Protein 3OYZ (pdb70)

Foldseek 3Di:
DDPDLAFLEEEEWEQAFPPDPPRRPRVLVLLPDDDLLHGLEYEHELPLQWQPVGNVVSLVSLLVNLQVRLPVRPHAYAYEFFDAQPDPVRLVRRLVSVLVSCQVVSRNNVSHQAYEYEHAFAVVSVQVNQVSVQVSCVVRVHPGLRHAYEYEPQAPRVLVNLVCVQVVCVDPVGVNVSYAEYEYAQLSNLLNVLHADQQLATDLPPVSLLSRQVSCVVRVYAYEYHDPFLQVLLVVLLVSCVSSVVSVRNYYYHHDSVSSSSSSCNVDDDPDYDDDDPDDVVLNVVLVPDGDRDDLVRLVVVLVVQVVCSVSTGSWDWDWDDPCHIGTGIDGPSSNSSSCSVLVVLLVCVVPCVVCVVVVCVVQNPVSVVVSNPDD

InterPro domains:
  IPR015813 Pyruvate/Phosphoenolpyruvate kinase-like domain superfamily [SSF51621] (27-268)
  IPR040442 Pyruvate kinase-like domain superfamily [G3DSA:3.20.20.60] (1-272)
  IPR053484 Malate Synthase [NF041315] (5-432)
  IPR059088 Malate synthase H, C-terminal domain [PF25918] (279-393)

CATH classification: 3.20.20.60 (+1 more: 1.20.58.1560)

Radius of gyration: 21.51 Å; Cα contacts (8 Å, |Δi|>4): 683; chains: 1; bounding box: 49×64×58 Å

Sequence (376 aa):
RHDREFVRTFFTSPTAVEGEDDSAKMLRRAAGLRGMQAPDVWVPDNEDATAPSMRDEGAENIVEVISEQGAEFPGEIHPRMVWHRDSPETRYQGFQHMLDITDPERGAVEHIHGFVIPEVGGIDDWKKADEFFTIVEHEHGLDEGSLAMSVIIESGEAELAMGDLRDEMGKPTNNLERLFLLVDGEVDYTKKDMRAMTPTGELPAWPELRHNTSRGASAAGCVAVDGPYDDIRDVEGYRERMTDNQAKKGMLGIWSLTPGQVVEANTSPLPPKTGSWLLDADELREELLGLTSYVPSMDDIVDSMEEFEAAKEAGRGAIAMTQSATIEKDRMWDEATYQAAMTPISLFQDVYENRPDQHEELEERYGAGVVERAMEVG

Nearest PDB structures (foldseek):
  3oyz-assembly1_A  TM=1.003E+00  e=5.366E-73  Haloferax volcanii DS2
  3oyx-assembly1_A  TM=9.919E-01  e=3.833E-60  Haloferax volcanii DS2
  5tao-assembly1_A  TM=9.669E-01  e=1.006E-60  Haloferax volcanii DS2
  3pug-assembly1_A  TM=9.864E-01  e=1.668E-57  Haloferax volcanii DS2
  5vxs-assembly2_D  TM=7.756E-01  e=2.217E-09  Homo sapiens

GO terms:
  GO:0004474 malate synthase activity (F, IDA)
  GO:0006097 glyoxylate cycle (P, IDA)
  GO:0046872 metal ion binding (F, IDA)

B-factor: mean 47.65, std 16.34, range [22.55, 108.66]

Solvent-accessible surface area: 18370 Å² total; per-residue (Å²): 138,58,126,83,135,110,1,54,0,0,9,11,4,22,0,1,28,85,72,115,98,54,11,1,116,78,1,70,173,4,1,38,17,109,61,99,96,7,2,9,0,1,0,0,2,1,12,18,11,2,1,72,87,21,46,91,64,0,5,112,9,0,5,70,1,2,40,118,52,6,66,125,14,78,22,16,4,0,0,14,0,10,8,46,31,110,28,82,131,40,31,124,62,2,24,67,12,4,52,78,0,0,38,56,167,111,24,0,13,104,50,12,80,0,0,0,3,0,10,0,1,24,31,91,11,0,52,95,1,4,86,47,0,18,62,0,0,115,117,40,71,39,117,102,31,60,4,5,0,0,0,0,0,4,0,19,98,0,30,148,13,9,68,79,2,156,79,19,12,55,90,130,126,13,37,0,80,4,0,4,0,0,0,0,5,1,8,8,4,8,48,56,86,192,20,111,42,106,37,39,55,38,30,54,38,60,112,1,5,96,24,0,10,134,4,4,98,66,8,43,14,28,6,0,1,2,17,40,7,39,23,129,52,59,96,11,2,107,112,42,4,85,64,1,48,94,57,43,1,69,2,4,10,0,33,30,56,46,8,0,55,40,1,1,71,36,41,78,117,115,210,121,62,96,253,148,169,130,91,196,192,136,140,98,134,68,37,61,139,54,80,102,95,29,55,21,51,40,28,4,75,32,4,79,93,1,66,64,16,51,135,73,1,116,8,30,12,48,14,57,77,86,62,179,39,100,52,27,28,20,19,15,45,6,2,20,58,13,26,32,22,41,1,54,92,12,34,82,38,32,130,95,106,94,98,55,57,120,113,23,56,132,177,65,32,60,55,40,0,92,80,0,48,140,28,100

Structure (mmCIF, N/CA/C/O backbone):
data_3OYZ
#
_entry.id   3OYZ
#
_cell.length_a   154.788
_cell.length_b   154.788
_cell.length_c   142.144
_cell.angle_alpha   90.00
_cell.angle_beta   90.00
_cell.angle_gamma   120.00
#
_symmetry.space_group_name_H-M   'H 3 2'
#
loop_
_entity.id
_entity.type
_entity.pdbx_description
1 polymer 'Malate Synthase'
2 non-polymer 'ACETYL COENZYME *A'
3 non-polymer 'PYRUVIC ACID'
4 non-polymer 'MAGNESIUM ION'
5 non-polymer 'POTASSIUM ION'
6 non-polymer 'CHLORIDE ION'
7 non-polymer 'PHOSPHATE ION'
8 water water
#
loop_
_atom_site.group_PDB
_atom_site.id
_atom_site.type_symbol
_atom_site.label_atom_id
_atom_site.label_alt_id
_atom_site.label_comp_id
_atom_site.label_asym_id
_atom_site.label_entity_id
_atom_site.label_seq_id
_atom_site.pdbx_PDB_ins_code
_atom_site.Cartn_x
_atom_site.Cartn_y
_atom_site.Cartn_z
_atom_site.occupancy
_atom_site.B_iso_or_equiv
_atom_site.auth_seq_id
_atom_site.auth_comp_id
_atom_site.auth_asym_id
_atom_site.auth_atom_id
_atom_site.pdbx_PDB_model_num
ATOM 1 N N . ARG A 1 5 ? -12.988 -18.970 58.872 1.00 62.84 5 ARG A N 1
ATOM 2 C CA . ARG A 1 5 ? -13.936 -19.272 60.009 1.00 63.32 5 ARG A CA 1
ATOM 3 C C . ARG A 1 5 ? -15.400 -19.568 59.654 1.00 63.73 5 ARG A C 1
ATOM 4 O O . ARG A 1 5 ? -16.212 -19.921 60.532 1.00 63.77 5 ARG A O 1
ATOM 12 N N . HIS A 1 6 ? -15.746 -19.339 58.389 1.00 63.69 6 HIS A N 1
ATOM 13 C CA . HIS A 1 6 ? -17.122 -19.462 57.932 1.00 63.63 6 HIS A CA 1
ATOM 14 C C . HIS A 1 6 ? -17.291 -20.627 56.917 1.00 65.38 6 HIS A C 1
ATOM 15 O O . HIS A 1 6 ? -16.297 -21.136 56.366 1.00 66.26 6 HIS A O 1
ATOM 22 N N . ASP A 1 7 ? -18.512 -21.125 56.716 1.00 64.60 7 ASP A N 1
ATOM 23 C CA . ASP A 1 7 ? -18.760 -22.191 55.723 1.00 64.57 7 ASP A CA 1
ATOM 24 C C . ASP A 1 7 ? -18.217 -21.895 54.317 1.00 61.64 7 ASP A C 1
ATOM 25 O O . ASP A 1 7 ? -17.789 -22.862 53.646 1.00 62.67 7 ASP A O 1
ATOM 30 N N . ARG A 1 8 ? -18.333 -20.648 53.827 1.00 56.21 8 ARG A N 1
ATOM 31 C CA . ARG A 1 8 ? -17.936 -20.456 52.420 1.00 49.18 8 ARG A CA 1
ATOM 32 C C . ARG A 1 8 ? -16.491 -20.014 52.473 1.00 47.82 8 ARG A C 1
ATOM 33 O O . ARG A 1 8 ? -16.183 -18.882 52.840 1.00 43.72 8 ARG A O 1
ATOM 41 N N . GLU A 1 9 ? -15.631 -20.908 52.022 1.00 44.78 9 GLU A N 1
ATOM 42 C CA . GLU A 1 9 ? -14.251 -20.575 51.827 1.00 45.68 9 GLU A CA 1
ATOM 43 C C . GLU A 1 9 ? -13.979 -19.595 50.678 1.00 42.83 9 GLU A C 1
ATOM 44 O O . GLU A 1 9 ? -13.058 -18.779 50.763 1.00 37.82 9 GLU A O 1
ATOM 50 N N . PHE A 1 10 ? -14.791 -19.648 49.624 1.00 39.96 10 PHE A N 1
ATOM 51 C CA . PHE A 1 10 ? -14.687 -18.758 48.455 1.00 39.18 10 PHE A CA 1
ATOM 52 C C . PHE A 1 10 ? -16.066 -18.199 48.164 1.00 37.42 10 PHE A C 1
ATOM 53 O O . PHE A 1 10 ? -17.051 -18.961 48.301 1.00 39.71 10 PHE A O 1
ATOM 61 N N . VAL A 1 11 ? -16.137 -16.947 47.706 1.00 36.14 11 VAL A N 1
ATOM 62 C CA . VAL A 1 11 ? -17.369 -16.242 47.358 1.00 35.47 11 VAL A CA 1
ATOM 63 C C . VAL A 1 11 ? -17.101 -15.602 46.003 1.00 37.56 11 VAL A C 1
ATOM 64 O O . VAL A 1 11 ? -16.220 -14.750 45.862 1.00 35.64 11 VAL A O 1
ATOM 68 N N . ARG A 1 12 ? -17.820 -16.042 44.947 1.00 36.21 12 ARG A N 1
ATOM 69 C CA . ARG A 1 12 ? -17.645 -15.487 43.610 1.00 30.71 12 ARG A CA 1
ATOM 70 C C . ARG A 1 12 ? -18.498 -14.273 43.402 1.00 32.31 12 ARG A C 1
ATOM 71 O O . ARG A 1 12 ? -18.086 -13.379 42.656 1.00 34.55 12 ARG A O 1
ATOM 79 N N . THR A 1 13 ? -19.700 -14.220 43.998 1.00 32.39 13 THR A N 1
ATOM 80 C CA . THR A 1 13 ? -20.682 -13.248 43.529 1.00 31.71 13 THR A CA 1
ATOM 81 C C . THR A 1 13 ? -21.348 -12.790 44.802 1.00 33.15 13 THR A C 1
ATOM 82 O O . THR A 1 13 ? -21.627 -13.628 45.650 1.00 33.45 13 THR A O 1
ATOM 86 N N . PHE A 1 14 ? -21.580 -11.489 44.902 1.00 34.20 14 PHE A N 1
ATOM 87 C CA . PHE A 1 14 ? -22.155 -10.795 46.041 1.00 34.35 14 PHE A CA 1
ATOM 88 C C . PHE A 1 14 ? -23.176 -9.954 45.329 1.00 34.69 14 PHE A C 1
ATOM 89 O O . PHE A 1 14 ? -22.836 -8.922 44.725 1.00 34.73 14 PHE A O 1
ATOM 97 N N . PHE A 1 15 ? -24.455 -10.344 45.380 1.00 35.93 15 PHE A N 1
ATOM 98 C CA . PHE A 1 15 ? -25.464 -9.638 44.541 1.00 34.41 15 PHE A CA 1
ATOM 99 C C . PHE A 1 15 ? -26.419 -8.789 45.337 1.00 32.60 15 PHE A C 1
ATOM 100 O O . PHE A 1 15 ? -27.065 -9.365 46.192 1.00 34.29 15 PHE A O 1
ATOM 108 N N . THR A 1 16 ? -26.532 -7.484 45.141 1.00 33.50 16 THR A N 1
ATOM 109 C CA . THR A 1 16 ? -27.489 -6.740 45.936 1.00 35.64 16 THR A CA 1
ATOM 110 C C . THR A 1 16 ? -28.843 -6.552 45.194 1.00 39.40 16 THR A C 1
ATOM 111 O O . THR A 1 16 ? -28.839 -6.270 43.990 1.00 40.59 16 THR A O 1
ATOM 115 N N . SER A 1 17 ? -29.944 -6.539 45.951 1.00 40.20 17 SER A N 1
ATOM 116 C CA . SER A 1 17 ? -31.292 -6.252 45.415 1.00 41.24 17 SER A CA 1
ATOM 117 C C . SER A 1 17 ? -32.011 -5.174 46.226 1.00 41.74 17 SER A C 1
ATOM 118 O O . SER A 1 17 ? -32.046 -5.217 47.445 1.00 42.03 17 SER A O 1
ATOM 121 N N . PRO A 1 18 ? -32.630 -4.184 45.577 1.00 43.06 18 PRO A N 1
ATOM 122 C CA . PRO A 1 18 ? -33.359 -3.193 46.385 1.00 43.47 18 PRO A CA 1
ATOM 123 C C . PRO A 1 18 ? -34.467 -3.868 47.205 1.00 44.77 18 PRO A C 1
ATOM 124 O O . PRO A 1 18 ? -35.054 -4.848 46.755 1.00 46.43 18 PRO A O 1
ATOM 128 N N . THR A 1 19 ? -34.732 -3.432 48.432 1.00 43.26 19 THR A N 1
ATOM 129 C CA . THR A 1 19 ? -35.647 -4.192 49.275 1.00 43.63 19 THR A CA 1
ATOM 130 C C . THR A 1 19 ? -37.093 -3.654 49.148 1.00 46.11 19 THR A C 1
ATOM 131 O O . THR A 1 19 ? -38.038 -4.335 49.542 1.00 46.59 19 THR A O 1
ATOM 135 N N . ALA A 1 20 ? -37.247 -2.450 48.622 1.00 47.03 20 ALA A N 1
ATOM 136 C CA . ALA A 1 20 ? -38.538 -1.773 48.525 1.00 51.50 20 ALA A CA 1
ATOM 137 C C . ALA A 1 20 ? -38.511 -0.682 47.454 1.00 54.64 20 ALA A C 1
ATOM 138 O O . ALA A 1 20 ? -37.872 0.353 47.636 1.00 54.38 20 ALA A O 1
ATOM 140 N N . VAL A 1 21 ? -39.212 -0.880 46.333 1.00 57.28 21 VAL A N 1
ATOM 141 C CA . VAL A 1 21 ? -39.201 0.107 45.249 1.00 59.86 21 VAL A CA 1
ATOM 142 C C . VAL A 1 21 ? -40.573 0.782 45.147 1.00 62.85 21 VAL A C 1
ATOM 143 O O . VAL A 1 21 ? -41.595 0.134 45.348 1.00 61.30 21 VAL A O 1
ATOM 147 N N . GLU A 1 22 ? -40.595 2.087 44.902 1.00 66.77 22 GLU A N 1
ATOM 148 C CA . GLU A 1 22 ? -41.862 2.817 44.877 1.00 72.41 22 GLU A CA 1
ATOM 149 C C . GLU A 1 22 ? -42.465 2.882 43.463 1.00 75.27 22 GLU A C 1
ATOM 150 O O . GLU A 1 22 ? -41.801 2.556 42.473 1.00 75.47 22 GLU A O 1
ATOM 156 N N . GLY A 1 23 ? -43.730 3.300 43.373 1.00 78.58 23 GLY A N 1
ATOM 157 C CA . GLY A 1 23 ? -44.451 3.327 42.102 1.00 81.47 23 GLY A CA 1
ATOM 158 C C . GLY A 1 23 ? -45.465 2.224 42.306 1.00 83.65 23 GLY A C 1
ATOM 159 O O . GLY A 1 23 ? -46.650 2.497 42.524 1.00 85.25 23 GLY A O 1
ATOM 160 N N . GLU A 1 24 ? -44.994 0.983 42.247 1.00 84.56 24 GLU A N 1
ATOM 161 C CA . GLU A 1 24 ? -45.591 -0.075 43.056 1.00 85.46 24 GLU A CA 1
ATOM 162 C C . GLU A 1 24 ? -46.843 -0.805 42.561 1.00 85.17 24 GLU A C 1
ATOM 163 O O . GLU A 1 24 ? -47.992 -0.393 42.768 1.00 85.95 24 GLU A O 1
ATOM 169 N N . ASP A 1 25 ? -46.591 -1.940 41.926 1.00 83.35 25 ASP A N 1
ATOM 170 C CA . ASP A 1 25 ? -47.358 -3.138 42.232 1.00 80.46 25 ASP A CA 1
ATOM 171 C C . ASP A 1 25 ? -46.906 -3.599 43.638 1.00 77.19 25 ASP A C 1
ATOM 172 O O . ASP A 1 25 ? -47.434 -3.141 44.657 1.00 77.21 25 ASP A O 1
ATOM 177 N N . ASP A 1 26 ? -45.913 -4.487 43.695 1.00 71.62 26 ASP A N 1
ATOM 178 C CA . ASP A 1 26 ? -45.439 -5.100 44.934 1.00 66.32 26 ASP A CA 1
ATOM 179 C C . ASP A 1 26 ? -44.038 -4.506 45.126 1.00 62.53 26 ASP A C 1
ATOM 180 O O . ASP A 1 26 ? -43.161 -4.716 44.299 1.00 61.67 26 ASP A O 1
ATOM 185 N N . SER A 1 27 ? -43.850 -3.686 46.154 1.00 59.35 27 SER A N 1
ATOM 186 C CA . SER A 1 27 ? -42.522 -3.114 46.458 1.00 55.27 27 SER A CA 1
ATOM 187 C C . SER A 1 27 ? -41.411 -4.164 46.667 1.00 53.32 27 SER A C 1
ATOM 188 O O . SER A 1 27 ? -40.268 -3.910 46.314 1.00 54.47 27 SER A O 1
ATOM 191 N N . ALA A 1 28 ? -41.740 -5.361 47.156 1.00 50.71 28 ALA A N 1
ATOM 192 C CA . ALA A 1 28 ? -40.819 -6.488 47.251 1.00 50.50 28 ALA A CA 1
ATOM 193 C C . ALA A 1 28 ? -40.474 -7.252 45.980 1.00 49.24 28 ALA A C 1
ATOM 194 O O . ALA A 1 28 ? -39.847 -8.311 46.044 1.00 50.63 28 ALA A O 1
ATOM 196 N N . LYS A 1 29 ? -40.879 -6.736 44.826 1.00 51.29 29 LYS A N 1
ATOM 197 C CA . LYS A 1 29 ? -40.854 -7.514 43.595 1.00 51.69 29 LYS A CA 1
ATOM 198 C C . LYS A 1 29 ? -39.406 -7.919 43.270 1.00 51.29 29 LYS A C 1
ATOM 199 O O . LYS A 1 29 ? -39.102 -9.090 43.063 1.00 49.72 29 LYS A O 1
ATOM 205 N N . MET A 1 30 ? -38.481 -6.963 43.315 1.00 50.45 30 MET A N 1
ATOM 206 C CA . MET A 1 30 ? -37.072 -7.356 43.124 1.00 49.11 30 MET A CA 1
ATOM 207 C C . MET A 1 30 ? -36.525 -8.401 44.082 1.00 45.45 30 MET A C 1
ATOM 208 O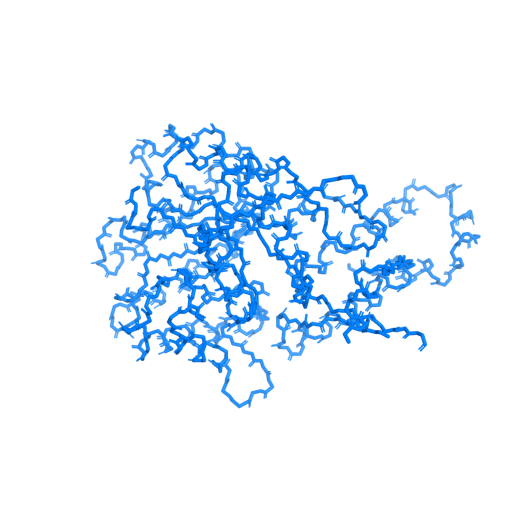 O . MET A 1 30 ? -35.792 -9.263 43.632 1.00 47.24 30 MET A O 1
ATOM 213 N N . LEU A 1 31 ? -36.903 -8.408 45.352 1.00 44.81 31 LEU A N 1
ATOM 214 C CA . LEU A 1 31 ? -36.477 -9.484 46.228 1.00 44.88 31 LEU A CA 1
ATOM 215 C C . LEU A 1 31 ? -37.086 -10.851 45.959 1.00 45.66 31 LEU A C 1
ATOM 216 O O . LEU A 1 31 ? -36.416 -11.907 46.114 1.00 47.05 31 LEU A O 1
ATOM 221 N N . ARG A 1 32 ? -38.388 -10.857 45.633 1.00 46.29 32 ARG A N 1
ATOM 222 C CA . ARG A 1 32 ? -39.096 -12.130 45.363 1.00 46.75 32 ARG A CA 1
ATOM 223 C C . ARG A 1 32 ? -38.472 -12.786 44.161 1.00 44.30 32 ARG A C 1
ATOM 224 O O . ARG A 1 32 ? -38.235 -13.967 44.158 1.00 44.37 32 ARG A O 1
ATOM 232 N N . ARG A 1 33 ? -38.138 -12.003 43.149 1.00 46.01 33 ARG A N 1
ATOM 233 C CA . ARG A 1 33 ? -37.512 -12.577 41.962 1.00 46.67 33 ARG A CA 1
ATOM 234 C C . ARG A 1 33 ? -36.092 -13.068 42.242 1.00 46.98 33 ARG A C 1
ATOM 235 O O . ARG A 1 33 ? -35.734 -14.196 41.884 1.00 48.83 33 ARG A O 1
ATOM 243 N N . ALA A 1 34 ? -35.271 -12.263 42.930 1.00 46.51 34 ALA A N 1
ATOM 244 C CA . ALA A 1 34 ? -33.868 -12.639 43.182 1.00 44.04 34 ALA A CA 1
ATOM 245 C C . ALA A 1 34 ? -33.868 -13.856 44.073 1.00 42.22 34 ALA A C 1
ATOM 246 O O . ALA A 1 34 ? -33.063 -14.766 43.907 1.00 40.69 34 ALA A O 1
ATOM 248 N N . ALA A 1 35 ? -34.856 -13.942 44.962 1.00 42.96 35 ALA A N 1
ATOM 249 C CA . ALA A 1 35 ? -34.955 -15.139 45.790 1.00 43.36 35 ALA A CA 1
ATOM 250 C C . ALA A 1 35 ? -35.272 -16.432 45.082 1.00 46.31 35 ALA A C 1
ATOM 251 O O . ALA A 1 35 ? -35.022 -17.480 45.681 1.00 45.60 35 ALA A O 1
ATOM 253 N N . GLY A 1 36 ? -35.799 -16.358 43.848 1.00 48.69 36 GLY A N 1
ATOM 254 C CA . GLY A 1 36 ? -36.094 -17.579 43.060 1.00 48.33 36 GLY A CA 1
ATOM 255 C C . GLY A 1 36 ? -34.992 -18.023 42.117 1.00 50.56 36 GLY A C 1
ATOM 256 O O . GLY A 1 36 ? -35.019 -19.141 41.575 1.00 49.70 36 GLY A O 1
ATOM 257 N N . LEU A 1 37 ? -33.928 -17.216 42.006 1.00 50.06 37 LEU A N 1
ATOM 258 C CA . LEU A 1 37 ? -32.799 -17.574 41.141 1.00 47.23 37 LEU A CA 1
ATOM 259 C C . LEU A 1 37 ? -32.126 -18.875 41.553 1.00 46.86 37 LEU A C 1
ATOM 260 O O . LEU A 1 37 ? -32.036 -19.129 42.750 1.00 46.35 37 LEU A O 1
ATOM 265 N N . ARG A 1 38 ? -31.567 -19.662 40.624 1.00 46.67 38 ARG A N 1
ATOM 266 C CA . ARG A 1 38 ? -30.984 -20.989 40.882 1.00 46.45 38 ARG A CA 1
ATOM 267 C C . ARG A 1 38 ? -29.839 -21.294 39.923 1.00 46.18 38 ARG A C 1
ATOM 268 O O . ARG A 1 38 ? -29.749 -20.703 38.862 1.00 47.54 38 ARG A O 1
ATOM 276 N N . GLY A 1 39 ? -29.021 -22.275 40.246 1.00 45.43 39 GLY A N 1
ATOM 277 C CA . GLY A 1 39 ? -27.858 -22.609 39.424 1.00 48.88 39 GLY A CA 1
ATOM 278 C C . GLY A 1 39 ? -26.909 -21.418 39.207 1.00 49.97 39 GLY A C 1
ATOM 279 O O . GLY A 1 39 ? -26.590 -20.657 40.124 1.00 47.55 39 GLY A O 1
ATOM 280 N N . MET A 1 40 ? -26.465 -21.245 37.970 1.00 48.37 40 MET A N 1
ATOM 281 C CA . MET A 1 40 ? -25.419 -20.307 37.657 1.00 49.18 40 MET A CA 1
ATOM 282 C C . MET A 1 40 ? -26.002 -18.926 37.737 1.00 47.69 40 MET A C 1
ATOM 283 O O . MET A 1 40 ? -25.254 -17.944 37.811 1.00 45.72 40 MET A O 1
ATOM 288 N N . GLN A 1 41 ? -27.329 -18.877 37.796 1.00 43.90 41 GLN A N 1
ATOM 289 C CA . GLN A 1 41 ? -28.009 -17.605 37.869 1.00 44.59 41 GLN A CA 1
ATOM 290 C C . GLN A 1 41 ? -28.053 -17.109 39.317 1.00 43.45 41 GLN A C 1
ATOM 291 O O . GLN A 1 41 ? -28.452 -15.970 39.534 1.00 44.15 41 GLN A O 1
ATOM 297 N N . ALA A 1 42 ? -27.773 -17.988 40.289 1.00 42.60 42 ALA A N 1
ATOM 298 C CA . ALA A 1 42 ? -27.961 -17.604 41.702 1.00 41.90 42 ALA A CA 1
ATOM 299 C C . ALA A 1 42 ? -26.600 -17.254 42.329 1.00 40.81 42 ALA A C 1
ATOM 300 O O . ALA A 1 42 ? -25.624 -17.934 42.067 1.00 39.49 42 ALA A O 1
ATOM 302 N N . PRO A 1 43 ? -26.566 -16.220 43.174 1.00 40.79 43 PRO A N 1
ATOM 303 C CA . PRO A 1 43 ? -25.243 -15.765 43.686 1.00 39.66 43 PRO A CA 1
ATOM 304 C C . PRO A 1 43 ? -24.749 -16.599 44.850 1.00 38.34 43 PRO A C 1
ATOM 305 O O . PRO A 1 43 ? -25.564 -17.141 45.593 1.00 38.75 43 PRO A O 1
ATOM 309 N N . ASP A 1 44 ? -23.432 -16.733 45.064 1.00 39.58 44 ASP A N 1
ATOM 310 C CA . ASP A 1 44 ? -22.955 -17.330 46.322 1.00 37.82 44 ASP A CA 1
ATOM 311 C C . ASP A 1 44 ? -23.463 -16.554 47.545 1.0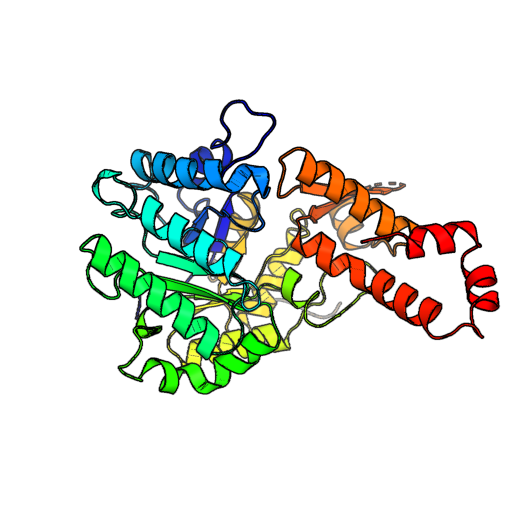0 35.60 44 ASP A C 1
ATOM 312 O O . ASP A 1 44 ? -23.777 -17.118 48.589 1.00 36.98 44 ASP A O 1
ATOM 317 N N . VAL A 1 45 ? -23.609 -15.248 47.432 1.00 36.26 45 VAL A N 1
ATOM 318 C CA . VAL A 1 45 ? -24.036 -14.423 48.572 1.00 34.49 45 VAL A CA 1
ATOM 319 C C . VAL A 1 45 ? -25.028 -13.466 48.011 1.00 33.72 45 VAL A C 1
ATOM 320 O O . VAL A 1 45 ? -24.758 -12.721 47.083 1.00 35.27 45 VAL A O 1
ATOM 324 N N . TRP A 1 46 ? -26.212 -13.461 48.614 1.00 34.58 46 TRP A N 1
ATOM 325 C CA . TRP A 1 46 ? -27.229 -12.582 48.132 1.00 34.50 46 TRP A CA 1
ATOM 326 C C . TRP A 1 46 ? -27.479 -11.525 49.191 1.00 29.92 46 TRP A C 1
ATOM 327 O O . TRP A 1 46 ? -27.632 -11.858 50.351 1.00 34.08 46 TRP A O 1
ATOM 338 N N . VAL A 1 47 ? -27.532 -10.269 48.798 1.00 33.62 47 VAL A N 1
ATOM 339 C CA . VAL A 1 47 ? -27.645 -9.159 49.742 1.00 35.08 47 VAL A CA 1
ATOM 340 C C . VAL A 1 47 ? -28.911 -8.333 49.533 1.00 35.51 47 VAL A C 1
ATOM 341 O O . VAL A 1 47 ? -28.931 -7.368 48.760 1.00 34.90 47 VAL A O 1
ATOM 345 N N . PRO A 1 48 ? -29.992 -8.668 50.259 1.00 35.51 48 PRO A N 1
ATOM 346 C CA . PRO A 1 48 ? -31.044 -7.670 50.177 1.00 36.37 48 PRO A CA 1
ATOM 347 C C . PRO A 1 48 ? -30.571 -6.347 50.760 1.00 37.80 48 PRO A C 1
ATOM 348 O O . PRO A 1 48 ? -30.242 -6.283 51.945 1.00 40.14 48 PRO A O 1
ATOM 352 N N . ASP A 1 49 ? -30.648 -5.291 49.989 1.00 37.26 49 ASP A N 1
ATOM 353 C CA . ASP A 1 49 ? -29.987 -4.057 50.315 1.00 36.99 49 ASP A CA 1
ATOM 354 C C . ASP A 1 49 ? -30.859 -2.953 50.784 1.00 36.46 49 ASP A C 1
ATOM 355 O O . ASP A 1 49 ? -31.257 -2.157 49.956 1.00 37.62 49 ASP A O 1
ATOM 360 N N . ASN A 1 50 ? -30.994 -2.811 52.105 1.00 35.04 50 ASN A N 1
ATOM 361 C CA . ASN A 1 50 ? -31.688 -1.697 52.696 1.00 36.23 50 ASN A CA 1
ATOM 362 C C . ASN A 1 50 ? -30.975 -0.363 52.725 1.00 38.33 50 ASN A C 1
ATOM 363 O O . ASN A 1 50 ? -31.530 0.608 53.251 1.00 37.87 50 ASN A O 1
ATOM 368 N N . GLU A 1 51 ? -29.753 -0.319 52.181 1.00 38.50 51 GLU A N 1
ATOM 369 C CA . GLU A 1 51 ? -28.982 0.923 52.202 1.00 40.09 51 GLU A CA 1
ATOM 370 C C . GLU A 1 51 ? -29.034 1.551 50.827 1.00 42.41 51 GLU A C 1
ATOM 371 O O . GLU A 1 51 ? -30.167 1.863 50.391 1.00 42.80 51 GLU A O 1
ATOM 377 N N . ASP A 1 52 ? -27.905 1.699 50.111 1.00 41.65 52 ASP A N 1
ATOM 378 C CA . ASP A 1 52 ? -27.929 2.540 48.898 1.00 42.89 52 ASP A CA 1
ATOM 379 C C . ASP A 1 52 ? -28.809 2.049 47.728 1.00 43.12 52 ASP A C 1
ATOM 380 O O . ASP A 1 52 ? -29.153 2.833 46.850 1.00 44.96 52 ASP A O 1
ATOM 385 N N . ALA A 1 53 ? -29.176 0.782 47.711 1.00 40.83 53 ALA A N 1
ATOM 386 C CA . ALA A 1 53 ? -30.106 0.303 46.674 1.00 43.15 53 ALA A CA 1
ATOM 387 C C . ALA A 1 53 ? -31.534 0.816 46.824 1.00 44.28 53 ALA A C 1
ATOM 388 O O . ALA A 1 53 ? -32.295 0.801 45.849 1.00 44.52 53 ALA A O 1
ATOM 390 N N . THR A 1 54 ? -31.853 1.320 48.017 1.00 44.94 54 THR A N 1
ATOM 391 C CA . THR A 1 54 ? -33.203 1.629 48.483 1.00 44.51 54 THR A CA 1
ATOM 392 C C . THR A 1 54 ? -33.304 3.105 48.845 1.00 47.00 54 THR A C 1
ATOM 393 O O . THR A 1 54 ? -32.474 3.669 49.574 1.00 45.84 54 THR A O 1
ATOM 397 N N . ALA A 1 55 ? -34.330 3.766 48.308 1.00 44.96 55 ALA A N 1
ATOM 398 C CA . ALA A 1 55 ? -34.572 5.159 48.657 1.00 46.19 55 ALA A CA 1
ATOM 399 C C . ALA A 1 55 ? -34.781 5.263 50.157 1.00 44.95 55 ALA A C 1
ATOM 400 O O . ALA A 1 55 ? -35.370 4.366 50.754 1.00 46.01 55 ALA A O 1
ATOM 402 N N . PRO A 1 56 ? -34.296 6.339 50.784 1.00 46.74 56 PRO A N 1
ATOM 403 C CA . PRO A 1 56 ? -34.471 6.501 52.248 1.00 47.29 56 PRO A CA 1
ATOM 404 C C . PRO A 1 56 ? -35.920 6.393 52.813 1.00 48.21 56 PRO A C 1
ATOM 405 O O . PRO A 1 56 ? -36.174 5.652 53.776 1.00 45.40 56 PRO A O 1
ATOM 409 N N . SER A 1 57 ? -36.873 7.070 52.163 1.00 50.62 57 SER A N 1
ATOM 410 C CA . SER A 1 57 ? -38.310 7.103 52.555 1.00 51.52 57 SER A CA 1
ATOM 411 C C . SER A 1 57 ? -38.907 5.707 52.453 1.00 51.35 57 SER A C 1
ATOM 412 O O . SER A 1 57 ? -39.937 5.387 53.067 1.00 53.23 57 SER A O 1
ATOM 415 N N . MET A 1 58 ? -38.170 4.827 51.768 1.00 49.52 58 MET A N 1
ATOM 416 C CA . MET A 1 58 ? -38.591 3.451 51.557 1.00 47.12 58 MET A CA 1
ATOM 417 C C . MET A 1 58 ? -37.984 2.364 52.439 1.00 45.61 58 MET A C 1
ATOM 418 O O . MET A 1 58 ? -38.310 1.182 52.270 1.00 44.00 58 MET A O 1
ATOM 423 N N . ARG A 1 59 ? -37.130 2.737 53.395 1.00 44.76 59 ARG A N 1
ATOM 424 C CA . ARG A 1 59 ? -36.280 1.749 54.071 1.00 43.33 59 ARG A CA 1
ATOM 425 C C . ARG A 1 59 ? -36.987 1.075 55.216 1.00 42.97 59 ARG A C 1
ATOM 426 O O . ARG A 1 59 ? -36.701 -0.072 55.548 1.00 41.11 59 ARG A O 1
ATOM 434 N N . ASP A 1 60 ? -37.931 1.779 55.835 1.00 44.60 60 ASP A N 1
ATOM 435 C CA . ASP A 1 60 ? -38.759 1.072 56.804 1.00 46.83 60 ASP A CA 1
ATOM 436 C C . ASP A 1 60 ? -39.622 -0.027 56.195 1.00 45.68 60 ASP A C 1
ATOM 437 O O . ASP A 1 60 ? -39.711 -1.135 56.730 1.00 44.99 60 ASP A O 1
ATOM 442 N N . GLU A 1 61 ? -40.157 0.248 55.015 1.00 47.40 61 GLU A N 1
ATOM 443 C CA . GLU A 1 61 ? -40.942 -0.769 54.298 1.00 47.17 61 GLU A CA 1
ATOM 444 C C . GLU A 1 61 ? -40.007 -1.848 53.759 1.00 45.76 61 GLU A C 1
ATOM 445 O O . GLU A 1 61 ? -40.269 -3.054 53.893 1.00 45.13 61 GLU A O 1
ATOM 451 N N . GLY A 1 62 ? -38.825 -1.408 53.304 1.00 46.63 62 GLY A N 1
ATOM 452 C CA . GLY A 1 62 ? -37.771 -2.368 52.939 1.00 41.42 62 GLY A CA 1
ATOM 453 C C . GLY A 1 62 ? -37.429 -3.355 54.024 1.00 38.65 62 GLY A C 1
ATOM 454 O O . GLY A 1 62 ? -37.247 -4.510 53.770 1.00 40.60 62 GLY A O 1
ATOM 455 N N . ALA A 1 63 ? -37.356 -2.978 55.295 1.00 41.60 63 ALA A N 1
ATOM 456 C CA . ALA A 1 63 ? -36.967 -3.989 56.267 1.00 39.75 63 ALA A CA 1
ATOM 457 C C . ALA A 1 63 ? -38.078 -4.992 56.571 1.00 41.19 63 ALA A C 1
ATOM 458 O O . ALA A 1 63 ? -37.817 -6.146 56.955 1.00 37.34 63 ALA A O 1
ATOM 460 N N . GLU A 1 64 ? -39.323 -4.505 56.499 1.00 43.73 64 GLU A N 1
ATOM 461 C CA . GLU A 1 64 ? -40.489 -5.450 56.505 1.00 46.45 64 GLU A CA 1
ATOM 462 C C . GLU A 1 64 ? -40.459 -6.399 55.320 1.00 43.03 64 GLU A C 1
ATOM 463 O O . GLU A 1 64 ? -40.553 -7.617 55.515 1.00 44.73 64 GLU A O 1
ATOM 469 N N . ASN A 1 65 ? -40.143 -5.854 54.145 1.00 43.13 65 ASN A N 1
ATOM 470 C CA . ASN A 1 65 ? -40.070 -6.696 52.947 1.00 42.14 65 ASN A CA 1
ATOM 471 C C . ASN A 1 65 ? -39.034 -7.762 53.116 1.00 42.81 65 ASN A C 1
ATOM 472 O O . ASN A 1 65 ? -39.262 -8.924 52.736 1.00 42.08 65 ASN A O 1
ATOM 477 N N . ILE A 1 66 ? -37.884 -7.370 53.695 1.00 40.45 66 ILE A N 1
ATOM 478 C CA . ILE A 1 66 ? -36.869 -8.367 53.996 1.00 38.64 66 ILE A CA 1
ATOM 479 C C . ILE A 1 66 ? -37.379 -9.482 54.868 1.00 38.44 66 ILE A C 1
ATOM 480 O O . ILE A 1 66 ? -37.120 -10.665 54.638 1.00 40.53 66 ILE A O 1
ATOM 485 N N . VAL A 1 67 ? -38.040 -9.142 55.958 1.00 40.74 67 VAL A N 1
ATOM 486 C CA . VAL A 1 67 ? -38.577 -10.215 56.809 1.00 43.35 67 VAL A CA 1
ATOM 487 C C . VAL A 1 67 ? -39.584 -11.120 56.052 1.00 43.45 67 VAL A C 1
ATOM 488 O O . VAL A 1 67 ? -39.516 -12.354 56.099 1.00 43.10 67 VAL A O 1
ATOM 492 N N . GLU A 1 68 ? -40.478 -10.481 55.317 1.00 46.56 68 GLU A N 1
ATOM 493 C CA . GLU A 1 68 ? -41.543 -11.202 54.563 1.00 47.97 68 GLU A CA 1
ATOM 494 C C . GLU A 1 68 ? -41.003 -12.141 53.485 1.00 47.69 68 GLU A C 1
ATOM 495 O O . GLU A 1 68 ? -41.326 -13.345 53.505 1.00 49.27 68 GLU A O 1
ATOM 501 N N . VAL A 1 69 ? -40.154 -11.629 52.581 1.00 44.54 69 VAL A N 1
ATOM 502 C CA . VAL A 1 69 ? -39.570 -12.495 51.560 1.00 44.00 69 VAL A CA 1
ATOM 503 C C . VAL A 1 69 ? -38.696 -13.619 52.071 1.00 43.73 69 VAL A C 1
ATOM 504 O O . VAL A 1 69 ? -38.805 -14.774 51.611 1.00 42.56 69 VAL A O 1
ATOM 508 N N . ILE A 1 70 ? -37.812 -13.336 53.036 1.00 40.14 70 ILE A N 1
ATOM 509 C CA . ILE A 1 70 ? -36.915 -14.402 53.470 1.00 39.41 70 ILE A CA 1
ATOM 510 C C . ILE A 1 70 ? -37.689 -15.450 54.282 1.00 40.65 70 ILE A C 1
ATOM 511 O O . ILE A 1 70 ? -37.350 -16.649 54.316 1.00 42.49 70 ILE A O 1
ATOM 516 N N . SER A 1 71 ? -38.647 -14.944 55.035 1.00 40.88 71 SER A N 1
ATOM 517 C CA . SER A 1 71 ? -39.650 -15.812 55.684 1.00 47.98 71 SER A CA 1
ATOM 518 C C . SER A 1 71 ? -40.213 -16.906 54.727 1.00 47.04 71 SER A C 1
ATOM 519 O O . SER A 1 71 ? -40.053 -18.127 54.919 1.00 48.16 71 SER A O 1
ATOM 522 N N . GLU A 1 72 ? -40.758 -16.423 53.628 1.00 49.73 72 GLU A N 1
ATOM 523 C CA . GLU A 1 72 ? -41.491 -17.261 52.640 1.00 51.54 72 GLU A CA 1
ATOM 524 C C . GLU A 1 72 ? -40.603 -18.063 51.698 1.00 53.30 72 GLU A C 1
ATOM 525 O O . GLU A 1 72 ? -40.926 -19.222 51.371 1.00 53.35 72 GLU A O 1
ATOM 531 N N . GLN A 1 73 ? -39.442 -17.500 51.340 1.00 50.61 73 GLN A N 1
ATOM 532 C CA . GLN A 1 73 ? -38.561 -18.103 50.328 1.00 48.70 73 GLN A CA 1
ATOM 533 C C . GLN A 1 73 ? -37.141 -18.470 50.695 1.00 50.60 73 GLN A C 1
ATOM 534 O O . GLN A 1 73 ? -36.435 -19.109 49.904 1.00 50.32 73 GLN A O 1
ATOM 540 N N . GLY A 1 74 ? -36.690 -18.036 51.869 1.00 50.56 74 GLY A N 1
ATOM 541 C CA . GLY A 1 74 ? -35.277 -18.163 52.148 1.00 50.23 74 GLY A CA 1
ATOM 542 C C . GLY A 1 74 ? -34.915 -19.604 52.355 1.00 49.58 74 GLY A C 1
ATOM 543 O O . GLY A 1 74 ? -33.777 -19.980 52.107 1.00 47.22 74 GLY A O 1
ATOM 544 N N . ALA A 1 75 ? -35.868 -20.444 52.754 1.00 51.49 75 ALA A N 1
ATOM 545 C CA . ALA A 1 75 ? -35.528 -21.845 52.999 1.00 50.08 75 ALA A CA 1
ATOM 546 C C . ALA A 1 75 ? -34.822 -22.576 51.869 1.00 50.40 75 ALA A C 1
ATOM 547 O O . ALA A 1 75 ? -33.934 -23.399 52.143 1.00 49.46 75 ALA A O 1
ATOM 549 N N . GLU A 1 76 ? -35.175 -22.300 50.616 1.00 50.86 76 GLU A N 1
ATOM 550 C CA . GLU A 1 76 ? -34.491 -23.052 49.532 1.00 51.69 76 GLU A CA 1
ATOM 551 C C . GLU A 1 76 ? -33.630 -22.119 48.690 1.00 51.33 76 GLU A C 1
ATOM 552 O O . GLU A 1 76 ? -33.303 -22.509 47.572 1.00 49.55 76 GLU A O 1
ATOM 558 N N . PHE A 1 77 ? -33.350 -20.892 49.150 1.00 49.08 77 PHE A N 1
ATOM 559 C CA . PHE A 1 77 ? -32.419 -20.067 48.366 1.00 47.17 77 PHE A CA 1
ATOM 560 C C . PHE A 1 77 ? -31.097 -20.822 48.372 1.00 44.96 77 PHE A C 1
ATOM 561 O O . PHE A 1 77 ? -30.679 -21.280 49.442 1.00 45.47 77 PHE A O 1
ATOM 569 N N . PRO A 1 78 ? -30.447 -21.052 47.214 1.00 42.31 78 PRO A N 1
ATOM 570 C CA . PRO A 1 78 ? -29.318 -21.954 47.444 1.00 42.40 78 PRO A CA 1
ATOM 571 C C . PRO A 1 78 ? -27.985 -21.291 47.911 1.00 41.81 78 PRO A C 1
ATOM 572 O O . PRO A 1 78 ? -27.096 -22.054 48.257 1.00 42.42 78 PRO A O 1
ATOM 576 N N . GLY A 1 79 ? -27.800 -19.987 47.719 1.00 40.36 79 GLY A N 1
ATOM 577 C CA . GLY A 1 79 ? -26.610 -19.275 48.241 1.00 41.65 79 GLY A CA 1
ATOM 578 C C . GLY A 1 79 ? -26.771 -18.825 49.688 1.00 42.22 79 GLY A C 1
ATOM 579 O O . GLY A 1 79 ? -27.602 -19.378 50.403 1.00 41.45 79 GLY A O 1
ATOM 580 N N . GLU A 1 80 ? -26.007 -17.841 50.181 1.00 40.06 80 GLU A N 1
ATOM 581 C CA . GLU A 1 80 ? -26.175 -17.444 51.603 1.00 37.93 80 GLU A CA 1
ATOM 582 C C . GLU A 1 80 ? -26.829 -16.120 51.572 1.00 34.97 80 GLU A C 1
ATOM 583 O O . GLU A 1 80 ? -26.493 -15.320 50.705 1.00 35.56 80 GLU A O 1
ATOM 589 N N . ILE A 1 81 ? -27.667 -15.808 52.561 1.00 33.70 81 ILE A N 1
ATOM 590 C CA . ILE A 1 81 ? -28.338 -14.539 52.616 1.00 34.15 81 ILE A CA 1
ATOM 591 C C . ILE A 1 81 ? -27.753 -13.617 53.757 1.00 33.72 81 ILE A C 1
ATOM 592 O O . ILE A 1 81 ? -27.729 -13.954 54.937 1.00 33.60 81 ILE A O 1
ATOM 597 N N . HIS A 1 82 ? -27.348 -12.424 53.375 1.00 34.76 82 HIS A N 1
ATOM 598 C CA . HIS A 1 82 ? -26.700 -11.470 54.314 1.00 33.59 82 HIS A CA 1
ATOM 599 C C . HIS A 1 82 ? -27.238 -10.124 53.931 1.00 31.97 82 HIS A C 1
ATOM 600 O O . HIS A 1 82 ? -26.631 -9.457 53.105 1.00 33.46 82 HIS A O 1
ATOM 607 N N . PRO A 1 83 ? -28.344 -9.615 54.528 1.00 32.45 83 PRO A N 1
ATOM 608 C CA . PRO A 1 83 ? -28.846 -8.319 54.125 1.00 32.14 83 PRO A CA 1
ATOM 609 C C . PRO A 1 83 ? -27.973 -7.099 54.531 1.00 34.07 83 PRO A C 1
ATOM 610 O O . PRO A 1 83 ? -27.306 -7.163 55.585 1.00 35.56 83 PRO A O 1
ATOM 614 N N . ARG A 1 84 ? -27.954 -6.036 53.747 1.00 31.96 84 ARG A N 1
ATOM 615 C CA . ARG A 1 84 ? -27.185 -4.833 54.104 1.00 35.31 84 ARG A CA 1
ATOM 616 C C . ARG A 1 84 ? -28.095 -3.877 54.872 1.00 37.87 84 ARG A C 1
ATOM 617 O O . ARG A 1 84 ? -29.129 -3.446 54.335 1.00 37.21 84 ARG A O 1
ATOM 625 N N . MET A 1 85 ? -27.659 -3.488 56.079 1.00 36.57 85 MET A N 1
ATOM 626 C CA . MET A 1 85 ? -28.328 -2.524 56.931 1.00 36.65 85 MET A CA 1
ATOM 627 C C . MET A 1 85 ? -27.716 -1.132 56.727 1.00 37.60 85 MET A C 1
ATOM 628 O O . MET A 1 85 ? -26.577 -0.974 56.230 1.00 34.63 85 MET A O 1
ATOM 633 N N . VAL A 1 86 ? -28.383 -0.110 57.245 1.00 34.73 86 VAL A N 1
ATOM 634 C CA . VAL A 1 86 ? -27.720 1.200 57.168 1.00 33.97 86 VAL A CA 1
ATOM 635 C C . VAL A 1 86 ? -26.675 1.327 58.296 1.00 31.12 86 VAL A C 1
ATOM 636 O O . VAL A 1 86 ? -26.797 0.620 59.294 1.00 32.65 86 VAL A O 1
ATOM 640 N N . TRP A 1 87 ? -25.645 2.127 58.073 1.00 31.88 87 TRP A N 1
ATOM 641 C CA . TRP A 1 87 ? -24.612 2.404 59.107 1.00 31.25 87 TRP A CA 1
ATOM 642 C C . TRP A 1 87 ? -23.799 3.603 58.671 1.00 30.27 87 TRP A C 1
ATOM 643 O O . TRP A 1 87 ? -23.651 3.925 57.487 1.00 29.89 87 TRP A O 1
ATOM 654 N N . HIS A 1 88 ? -23.233 4.342 59.620 1.00 29.47 88 HIS A N 1
ATOM 655 C CA . HIS A 1 88 ? -22.207 5.241 59.129 1.00 29.83 88 HIS A CA 1
ATOM 656 C C . HIS A 1 88 ? -21.338 5.582 60.348 1.00 30.31 88 HIS A C 1
ATOM 657 O O . HIS A 1 88 ? -21.830 5.929 61.420 1.00 31.36 88 HIS A O 1
ATOM 664 N N . ARG A 1 89 ? -20.034 5.548 60.130 1.00 32.65 89 ARG A N 1
ATOM 665 C CA . ARG A 1 89 ? -19.044 5.909 61.146 1.00 30.38 89 ARG A CA 1
ATOM 666 C C . ARG A 1 89 ? -19.250 7.312 61.763 1.00 32.11 89 ARG A C 1
ATOM 667 O O . ARG A 1 89 ? -18.816 7.511 62.916 1.00 33.29 89 ARG A O 1
ATOM 675 N N . ASP A 1 90 ? -19.782 8.278 61.007 1.00 30.70 90 ASP A N 1
ATOM 676 C CA . ASP A 1 90 ? -19.956 9.632 61.498 1.00 34.54 90 ASP A CA 1
ATOM 677 C C . ASP A 1 90 ? -21.424 9.966 61.864 1.00 35.13 90 ASP A C 1
ATOM 678 O O . ASP A 1 90 ? -21.693 11.099 62.237 1.00 35.11 90 ASP A O 1
ATOM 683 N N . SER A 1 91 ? -22.336 9.002 61.857 1.00 34.23 91 SER A N 1
ATOM 684 C CA . SER A 1 91 ? -23.743 9.288 62.227 1.00 33.93 91 SER A CA 1
ATOM 685 C C . SER A 1 91 ? -24.310 8.332 63.255 1.00 32.08 91 SER A C 1
ATOM 686 O O . SER A 1 91 ? -24.729 7.193 62.967 1.00 34.11 91 SER A O 1
ATOM 689 N N . PRO A 1 92 ? -24.382 8.768 64.505 1.00 30.93 92 PRO A N 1
ATOM 690 C CA . PRO A 1 92 ? -24.960 7.882 65.521 1.00 31.72 92 PRO A CA 1
ATOM 691 C C . PRO A 1 92 ? -26.423 7.471 65.243 1.00 32.90 92 PRO A C 1
ATOM 692 O O . PRO A 1 92 ? -26.799 6.337 65.602 1.00 31.27 92 PRO A O 1
ATOM 696 N N . GLU A 1 93 ? -27.168 8.345 64.556 1.00 34.89 93 GLU A N 1
ATOM 697 C CA . GLU A 1 93 ? -28.626 8.101 64.247 1.00 37.00 93 GLU A CA 1
ATOM 698 C C . GLU A 1 93 ? -28.693 6.976 63.249 1.00 35.64 93 GLU A C 1
ATOM 699 O O . GLU A 1 93 ? -29.506 6.059 63.414 1.00 38.78 93 GLU A O 1
ATOM 705 N N . THR A 1 94 ? -27.799 7.003 62.261 1.00 35.16 94 THR A N 1
ATOM 706 C CA . THR A 1 94 ? -27.741 5.923 61.276 1.00 35.13 94 THR A CA 1
ATOM 707 C C . THR A 1 94 ? -27.310 4.604 61.872 1.00 35.72 94 THR A C 1
ATOM 708 O O . THR A 1 94 ? -27.911 3.567 61.545 1.00 34.72 94 THR A O 1
ATOM 712 N N . ARG A 1 95 ? -26.329 4.598 62.789 1.00 30.36 95 ARG A N 1
ATOM 713 C CA . ARG A 1 95 ? -25.943 3.342 63.442 1.00 31.11 95 ARG A CA 1
ATOM 714 C C . ARG A 1 95 ? -27.154 2.775 64.169 1.00 31.42 95 ARG A C 1
ATOM 715 O O . ARG A 1 95 ? -27.382 1.572 64.233 1.00 34.14 95 ARG A O 1
ATOM 723 N N . TYR A 1 96 ? -27.834 3.641 64.910 1.00 32.87 96 TYR A N 1
ATOM 724 C CA . TYR A 1 96 ? -28.962 3.170 65.735 1.00 34.59 96 TYR A CA 1
ATOM 725 C C . TYR A 1 96 ? -30.072 2.595 64.837 1.00 31.79 96 TYR A C 1
ATOM 726 O O . TYR A 1 96 ? -30.599 1.549 65.118 1.00 34.45 96 TYR A O 1
ATOM 735 N N . GLN A 1 97 ? -30.358 3.259 63.734 1.00 35.70 97 GLN A N 1
ATOM 736 C CA . GLN A 1 97 ? -31.353 2.782 62.764 1.00 38.62 97 GLN A CA 1
ATOM 737 C C . GLN A 1 97 ? -30.977 1.397 62.233 1.00 38.11 97 GLN A C 1
ATOM 738 O O . GLN A 1 97 ? -31.825 0.486 62.214 1.00 38.21 97 GLN A O 1
ATOM 744 N N . GLY A 1 98 ? -29.686 1.139 61.963 1.00 35.42 98 GLY A N 1
ATOM 745 C CA . GLY A 1 98 ? -29.312 -0.149 61.375 1.00 32.95 98 GLY A CA 1
ATOM 746 C C . GLY A 1 98 ? -29.395 -1.191 62.443 1.00 34.22 98 GLY A C 1
ATOM 747 O O . GLY A 1 98 ? -29.879 -2.286 62.203 1.00 36.51 98 GLY A O 1
ATOM 748 N N . PHE A 1 99 ? -29.021 -0.833 63.668 1.00 33.77 99 PHE A N 1
ATOM 749 C CA . PHE A 1 99 ? -29.248 -1.790 64.709 1.00 35.23 99 PHE A CA 1
ATOM 750 C C . PHE A 1 99 ? -30.773 -2.080 64.912 1.00 35.52 99 PHE A C 1
ATOM 751 O O . PHE A 1 99 ? -31.123 -3.223 65.136 1.00 34.76 99 PHE A O 1
ATOM 759 N N . GLN A 1 100 ? -31.633 -1.069 64.995 1.00 35.03 100 GLN A N 1
ATOM 760 C CA . GLN A 1 100 ? -33.063 -1.412 65.210 1.00 40.53 100 GLN A CA 1
ATOM 761 C C . GLN A 1 100 ? -33.642 -2.310 64.119 1.00 37.85 100 GLN A C 1
ATOM 762 O O . GLN A 1 100 ? -34.334 -3.277 64.417 1.00 41.04 100 GLN A O 1
ATOM 768 N N . HIS A 1 101 ? -33.278 -2.030 62.871 1.00 38.02 101 HIS A N 1
ATOM 769 C CA . HIS A 1 101 ? -33.663 -2.917 61.757 1.00 38.36 101 HIS A CA 1
ATOM 770 C C . HIS A 1 101 ? -33.120 -4.307 61.938 1.00 39.45 101 HIS A C 1
ATOM 771 O O . HIS A 1 101 ? -33.896 -5.228 61.662 1.00 37.73 101 HIS A O 1
ATOM 778 N N . MET A 1 102 ? -31.885 -4.537 62.437 1.00 35.60 102 MET A N 1
ATOM 779 C CA . MET A 1 102 ? -31.400 -5.901 62.511 1.00 36.38 102 MET A CA 1
ATOM 780 C C . MET A 1 102 ? -32.137 -6.611 63.600 1.00 36.83 102 MET A C 1
ATOM 781 O O . MET A 1 102 ? -32.320 -7.855 63.573 1.00 37.94 102 MET A O 1
ATOM 786 N N . LEU A 1 103 ? -32.437 -5.832 64.637 1.00 36.33 103 LEU A N 1
ATOM 787 C CA . LEU A 1 103 ? -33.138 -6.430 65.755 1.00 40.33 103 LEU A CA 1
ATOM 788 C C . LEU A 1 103 ? -34.552 -6.952 65.269 1.00 41.13 103 LEU A C 1
ATOM 789 O O . LEU A 1 103 ? -34.945 -8.074 65.605 1.00 43.94 103 LEU A O 1
ATOM 794 N N . ASP A 1 104 ? -35.298 -6.150 64.517 1.00 43.17 104 ASP A N 1
ATOM 795 C CA . ASP A 1 104 ? -36.610 -6.543 63.916 1.00 43.59 104 ASP A CA 1
ATOM 796 C C . ASP A 1 104 ? -36.483 -7.761 63.015 1.00 45.29 104 ASP A C 1
ATOM 797 O O . ASP A 1 104 ? -37.185 -8.778 63.198 1.00 46.00 104 ASP A O 1
ATOM 802 N N . ILE A 1 105 ? -35.535 -7.693 62.075 1.00 44.10 105 ILE A N 1
ATOM 803 C CA . ILE A 1 105 ? -35.317 -8.772 61.122 1.00 41.79 105 ILE A CA 1
ATOM 804 C C . ILE A 1 105 ? -35.024 -10.100 61.799 1.00 43.90 105 ILE A C 1
ATOM 805 O O . ILE A 1 105 ? -35.482 -11.134 61.282 1.00 41.29 105 ILE A O 1
ATOM 810 N N . THR A 1 106 ? -34.330 -10.128 62.944 1.00 39.82 106 THR A N 1
ATOM 811 C CA . THR A 1 106 ? -33.956 -11.444 63.482 1.00 40.90 106 THR A CA 1
ATOM 812 C C . THR A 1 106 ? -34.931 -11.955 64.536 1.00 40.05 106 THR A C 1
ATOM 813 O O . THR A 1 106 ? -34.680 -12.959 65.193 1.00 40.60 106 THR A O 1
ATOM 817 N N . ASP A 1 107 ? -36.016 -11.249 64.784 1.00 44.22 107 ASP A N 1
ATOM 818 C CA . ASP A 1 107 ? -37.017 -11.779 65.737 1.00 47.73 107 ASP A CA 1
ATOM 819 C C . ASP A 1 107 ? -37.395 -13.189 65.256 1.00 48.50 107 ASP A C 1
ATOM 820 O O . ASP A 1 107 ? -37.884 -13.302 64.148 1.00 50.21 107 ASP A O 1
ATOM 825 N N . PRO A 1 108 ? -37.140 -14.256 66.026 1.00 48.72 108 PRO A N 1
ATOM 826 C CA . PRO A 1 108 ? -37.276 -15.646 65.602 1.00 50.88 108 PRO A CA 1
ATOM 827 C C . PRO A 1 108 ? -38.768 -16.053 65.384 1.00 53.75 108 PRO A C 1
ATOM 828 O O . PRO A 1 108 ? -39.059 -16.946 64.592 1.00 51.70 108 PRO A O 1
ATOM 832 N N . GLU A 1 109 ? -39.672 -15.338 66.049 1.00 55.22 109 GLU A N 1
ATOM 833 C CA . GLU A 1 109 ? -41.107 -15.465 65.818 1.00 59.00 109 GLU A CA 1
ATOM 834 C C . GLU A 1 109 ? -41.460 -15.134 64.369 1.00 58.27 109 GLU A C 1
ATOM 835 O O . GLU A 1 109 ? -42.472 -15.628 63.870 1.00 57.03 109 GLU A O 1
ATOM 841 N N . ARG A 1 110 ? -40.647 -14.339 63.670 1.00 55.63 110 ARG A N 1
ATOM 842 C CA . ARG A 1 110 ? -41.031 -13.947 62.302 1.00 53.54 110 ARG A CA 1
ATOM 843 C C . ARG A 1 110 ? -40.574 -14.854 61.173 1.00 51.03 110 ARG A C 1
ATOM 844 O O . ARG A 1 110 ? -40.944 -14.640 60.022 1.00 51.25 110 ARG A O 1
ATOM 852 N N . GLY A 1 111 ? -39.793 -15.871 61.511 1.00 49.40 111 GLY A N 1
ATOM 853 C CA . GLY A 1 111 ? -39.340 -16.863 60.568 1.00 47.93 111 GLY A CA 1
ATOM 854 C C . GLY A 1 111 ? -38.305 -16.474 59.522 1.00 48.69 111 GLY A C 1
ATOM 855 O O . GLY A 1 111 ? -37.993 -17.290 58.647 1.00 48.02 111 GLY A O 1
ATOM 856 N N . ALA A 1 112 ? -37.778 -15.250 59.569 1.00 46.95 112 ALA A N 1
ATOM 857 C CA . ALA A 1 112 ? -36.645 -14.928 58.697 1.00 46.70 112 ALA A CA 1
ATOM 858 C C . ALA A 1 112 ? -35.235 -15.367 59.170 1.00 45.10 112 ALA A C 1
ATOM 859 O O . ALA A 1 112 ? -34.434 -15.814 58.333 1.00 44.40 112 ALA A O 1
ATOM 861 N N . VAL A 1 113 ? -34.951 -15.364 60.480 1.00 43.56 113 VAL A N 1
ATOM 862 C CA . VAL A 1 113 ? -33.570 -15.441 60.999 1.00 43.57 113 VAL A CA 1
ATOM 863 C C . VAL A 1 113 ? -32.913 -16.787 60.796 1.00 44.83 113 VAL A C 1
ATOM 864 O O . VAL A 1 113 ? -31.684 -16.899 60.547 1.00 40.63 113 VAL A O 1
ATOM 868 N N . GLU A 1 114 ? -33.755 -17.837 60.824 1.00 43.02 114 GLU A N 1
ATOM 869 C CA . GLU A 1 114 ? -33.275 -19.155 60.495 1.00 42.53 114 GLU A CA 1
ATOM 870 C C . GLU A 1 114 ? -32.671 -19.262 59.096 1.00 41.13 114 GLU A C 1
ATOM 871 O O . GLU A 1 114 ? -31.901 -20.191 58.880 1.00 40.96 114 GLU A O 1
ATOM 877 N N . HIS A 1 115 ? -32.980 -18.356 58.165 1.00 40.79 115 HIS A N 1
ATOM 878 C CA . HIS A 1 115 ? -32.388 -18.418 56.824 1.00 41.16 115 HIS A CA 1
ATOM 879 C C . HIS A 1 115 ? -31.366 -17.277 56.517 1.00 42.63 115 HIS A C 1
ATOM 880 O O . HIS A 1 115 ? -30.992 -17.052 55.352 1.00 41.32 115 HIS A O 1
ATOM 887 N N . ILE A 1 116 ? -30.969 -16.539 57.552 1.00 39.82 116 ILE A N 1
ATOM 888 C CA . ILE A 1 116 ? -30.016 -15.398 57.432 1.00 40.53 116 ILE A CA 1
ATOM 889 C C . ILE A 1 116 ? -28.655 -15.824 57.994 1.00 37.01 116 ILE A C 1
ATOM 890 O O . ILE A 1 116 ? -28.563 -16.312 59.092 1.00 35.25 116 ILE A O 1
ATOM 895 N N . HIS A 1 117 ? -27.598 -15.720 57.210 1.00 36.31 117 HIS A N 1
ATOM 896 C CA . HIS A 1 117 ? -26.315 -16.116 57.740 1.00 36.95 117 HIS A CA 1
ATOM 897 C C . HIS A 1 117 ? -25.575 -14.919 58.398 1.0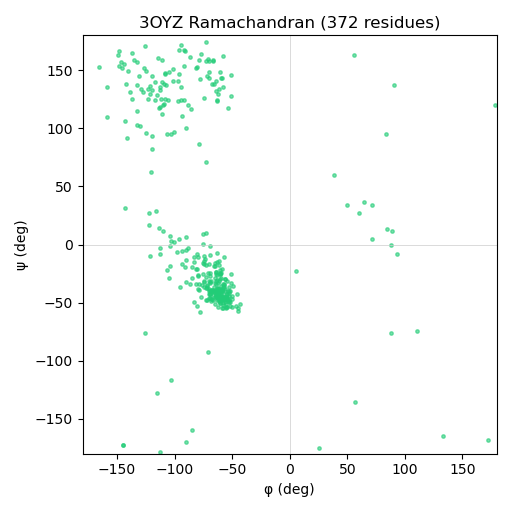0 36.32 117 HIS A C 1
ATOM 898 O O . HIS A 1 117 ? -24.570 -15.179 59.069 1.00 36.95 117 HIS A O 1
ATOM 905 N N . GLY A 1 118 ? -25.951 -13.681 58.084 1.00 36.65 118 GLY A N 1
ATOM 906 C CA . GLY A 1 118 ? -25.283 -12.506 58.714 1.00 33.13 118 GLY A CA 1
ATOM 907 C C . GLY A 1 118 ? -25.738 -11.230 58.057 1.00 35.83 118 GLY A C 1
ATOM 908 O O . GLY A 1 118 ? -26.791 -11.191 57.371 1.00 33.36 118 GLY A O 1
ATOM 909 N N . PHE A 1 119 ? -25.056 -10.113 58.343 1.00 30.29 119 PHE A N 1
ATOM 910 C CA . PHE A 1 119 ? -25.498 -8.832 57.839 1.00 32.29 119 PHE A CA 1
ATOM 911 C C . PHE A 1 119 ? -24.238 -8.120 57.312 1.00 33.52 119 PHE A C 1
ATOM 912 O O . PHE A 1 119 ? -23.109 -8.449 57.731 1.00 33.05 119 PHE A O 1
ATOM 920 N N . VAL A 1 120 ? -24.455 -7.157 56.429 1.00 32.90 120 VAL A N 1
ATOM 921 C CA . VAL A 1 120 ? -23.408 -6.430 55.756 1.00 32.77 120 VAL A CA 1
ATOM 922 C C . VAL A 1 120 ? -23.581 -4.995 56.268 1.00 35.25 120 VAL A C 1
ATOM 923 O O . VAL A 1 120 ? -24.708 -4.451 56.308 1.00 33.05 120 VAL A O 1
ATOM 927 N N . ILE A 1 121 ? -22.459 -4.430 56.752 1.00 32.40 121 ILE A N 1
ATOM 928 C CA . ILE A 1 121 ? -22.358 -3.092 57.322 1.00 32.66 121 ILE A CA 1
ATOM 929 C C . ILE A 1 121 ? -21.511 -2.168 56.456 1.00 30.26 121 ILE A C 1
ATOM 930 O O . ILE A 1 121 ? -20.276 -2.342 56.253 1.00 29.62 121 ILE A O 1
ATOM 935 N N . PRO A 1 122 ? -22.182 -1.109 55.994 1.00 30.46 122 PRO A N 1
ATOM 936 C CA . PRO A 1 122 ? -21.535 -0.188 55.124 1.00 29.60 122 PRO A CA 1
ATOM 937 C C . PRO A 1 122 ? -20.878 0.938 55.948 1.00 29.62 122 PRO A C 1
ATOM 938 O O . PRO A 1 122 ? -21.155 1.135 57.110 1.00 31.49 122 PRO A O 1
ATOM 942 N N . GLU A 1 123 ? -20.026 1.697 55.302 1.00 29.99 123 GLU A N 1
ATOM 943 C CA . GLU A 1 123 ? -19.476 2.970 55.774 1.00 29.82 123 GLU A CA 1
ATOM 944 C C . GLU A 1 123 ? -18.678 2.877 57.116 1.00 29.00 123 GLU A C 1
ATOM 945 O O . GLU A 1 123 ? -18.709 3.855 57.864 1.00 30.62 123 GLU A O 1
ATOM 951 N N . VAL A 1 124 ? -18.079 1.732 57.438 1.00 28.58 124 VAL A N 1
ATOM 952 C CA . VAL A 1 124 ? -17.363 1.560 58.702 1.00 30.77 124 VAL A CA 1
ATOM 953 C C . VAL A 1 124 ? -16.121 2.520 58.636 1.00 28.03 124 VAL A C 1
ATOM 954 O O . VAL A 1 124 ? -15.728 2.979 57.548 1.00 28.39 124 VAL A O 1
ATOM 958 N N . GLY A 1 125 ? -15.567 2.871 59.785 1.00 30.34 125 GLY A N 1
ATOM 959 C CA . GLY A 1 125 ? -14.405 3.773 59.861 1.00 31.45 125 GLY A CA 1
ATOM 960 C C . GLY A 1 125 ? -13.232 2.985 60.418 1.00 31.11 125 GLY A C 1
ATOM 961 O O . GLY A 1 125 ? -12.967 1.890 59.903 1.00 28.49 125 GLY A O 1
ATOM 962 N N . GLY A 1 126 ? -12.577 3.502 61.472 1.00 30.58 126 GLY A N 1
ATOM 963 C CA . GLY A 1 126 ? -11.462 2.772 62.126 1.00 29.26 126 GLY A CA 1
ATOM 964 C C . GLY A 1 126 ? -11.947 1.594 62.936 1.00 31.14 126 GLY A C 1
ATOM 965 O O . GLY A 1 126 ? -13.179 1.384 63.094 1.00 29.16 126 GLY A O 1
ATOM 966 N N . ILE A 1 127 ? -11.007 0.814 63.470 1.00 29.17 127 ILE A N 1
ATOM 967 C CA . ILE A 1 127 ? -11.415 -0.426 64.122 1.00 27.47 127 ILE A CA 1
ATOM 968 C C . ILE A 1 127 ? -12.355 -0.190 65.314 1.00 29.15 127 ILE A C 1
ATOM 969 O O . ILE A 1 127 ? -13.220 -1.027 65.607 1.00 28.66 127 ILE A O 1
ATOM 974 N N . ASP A 1 128 ? -12.313 0.980 65.966 1.00 27.29 128 ASP A N 1
ATOM 975 C CA . ASP A 1 128 ? -13.212 1.145 67.104 1.00 29.60 128 ASP A CA 1
ATOM 976 C C . ASP A 1 128 ? -14.681 1.313 66.608 1.00 27.31 128 ASP A C 1
ATOM 977 O O . ASP A 1 128 ? -15.577 0.866 67.311 1.00 31.58 128 ASP A O 1
ATOM 982 N N . ASP A 1 129 ? -14.883 1.838 65.408 1.00 29.27 129 ASP A N 1
ATOM 983 C CA . ASP A 1 129 ? -16.259 1.866 64.797 1.00 27.20 129 ASP A CA 1
ATOM 984 C C . ASP A 1 129 ? -16.685 0.429 64.424 1.00 29.74 129 ASP A C 1
ATOM 985 O O . ASP A 1 129 ? -17.867 0.056 64.572 1.00 28.39 129 ASP A O 1
ATOM 990 N N . TRP A 1 130 ? -15.774 -0.413 63.930 1.00 27.04 130 TRP A N 1
ATOM 991 C CA . TRP A 1 130 ? -16.154 -1.829 63.717 1.00 28.51 130 TRP A CA 1
ATOM 992 C C . TRP A 1 130 ? -16.539 -2.531 65.002 1.00 27.04 130 TRP A C 1
ATOM 993 O O . TRP A 1 130 ? -17.438 -3.392 65.009 1.00 26.73 130 TRP A O 1
ATOM 1004 N N . LYS A 1 131 ? -15.921 -2.186 66.129 1.00 24.39 131 LYS A N 1
ATOM 1005 C CA . LYS A 1 131 ? -16.266 -2.842 67.388 1.00 23.56 131 LYS A CA 1
ATOM 1006 C C . LYS A 1 131 ? -17.696 -2.340 67.715 1.00 25.82 131 LYS A C 1
ATOM 1007 O O . LYS A 1 131 ? -18.416 -3.019 68.428 1.00 26.29 131 LYS A O 1
ATOM 1013 N N . LYS A 1 132 ? -18.065 -1.119 67.366 1.00 24.47 132 LYS A N 1
ATOM 1014 C CA . LYS A 1 132 ? -19.483 -0.679 67.734 1.00 28.37 132 LYS A CA 1
ATOM 1015 C C . LYS A 1 132 ? -20.510 -1.559 66.972 1.00 27.83 132 LYS A C 1
ATOM 1016 O O . LYS A 1 132 ? -21.514 -1.940 67.546 1.00 29.09 132 LYS A O 1
ATOM 1022 N N . ALA A 1 133 ? -20.261 -1.892 65.707 1.00 26.49 133 ALA A N 1
ATOM 1023 C CA . ALA A 1 133 ? -21.231 -2.712 64.980 1.00 28.12 133 ALA A CA 1
ATOM 1024 C C . ALA A 1 133 ? -21.191 -4.100 65.643 1.00 32.07 133 ALA A C 1
ATOM 1025 O O . ALA A 1 133 ? -22.255 -4.693 65.958 1.00 31.37 133 ALA A O 1
ATOM 1027 N N . ASP A 1 134 ? -19.996 -4.669 65.848 1.00 29.32 134 ASP A N 1
ATOM 1028 C CA . ASP A 1 134 ? -19.884 -5.921 66.563 1.00 29.41 134 ASP A CA 1
ATOM 1029 C C . ASP A 1 134 ? -20.691 -6.021 67.850 1.00 31.75 134 ASP A C 1
ATOM 1030 O O . ASP A 1 134 ? -21.336 -7.067 68.158 1.00 33.05 134 ASP A O 1
ATOM 1035 N N . GLU A 1 135 ? -20.659 -4.951 68.623 1.00 30.60 135 GLU A N 1
ATOM 1036 C CA . GLU A 1 135 ? -21.427 -4.977 69.863 1.00 32.49 135 GLU A CA 1
ATOM 1037 C C . GLU A 1 135 ? -22.963 -5.068 69.564 1.00 31.27 135 GLU A C 1
ATOM 1038 O O . GLU A 1 135 ? -23.627 -5.785 70.268 1.00 30.18 135 GLU A O 1
ATOM 1044 N N . PHE A 1 136 ? -23.465 -4.347 68.585 1.00 29.89 136 PHE A N 1
ATOM 1045 C CA . PHE A 1 136 ? -24.867 -4.524 68.161 1.00 33.48 136 PHE A CA 1
ATOM 1046 C C . PHE A 1 136 ? -25.202 -5.930 67.698 1.00 33.84 136 PHE A C 1
ATOM 1047 O O . PHE A 1 136 ? -26.266 -6.450 68.043 1.00 34.96 136 PHE A O 1
ATOM 1055 N N . PHE A 1 137 ? -24.308 -6.599 66.972 1.00 29.20 137 PHE A N 1
ATOM 1056 C CA . PHE A 1 137 ? -24.547 -7.980 66.587 1.00 32.20 137 PHE A CA 1
ATOM 1057 C C . PHE A 1 137 ? -24.685 -8.828 67.851 1.00 33.37 137 PHE A C 1
ATOM 1058 O O . PHE A 1 137 ? -25.589 -9.715 67.951 1.00 32.12 137 PHE A O 1
ATOM 1066 N N . THR A 1 138 ? -23.761 -8.651 68.805 1.00 29.43 138 THR A N 1
ATOM 1067 C CA . THR A 1 138 ? -23.811 -9.416 70.041 1.00 29.74 138 THR A CA 1
ATOM 1068 C C . THR A 1 138 ? -25.153 -9.158 70.792 1.00 31.56 138 THR A C 1
ATOM 1069 O O . THR A 1 138 ? -25.767 -10.089 71.333 1.00 33.66 138 THR A O 1
ATOM 1073 N N . ILE A 1 139 ? -25.515 -7.902 70.924 1.00 29.92 139 ILE A N 1
ATOM 1074 C CA . ILE A 1 139 ? -26.814 -7.600 71.592 1.00 34.41 139 ILE A CA 1
ATOM 1075 C C . ILE A 1 139 ? -28.013 -8.271 70.878 1.00 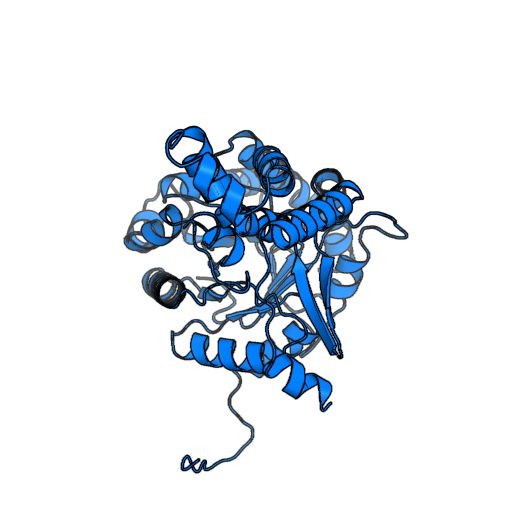35.28 139 ILE A C 1
ATOM 1076 O O . ILE A 1 139 ? -28.806 -8.913 71.565 1.00 36.20 139 ILE A O 1
ATOM 1081 N N . VAL A 1 140 ? -28.141 -8.124 69.564 1.00 34.51 140 VAL A N 1
ATOM 1082 C CA . VAL A 1 140 ? -29.165 -8.821 68.762 1.00 35.95 140 VAL A CA 1
ATOM 1083 C C . VAL A 1 140 ? -29.222 -10.301 69.017 1.00 37.30 140 VAL A C 1
ATOM 1084 O O . VAL A 1 140 ? -30.328 -10.817 69.312 1.00 38.70 140 VAL A O 1
ATOM 1088 N N . GLU A 1 141 ? -28.095 -11.011 68.895 1.00 35.32 141 GLU A N 1
ATOM 1089 C CA . GLU A 1 141 ? -27.970 -12.409 69.286 1.00 35.97 141 GLU A CA 1
ATOM 1090 C C . GLU A 1 141 ? -28.532 -12.766 70.654 1.00 38.41 141 GLU A C 1
ATOM 1091 O O . GLU A 1 141 ? -29.322 -13.724 70.823 1.00 37.64 141 GLU A O 1
ATOM 1097 N N . HIS A 1 142 ? -28.085 -12.016 71.650 1.00 35.91 142 HIS A N 1
ATOM 1098 C CA . HIS A 1 142 ? -28.532 -12.299 73.008 1.00 39.60 142 HIS A CA 1
ATOM 1099 C C . HIS A 1 142 ? -30.031 -11.964 73.173 1.00 39.39 142 HIS A C 1
ATOM 1100 O O . HIS A 1 142 ? -30.740 -12.703 73.837 1.00 40.92 142 HIS A O 1
ATOM 1107 N N . GLU A 1 143 ? -30.510 -10.886 72.591 1.00 38.59 143 GLU A N 1
ATOM 1108 C CA . GLU A 1 143 ? -31.894 -10.460 72.747 1.00 41.68 143 GLU A CA 1
ATOM 1109 C C . GLU A 1 143 ? -32.813 -11.543 72.126 1.00 44.10 143 GLU A C 1
ATOM 1110 O O . GLU A 1 143 ? -33.940 -11.700 72.582 1.00 44.24 143 GLU A O 1
ATOM 1116 N N . HIS A 1 144 ? -32.340 -12.360 71.190 1.00 43.08 144 HIS A N 1
ATOM 1117 C CA . HIS A 1 144 ? -33.267 -13.175 70.397 1.00 44.71 144 HIS A CA 1
ATOM 1118 C C . HIS A 1 144 ? -32.897 -14.633 70.576 1.00 45.82 144 HIS A C 1
ATOM 1119 O O . HIS A 1 144 ? -33.321 -15.459 69.780 1.00 46.81 144 HIS A O 1
ATOM 1126 N N . GLY A 1 145 ? -32.112 -14.921 71.606 1.00 43.13 145 GLY A N 1
ATOM 1127 C CA . GLY A 1 145 ? -31.556 -16.234 71.875 1.00 45.69 145 GLY A CA 1
ATOM 1128 C C . GLY A 1 145 ? -30.859 -16.964 70.746 1.00 45.77 145 GLY A C 1
ATOM 1129 O O . GLY A 1 145 ? -30.900 -18.199 70.682 1.00 44.66 145 GLY A O 1
ATOM 1130 N N . LEU A 1 146 ? -30.192 -16.233 69.857 1.00 43.81 146 LEU A N 1
ATOM 1131 C CA . LEU A 1 146 ? -29.319 -16.893 68.886 1.00 41.71 146 LEU A CA 1
ATOM 1132 C C . LEU A 1 146 ? -27.988 -17.276 69.499 1.00 42.60 146 LEU A C 1
ATOM 1133 O O . LEU A 1 146 ? -27.581 -16.683 70.505 1.00 43.44 146 LEU A O 1
ATOM 1138 N N . ASP A 1 147 ? -27.269 -18.232 68.917 1.00 40.43 147 ASP A N 1
ATOM 1139 C CA . ASP A 1 147 ? -25.977 -18.548 69.513 1.00 44.35 147 ASP A CA 1
ATOM 1140 C C . ASP A 1 147 ? -25.029 -17.335 69.328 1.00 42.60 147 ASP A C 1
ATOM 1141 O O . ASP A 1 147 ? -25.062 -16.647 68.298 1.00 38.10 147 ASP A O 1
ATOM 1146 N N . GLU A 1 148 ? -24.267 -17.018 70.371 1.00 43.38 148 GLU A N 1
ATOM 1147 C CA . GLU A 1 148 ? -23.254 -15.971 70.241 1.00 45.29 148 GLU A CA 1
ATOM 1148 C C . GLU A 1 148 ? -22.336 -16.188 69.031 1.00 44.29 148 GLU A C 1
ATOM 1149 O O . GLU A 1 148 ? -21.848 -17.304 68.806 1.00 46.17 148 GLU A O 1
ATOM 1155 N N . GLY A 1 149 ? -22.179 -15.182 68.172 1.00 42.30 149 GLY A N 1
ATOM 1156 C CA . GLY A 1 149 ? -21.227 -15.306 67.042 1.00 40.84 149 GLY A CA 1
ATOM 1157 C C . GLY A 1 149 ? -21.856 -15.933 65.803 1.00 41.43 149 GLY A C 1
ATOM 1158 O O . GLY A 1 149 ? -21.227 -16.094 64.766 1.00 39.11 149 GLY A O 1
ATOM 1159 N N . SER A 1 150 ? -23.139 -16.285 65.874 1.00 40.39 150 SER A N 1
ATOM 1160 C CA . SER A 1 150 ? -23.738 -17.020 64.756 1.00 39.37 150 SER A CA 1
ATOM 1161 C C . SER A 1 150 ? -24.113 -16.112 63.582 1.00 38.31 150 SER A C 1
ATOM 1162 O O . SER A 1 150 ? -24.167 -16.565 62.419 1.00 38.29 150 SER A O 1
ATOM 1165 N N . LEU A 1 151 ? -24.382 -14.832 63.822 1.00 34.63 151 LEU A N 1
ATOM 1166 C CA . LEU A 1 151 ? -24.536 -13.942 62.671 1.00 32.82 151 LEU A CA 1
ATOM 1167 C C . LEU A 1 151 ? -23.162 -13.391 62.191 1.00 36.33 151 LEU A C 1
ATOM 1168 O O . LEU A 1 151 ? -22.489 -12.677 62.969 1.00 30.94 151 LEU A O 1
ATOM 1173 N N . ALA A 1 152 ? -22.783 -13.738 60.961 1.00 34.25 152 ALA A N 1
ATOM 1174 C CA . ALA A 1 152 ? -21.559 -13.266 60.303 1.00 31.95 152 ALA A CA 1
ATOM 1175 C C . ALA A 1 152 ? -21.667 -11.757 60.123 1.00 31.25 152 ALA A C 1
ATOM 1176 O O . ALA A 1 152 ? -22.755 -11.231 59.913 1.00 31.63 152 ALA A O 1
ATOM 1178 N N . MET A 1 153 ? -20.576 -11.010 60.312 1.00 31.23 153 MET A N 1
ATOM 1179 C CA . MET A 1 153 ? -20.573 -9.605 59.919 1.00 29.73 153 MET A CA 1
ATOM 1180 C C . MET A 1 153 ? -19.669 -9.439 58.705 1.00 29.74 153 MET A C 1
ATOM 1181 O O . MET A 1 153 ? -18.522 -9.895 58.713 1.00 31.20 153 MET A O 1
ATOM 1186 N N . SER A 1 154 ? -20.092 -8.651 57.731 1.00 27.91 154 SER A N 1
ATOM 1187 C CA . SER A 1 154 ? -19.260 -8.380 56.574 1.00 29.13 154 SER A CA 1
ATOM 1188 C C . SER A 1 154 ? -19.205 -6.873 56.562 1.00 31.30 154 SER A C 1
ATOM 1189 O O . SER A 1 154 ? -20.210 -6.231 56.950 1.00 31.14 154 SER A O 1
ATOM 1192 N N . VAL A 1 155 ? -18.106 -6.276 56.085 1.00 29.74 155 VAL A N 1
ATOM 1193 C CA . VAL A 1 155 ? -18.112 -4.826 56.103 1.00 28.24 155 VAL A CA 1
ATOM 1194 C C . VAL A 1 155 ? -17.804 -4.348 54.711 1.00 28.50 155 VAL A C 1
ATOM 1195 O O . VAL A 1 155 ? -17.046 -4.963 53.960 1.00 31.11 155 VAL A O 1
ATOM 1199 N N . ILE A 1 156 ? -18.303 -3.166 54.362 1.00 29.24 156 ILE A N 1
ATOM 1200 C CA . ILE A 1 156 ? -17.905 -2.538 53.129 1.00 28.51 156 ILE A CA 1
ATOM 1201 C C . ILE A 1 156 ? -16.733 -1.545 53.416 1.00 29.91 156 ILE A C 1
ATOM 1202 O O . ILE A 1 156 ? -16.881 -0.714 54.302 1.00 29.04 156 ILE A O 1
ATOM 1207 N N . ILE A 1 157 ? -15.588 -1.672 52.741 1.00 29.69 157 ILE A N 1
ATOM 1208 C CA . ILE A 1 157 ? -14.373 -0.824 52.917 1.00 27.85 157 ILE A CA 1
ATOM 1209 C C . ILE A 1 157 ? -14.590 0.292 51.937 1.00 28.19 157 ILE A C 1
ATOM 1210 O O . ILE A 1 157 ? -14.426 0.102 50.719 1.00 31.02 157 ILE A O 1
ATOM 1215 N N . GLU A 1 158 ? -15.038 1.445 52.430 1.00 28.54 158 GLU A N 1
ATOM 1216 C CA . GLU A 1 158 ? -15.328 2.516 51.494 1.00 30.13 158 GLU A CA 1
ATOM 1217 C C . GLU A 1 158 ? -14.947 3.844 52.092 1.00 31.26 158 GLU A C 1
ATOM 1218 O O . GLU A 1 158 ? -15.549 4.890 51.782 1.00 30.94 158 GLU A O 1
ATOM 1224 N N . SER A 1 159 ? -13.906 3.793 52.940 1.00 30.07 159 SER A N 1
ATOM 1225 C CA . SER A 1 159 ? -13.235 5.002 53.393 1.00 29.96 159 SER A CA 1
ATOM 1226 C C . SER A 1 159 ? -11.734 4.705 53.603 1.00 28.63 159 SER A C 1
ATOM 1227 O O . SER A 1 159 ? -11.352 3.546 53.858 1.00 28.45 159 SER A O 1
ATOM 1230 N N . GLY A 1 160 ? -10.950 5.771 53.553 1.00 28.21 160 GLY A N 1
ATOM 1231 C CA . GLY A 1 160 ? -9.548 5.742 53.922 1.00 30.83 160 GLY A CA 1
ATOM 1232 C C . GLY A 1 160 ? -9.352 5.146 55.313 1.00 29.02 160 GLY A C 1
ATOM 1233 O O . GLY A 1 160 ? -8.460 4.311 55.500 1.00 28.70 160 GLY A O 1
ATOM 1234 N N . GLU A 1 161 ? -10.189 5.484 56.292 1.00 28.42 161 GLU A N 1
ATOM 1235 C CA . GLU A 1 161 ? -10.002 5.019 57.671 1.00 30.33 161 GLU A CA 1
ATOM 1236 C C . GLU A 1 161 ? -10.226 3.500 57.682 1.00 29.04 161 GLU A C 1
ATOM 1237 O O . GLU A 1 161 ? -9.574 2.816 58.468 1.00 26.97 161 GLU A O 1
ATOM 1243 N N . ALA A 1 162 ? -11.205 2.954 56.924 1.00 27.22 162 ALA A N 1
ATOM 1244 C CA . ALA A 1 162 ? -11.502 1.553 57.094 1.00 26.08 162 ALA A CA 1
ATOM 1245 C C . ALA A 1 162 ? -10.373 0.814 56.389 1.00 24.15 162 ALA A C 1
ATOM 1246 O O . ALA A 1 162 ? -10.129 -0.338 56.737 1.00 28.52 162 ALA A O 1
ATOM 1248 N N . GLU A 1 163 ? -9.868 1.359 55.292 1.00 25.44 163 GLU A N 1
ATOM 1249 C CA . GLU A 1 163 ? -8.750 0.703 54.587 1.00 28.91 163 GLU A CA 1
ATOM 1250 C C . GLU A 1 163 ? -7.564 0.524 55.517 1.00 28.29 163 GLU A C 1
ATOM 1251 O O . GLU A 1 163 ? -6.962 -0.564 55.590 1.00 29.41 163 GLU A O 1
ATOM 1257 N N . LEU A 1 164 ? -7.215 1.589 56.235 1.00 28.14 164 LEU A N 1
ATOM 1258 C CA . LEU A 1 164 ? -6.139 1.465 57.270 1.00 27.33 164 LEU A CA 1
ATOM 1259 C C . LEU A 1 164 ? -6.503 0.510 58.417 1.00 30.11 164 LEU A C 1
ATOM 1260 O O . LEU A 1 164 ? -5.619 -0.226 58.920 1.00 28.89 164 LEU A O 1
ATOM 1265 N N . ALA A 1 165 ? -7.801 0.466 58.777 1.00 26.95 165 ALA A N 1
ATOM 1266 C CA . ALA A 1 165 ? -8.192 -0.398 59.908 1.00 27.75 165 ALA A CA 1
ATOM 1267 C C . ALA A 1 165 ? -7.950 -1.873 59.577 1.00 29.49 165 ALA A C 1
ATOM 1268 O O . ALA A 1 165 ? -7.811 -2.713 60.478 1.00 31.25 165 ALA A O 1
ATOM 1270 N N . MET A 1 166 ? -7.765 -2.237 58.318 1.00 30.15 166 MET A N 1
ATOM 1271 C CA . MET A 1 166 ? -7.580 -3.689 58.023 1.00 33.10 166 MET A CA 1
ATOM 1272 C C . MET A 1 166 ? -6.166 -4.117 58.447 1.00 36.01 166 MET A C 1
ATOM 1273 O O . MET A 1 166 ? -5.946 -5.319 58.672 1.00 37.24 166 MET A O 1
ATOM 1278 N N . GLY A 1 167 ? -5.254 -3.160 58.668 1.00 37.54 167 GLY A N 1
ATOM 1279 C CA . GLY A 1 167 ? -3.838 -3.454 59.012 1.00 36.38 167 GLY A CA 1
ATOM 1280 C C . GLY A 1 167 ? -3.644 -4.226 60.323 1.00 40.65 167 GLY A C 1
ATOM 1281 O O . GLY A 1 167 ? -2.679 -4.999 60.463 1.00 40.99 167 GLY A O 1
ATOM 1282 N N . ASP A 1 168 ? -4.507 -4.050 61.329 1.00 35.05 168 ASP A N 1
ATOM 1283 C CA . ASP A 1 168 ? -4.230 -4.685 62.604 1.00 38.25 168 ASP A CA 1
ATOM 1284 C C . ASP A 1 168 ? -5.389 -5.626 63.056 1.00 35.45 168 ASP A C 1
ATOM 1285 O O . ASP A 1 168 ? -5.596 -5.868 64.257 1.00 35.78 168 ASP A O 1
ATOM 1290 N N . LEU A 1 169 ? -6.140 -6.154 62.091 1.00 33.18 169 LEU A N 1
ATOM 1291 C CA . LEU A 1 169 ? -7.386 -6.802 62.379 1.00 32.20 169 LEU A CA 1
ATOM 1292 C C . LEU A 1 169 ? -7.112 -8.068 63.125 1.00 32.80 169 LEU A C 1
ATOM 1293 O O . LEU A 1 169 ? -7.844 -8.396 64.060 1.00 29.79 169 LEU A O 1
ATOM 1298 N N . ARG A 1 170 ? -6.076 -8.813 62.723 1.00 31.13 170 ARG A N 1
ATOM 1299 C CA . ARG A 1 170 ? -5.801 -10.072 63.426 1.00 32.49 170 ARG A CA 1
ATOM 1300 C C . ARG A 1 170 ? -5.694 -9.934 64.942 1.00 32.34 170 ARG A C 1
ATOM 1301 O O . ARG A 1 170 ? -6.283 -10.705 65.706 1.00 35.24 170 ARG A O 1
ATOM 1309 N N . ASP A 1 171 ? -4.864 -9.043 65.457 1.00 30.68 171 ASP A N 1
ATOM 1310 C CA . ASP A 1 171 ? -4.823 -8.923 66.885 1.00 31.31 171 ASP A CA 1
ATOM 1311 C C . ASP A 1 171 ? -6.045 -8.198 67.529 1.00 32.16 171 ASP A C 1
ATOM 1312 O O . ASP A 1 171 ? -6.335 -8.455 68.666 1.00 34.47 171 ASP A O 1
ATOM 1317 N N . GLU A 1 172 ? -6.683 -7.240 66.859 1.00 31.37 172 GLU A N 1
ATOM 1318 C CA . GLU A 1 172 ? -7.915 -6.649 67.411 1.00 31.36 172 GLU A CA 1
ATOM 1319 C C . GLU A 1 172 ? -9.005 -7.722 67.514 1.00 29.50 172 GLU A C 1
ATOM 1320 O O . GLU A 1 172 ? -9.628 -7.806 68.590 1.00 31.50 172 GLU A O 1
ATOM 1326 N N . MET A 1 173 ? -9.149 -8.611 66.524 1.00 29.53 173 MET A N 1
ATOM 1327 C CA . MET A 1 173 ? -10.135 -9.683 66.615 1.00 32.01 173 MET A CA 1
ATOM 1328 C C . MET A 1 173 ? -9.856 -10.636 67.747 1.00 33.74 173 MET A C 1
ATOM 1329 O O . MET A 1 173 ? -10.767 -11.346 68.172 1.00 34.12 173 MET A O 1
ATOM 1334 N N . GLY A 1 174 ? -8.590 -10.768 68.155 1.00 33.94 174 GLY A N 1
ATOM 1335 C CA . GLY A 1 174 ? -8.316 -11.646 69.288 1.00 33.82 174 GLY A CA 1
ATOM 1336 C C . GLY A 1 174 ? -8.692 -11.143 70.670 1.00 34.95 174 GLY A C 1
ATOM 1337 O O . GLY A 1 174 ? -8.779 -11.930 71.627 1.00 35.72 174 GLY A O 1
ATOM 1338 N N . LYS A 1 175 ? -8.965 -9.848 70.801 1.00 34.73 175 LYS A N 1
ATOM 1339 C CA . LYS A 1 175 ? -9.283 -9.258 72.133 1.00 33.21 175 LYS A CA 1
ATOM 1340 C C . LYS A 1 175 ? -10.600 -9.826 72.652 1.00 34.84 175 LYS A C 1
ATOM 1341 O O . LYS A 1 175 ? -11.554 -10.037 71.899 1.00 32.83 175 LYS A O 1
ATOM 1347 N N . PRO A 1 176 ? -10.646 -10.141 73.948 1.00 35.34 176 PRO A N 1
ATOM 1348 C CA . PRO A 1 176 ? -11.861 -10.897 74.236 1.00 33.86 176 PRO A CA 1
ATOM 1349 C C . PRO A 1 176 ? -13.013 -9.960 74.628 1.00 34.70 176 PRO A C 1
ATOM 1350 O O . PRO A 1 176 ? -14.110 -10.454 74.847 1.00 30.63 176 PRO A O 1
ATOM 1354 N N . THR A 1 177 ? -12.815 -8.642 74.527 1.00 31.59 177 THR A N 1
ATOM 1355 C CA . THR A 1 177 ? -13.846 -7.661 74.780 1.00 32.81 177 THR A CA 1
ATOM 1356 C C . THR A 1 177 ? -14.734 -7.543 73.527 1.00 31.71 177 THR A C 1
ATOM 1357 O O . THR A 1 177 ? -15.758 -6.911 73.598 1.00 35.28 177 THR A O 1
ATOM 1361 N N . ASN A 1 178 ? -14.391 -8.163 72.388 1.00 29.93 178 ASN A N 1
ATOM 1362 C CA . ASN A 1 178 ? -15.236 -8.146 71.208 1.00 29.06 178 ASN A CA 1
ATOM 1363 C C . ASN A 1 178 ? -15.542 -9.556 70.689 1.00 29.78 178 ASN A C 1
ATOM 1364 O O . ASN A 1 178 ? -14.901 -10.515 71.125 1.00 29.38 178 ASN A O 1
ATOM 1369 N N . ASN A 1 179 ? -16.454 -9.660 69.727 1.00 28.91 179 ASN A N 1
ATOM 1370 C CA . ASN A 1 179 ? -16.821 -10.906 69.040 1.00 30.77 179 ASN A CA 1
ATOM 1371 C C . ASN A 1 179 ? -16.465 -10.816 67.531 1.00 31.94 179 ASN A C 1
ATOM 1372 O O . ASN A 1 179 ? -17.141 -11.404 66.672 1.00 31.66 179 ASN A O 1
ATOM 1377 N N . LEU A 1 180 ? -15.435 -10.027 67.162 1.00 27.80 180 LEU A N 1
ATOM 1378 C CA . LEU A 1 180 ? -15.108 -9.745 65.764 1.00 28.12 180 LEU A CA 1
ATOM 1379 C C . LEU A 1 180 ? -14.583 -10.966 65.071 1.00 27.35 180 LEU A C 1
ATOM 1380 O O . LEU A 1 180 ? -14.400 -10.895 63.883 1.00 28.82 180 LEU A O 1
ATOM 1385 N N . GLU A 1 181 ? -14.436 -12.120 65.724 1.00 27.10 181 GLU A N 1
ATOM 1386 C CA . GLU A 1 181 ? -14.242 -13.365 64.960 1.00 30.26 181 GLU A CA 1
ATOM 1387 C C . GLU A 1 181 ? -15.448 -13.650 64.057 1.00 31.65 181 GLU A C 1
ATOM 1388 O O . GLU A 1 181 ? -15.303 -14.404 63.109 1.00 30.64 181 GLU A O 1
ATOM 1394 N N . ARG A 1 182 ? -16.589 -12.993 64.247 1.00 30.13 182 ARG A N 1
ATOM 1395 C CA . ARG A 1 182 ? -17.744 -13.136 63.290 1.00 30.04 182 ARG A CA 1
ATOM 1396 C C . ARG A 1 182 ? -17.535 -12.522 61.892 1.00 31.58 182 ARG A C 1
ATOM 1397 O O . ARG A 1 182 ? -18.346 -12.726 60.960 1.00 29.27 182 ARG A O 1
ATOM 1405 N N . LEU A 1 183 ? -16.442 -11.757 61.718 1.00 29.90 183 LEU A N 1
ATOM 1406 C CA . LEU A 1 183 ? -16.142 -11.163 60.439 1.00 28.09 183 LEU A CA 1
ATOM 1407 C C . LEU A 1 183 ? -16.009 -12.205 59.331 1.00 30.04 183 LEU A C 1
ATOM 1408 O O . LEU A 1 183 ? -15.344 -13.220 59.522 1.00 28.24 183 LEU A O 1
ATOM 1413 N N . PHE A 1 184 ? -16.626 -11.873 58.196 1.00 28.28 184 PHE A N 1
ATOM 1414 C CA . PHE A 1 184 ? -16.744 -12.807 57.056 1.00 32.27 184 PHE A CA 1
ATOM 1415 C C . PHE A 1 184 ? -16.176 -12.115 55.823 1.00 28.48 184 PHE A C 1
ATOM 1416 O O . PHE A 1 184 ? -15.065 -12.437 55.437 1.00 32.84 184 PHE A O 1
ATOM 1424 N N . LEU A 1 185 ? -16.882 -11.184 55.203 1.00 28.36 185 LEU A N 1
ATOM 1425 C CA . LEU A 1 185 ? -16.333 -10.647 53.963 1.00 28.71 185 LEU A CA 1
ATOM 1426 C C . LEU A 1 185 ? -15.838 -9.205 54.225 1.00 27.93 185 LEU A C 1
ATOM 1427 O O . LEU A 1 185 ? -16.449 -8.413 55.001 1.00 30.48 185 LEU A O 1
ATOM 1432 N N . LEU A 1 186 ? -14.769 -8.889 53.503 1.00 26.59 186 LEU A N 1
ATOM 1433 C CA . LEU A 1 186 ? -14.296 -7.507 53.450 1.00 28.98 186 LEU A CA 1
ATOM 1434 C C . LEU A 1 186 ? -14.543 -7.120 52.016 1.00 28.47 186 LEU A C 1
ATOM 1435 O O . LEU A 1 186 ? -13.924 -7.685 51.090 1.00 29.31 186 LEU A O 1
ATOM 1440 N N . VAL A 1 187 ? -15.407 -6.125 51.824 1.00 28.48 187 VAL A N 1
ATOM 1441 C CA . VAL A 1 187 ? -15.883 -5.905 50.457 1.00 28.62 187 VAL A CA 1
ATOM 1442 C C . VAL A 1 187 ? -15.567 -4.495 50.055 1.00 29.50 187 VAL A C 1
ATOM 1443 O O . VAL A 1 187 ? -15.959 -3.611 50.759 1.00 30.09 187 VAL A O 1
ATOM 1447 N N . ASP A 1 188 ? -14.867 -4.232 48.951 1.00 29.78 188 ASP A N 1
ATOM 1448 C CA . ASP A 1 188 ? -14.628 -2.847 48.569 1.00 30.66 188 ASP A CA 1
ATOM 1449 C C . ASP A 1 188 ? -15.889 -2.136 48.086 1.00 34.34 188 ASP A C 1
ATOM 1450 O O . ASP A 1 188 ? -16.689 -2.748 47.363 1.00 33.52 188 ASP A O 1
ATOM 1455 N N . GLY A 1 189 ? -15.999 -0.857 48.438 1.00 32.62 189 GLY A N 1
ATOM 1456 C CA . GLY A 1 189 ? -17.063 -0.029 47.929 1.00 33.62 189 GLY A CA 1
ATOM 1457 C C . GLY A 1 189 ? -16.470 1.124 47.160 1.00 31.59 189 GLY A C 1
ATOM 1458 O O . GLY A 1 189 ? -16.400 2.214 47.675 1.00 33.78 189 GLY A O 1
ATOM 1459 N N . GLU A 1 190 ? -16.119 0.902 45.904 1.00 31.97 190 GLU A N 1
ATOM 1460 C CA . GLU A 1 190 ? -15.369 1.898 45.142 1.00 33.50 190 GLU A CA 1
ATOM 1461 C C . GLU A 1 190 ? -16.081 3.233 44.980 1.00 32.80 190 GLU A C 1
ATOM 1462 O O . GLU A 1 190 ? -15.402 4.252 44.832 1.00 32.13 190 GLU A O 1
ATOM 1468 N N . VAL A 1 191 ? -17.408 3.241 45.065 1.00 33.73 191 VAL A N 1
ATOM 1469 C CA . VAL A 1 191 ? -18.148 4.461 44.731 1.00 34.25 191 VAL A CA 1
ATOM 1470 C C . VAL A 1 191 ? -18.051 5.435 45.912 1.00 34.43 191 VAL A C 1
ATOM 1471 O O . VAL A 1 191 ? -17.573 6.556 45.749 1.00 33.35 191 VAL A O 1
ATOM 1475 N N . ASP A 1 192 ? -18.503 5.018 47.085 1.00 32.11 192 ASP A N 1
ATOM 1476 C CA . ASP A 1 192 ? -18.328 5.872 48.254 1.00 31.27 192 ASP A CA 1
ATOM 1477 C C . ASP A 1 192 ? -16.838 6.076 48.602 1.00 30.66 192 ASP A C 1
ATOM 1478 O O . ASP A 1 192 ? -16.459 7.139 49.116 1.00 30.89 192 ASP A O 1
ATOM 1483 N N . TYR A 1 193 ? -15.981 5.137 48.211 1.00 30.07 193 TYR A N 1
ATOM 1484 C CA . TYR A 1 193 ? -14.561 5.329 48.485 1.00 29.38 193 TYR A CA 1
ATOM 1485 C C . TYR A 1 193 ? -14.010 6.448 47.634 1.00 30.57 193 TYR A C 1
ATOM 1486 O O . TYR A 1 193 ? -13.273 7.305 48.114 1.00 30.24 193 TYR A O 1
ATOM 1495 N N . THR A 1 194 ? -14.394 6.495 46.358 1.00 29.41 194 THR A N 1
ATOM 1496 C CA . THR A 1 194 ? -14.035 7.611 45.461 1.00 30.53 194 THR A CA 1
ATOM 1497 C C . THR A 1 194 ? -14.386 8.947 46.029 1.00 29.29 194 THR A C 1
ATOM 1498 O O . THR A 1 194 ? -13.566 9.884 45.963 1.00 29.78 194 THR A O 1
ATOM 1502 N N . LYS A 1 195 ? -15.595 9.008 46.597 1.00 32.11 195 LYS A N 1
ATOM 1503 C CA A LYS A 1 195 ? -16.112 10.161 47.328 0.50 32.24 195 LYS A CA 1
ATOM 1504 C CA B LYS A 1 195 ? -16.001 10.253 47.235 0.50 31.85 195 LYS A CA 1
ATOM 1505 C C . LYS A 1 195 ? -15.194 10.552 48.500 1.00 31.21 195 LYS A C 1
ATOM 1506 O O . LYS A 1 195 ? -14.728 11.674 48.668 1.00 31.13 195 LYS A O 1
ATOM 1517 N N . ASP A 1 196 ? -14.947 9.562 49.352 1.00 32.03 196 ASP A N 1
ATOM 1518 C CA . ASP A 1 196 ? -14.170 9.797 50.574 1.00 29.69 196 ASP A CA 1
ATOM 1519 C C . ASP A 1 196 ? -12.757 10.221 50.234 1.00 29.56 196 ASP A C 1
ATOM 1520 O O . ASP A 1 196 ? -12.191 11.058 50.919 1.00 31.65 196 ASP A O 1
ATOM 1525 N N . MET A 1 197 ? -12.164 9.658 49.176 1.00 30.58 197 MET A N 1
ATOM 1526 C CA . MET A 1 197 ? -10.821 9.978 48.734 1.00 30.02 197 MET A CA 1
ATOM 1527 C C . MET A 1 197 ? -10.809 11.291 47.922 1.00 33.32 197 MET A C 1
ATOM 1528 O O . MET A 1 197 ? -9.690 11.829 47.684 1.00 31.33 197 MET A O 1
ATOM 1533 N N . ARG A 1 198 ? -11.990 11.815 47.543 1.00 32.81 198 ARG A N 1
ATOM 1534 C CA . ARG A 1 198 ? -12.063 13.056 46.720 1.00 35.56 198 ARG A CA 1
ATOM 1535 C C . ARG A 1 198 ? -11.459 12.864 45.322 1.00 36.49 198 ARG A C 1
ATOM 1536 O O . ARG A 1 198 ? -10.879 13.776 44.755 1.00 37.78 198 ARG A O 1
ATOM 1544 N N . ALA A 1 199 ? -11.644 11.692 44.724 1.00 33.55 199 ALA A N 1
ATOM 1545 C CA . ALA A 1 199 ? -10.990 11.473 43.481 1.00 33.76 199 ALA A CA 1
ATOM 1546 C C . ALA A 1 199 ? -11.906 12.025 42.371 1.00 34.54 199 ALA A C 1
ATOM 1547 O O . ALA A 1 199 ? -13.114 12.127 42.536 1.00 35.11 199 ALA A O 1
ATOM 1549 N N . MET A 1 200 ? -11.317 12.252 41.209 1.00 37.13 200 MET A N 1
ATOM 1550 C CA . MET A 1 200 ? -12.127 12.613 40.050 1.00 39.83 200 MET A CA 1
ATOM 1551 C C . MET A 1 200 ? -11.494 12.102 38.782 1.00 38.86 200 MET A C 1
ATOM 1552 O O . MET A 1 200 ? -10.292 11.808 38.693 1.00 37.11 200 MET A O 1
ATOM 1557 N N . THR A 1 201 ? -12.341 11.869 37.788 1.00 41.11 201 THR A N 1
ATOM 1558 C CA . THR A 1 201 ? -11.777 11.465 36.488 1.00 41.11 201 THR A CA 1
ATOM 1559 C C . THR A 1 201 ? -12.415 12.296 35.363 1.00 43.08 201 THR A C 1
ATOM 1560 O O . THR A 1 201 ? -13.557 12.709 35.547 1.00 42.51 201 THR A O 1
ATOM 1564 N N . PRO A 1 202 ? -11.759 12.452 34.197 1.00 43.99 202 PRO A N 1
ATOM 1565 C CA . PRO A 1 202 ? -12.356 13.255 33.092 1.00 45.53 202 PRO A CA 1
ATOM 1566 C C . PRO A 1 202 ? -13.760 12.760 32.649 1.00 45.66 202 PRO A C 1
ATOM 1567 O O . PRO A 1 202 ? -14.657 13.581 32.434 1.00 48.80 202 PRO A O 1
ATOM 1571 N N . THR A 1 203 ? -13.997 11.456 32.573 1.00 44.55 203 THR A N 1
ATOM 1572 C CA . THR A 1 203 ? -15.331 10.919 32.270 1.00 45.21 203 THR A CA 1
ATOM 1573 C C . THR A 1 203 ? -16.333 10.828 33.449 1.00 46.10 203 THR A C 1
ATOM 1574 O O . THR A 1 203 ? -17.537 10.720 33.231 1.00 45.37 203 THR A O 1
ATOM 1578 N N . GLY A 1 204 ? -15.885 10.807 34.710 1.00 43.39 204 GLY A N 1
ATOM 1579 C CA . GLY A 1 204 ? -16.842 10.617 35.792 1.00 41.96 204 GLY A CA 1
ATOM 1580 C C . GLY A 1 204 ? -16.918 9.151 36.106 1.00 41.21 204 GLY A C 1
ATOM 1581 O O . GLY A 1 204 ? -17.480 8.809 37.118 1.00 43.27 204 GLY A O 1
ATOM 1582 N N . GLU A 1 205 ? -16.299 8.274 35.327 1.00 42.10 205 GLU A N 1
ATOM 1583 C CA . GLU A 1 205 ? -16.282 6.844 35.662 1.00 43.75 205 GLU A CA 1
ATOM 1584 C C . GLU A 1 205 ? -15.366 6.625 36.913 1.00 42.54 205 GLU A C 1
ATOM 1585 O O . GLU A 1 205 ? -14.479 7.461 37.197 1.00 39.72 205 GLU A O 1
ATOM 1591 N N . LEU A 1 206 ? -15.582 5.514 37.611 1.00 40.08 206 LEU A N 1
ATOM 1592 C CA . LEU A 1 206 ? -14.783 5.171 38.790 1.00 39.63 206 LEU A CA 1
ATOM 1593 C C . LEU A 1 206 ? -13.313 4.993 38.450 1.00 37.68 206 LEU A C 1
ATOM 1594 O O . LEU A 1 206 ? -12.968 4.324 37.468 1.00 36.95 206 LEU A O 1
ATOM 1599 N N . PRO A 1 207 ? -12.397 5.589 39.249 1.00 36.28 207 PRO A N 1
ATOM 1600 C CA . PRO A 1 207 ? -11.021 5.126 39.136 1.00 35.45 207 PRO A CA 1
ATOM 1601 C C . PRO A 1 207 ? -10.931 3.594 39.418 1.00 32.81 207 PRO A C 1
ATOM 1602 O O . PRO A 1 207 ? -11.761 2.984 40.077 1.00 34.16 207 PRO A O 1
ATOM 1606 N N . ALA A 1 208 ? -9.847 2.966 39.009 1.00 33.79 208 ALA A N 1
ATOM 1607 C CA . ALA A 1 208 ? -9.644 1.534 39.193 1.00 32.91 208 ALA A CA 1
ATOM 1608 C C . ALA A 1 208 ? -9.156 1.097 40.597 1.00 32.32 208 ALA A C 1
ATOM 1609 O O . ALA A 1 208 ? -9.342 -0.077 40.985 1.00 32.04 208 ALA A O 1
ATOM 1611 N N . TRP A 1 209 ? -8.566 2.031 41.352 1.00 31.86 209 TRP A N 1
ATOM 1612 C CA . TRP A 1 209 ? -8.032 1.797 42.741 1.00 30.85 209 TRP A CA 1
ATOM 1613 C C . TRP A 1 209 ? -7.360 0.440 42.931 1.00 32.57 209 TR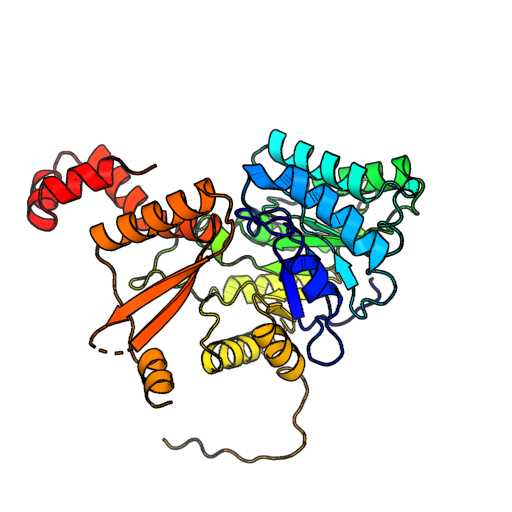P A C 1
ATOM 1614 O O . TRP A 1 209 ? -7.732 -0.341 43.818 1.00 32.26 209 TRP A O 1
ATOM 1625 N N . PRO A 1 210 ? -6.300 0.173 42.157 1.00 31.65 210 PRO A N 1
ATOM 1626 C CA . PRO A 1 210 ? -5.637 -1.132 42.341 1.00 32.17 210 PRO A CA 1
ATOM 1627 C C . PRO A 1 210 ? -5.124 -1.351 43.741 1.00 30.19 210 PRO A C 1
ATOM 1628 O O . PRO A 1 210 ? -5.187 -2.465 44.251 1.00 31.40 210 PRO A O 1
ATOM 1632 N N . GLU A 1 211 ? -4.584 -0.307 44.373 1.00 31.79 211 GLU A N 1
ATOM 1633 C CA . GLU A 1 211 ? -4.048 -0.466 45.744 1.00 32.04 211 GLU A CA 1
ATOM 1634 C C . GLU A 1 211 ? -5.097 -0.780 46.781 1.00 29.26 211 GLU A C 1
ATOM 1635 O O . GLU A 1 211 ? -4.836 -1.589 47.687 1.00 29.41 211 GLU A O 1
ATOM 1641 N N . LEU A 1 212 ? -6.285 -0.194 46.633 1.00 30.29 212 LEU A N 1
ATOM 1642 C CA . LEU A 1 212 ? -7.359 -0.559 47.547 1.00 29.36 212 LEU A CA 1
ATOM 1643 C C . LEU A 1 212 ? -7.644 -2.056 47.487 1.00 28.52 212 LEU A C 1
ATOM 1644 O O . LEU A 1 212 ? -7.811 -2.680 48.513 1.00 28.69 212 LEU A O 1
ATOM 1649 N N . ARG A 1 213 ? -7.712 -2.600 46.277 1.00 29.71 213 ARG A N 1
ATOM 1650 C CA . ARG A 1 213 ? -8.048 -3.993 46.067 1.00 28.48 213 ARG A CA 1
ATOM 1651 C C . ARG A 1 213 ? -6.914 -4.883 46.543 1.00 27.23 213 ARG A C 1
ATOM 1652 O O . ARG A 1 213 ? -7.190 -5.848 47.254 1.00 29.09 213 ARG A O 1
ATOM 1660 N N . HIS A 1 214 ? -5.669 -4.467 46.284 1.00 28.53 214 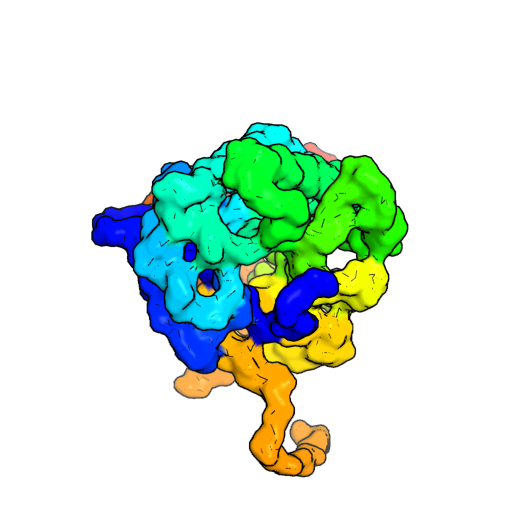HIS A N 1
ATOM 1661 C CA . HIS A 1 214 ? -4.524 -5.122 46.882 1.00 29.11 214 HIS A CA 1
ATOM 1662 C C . HIS A 1 214 ? -4.614 -5.198 48.415 1.00 28.13 214 HIS A C 1
ATOM 1663 O O . HIS A 1 214 ? -4.476 -6.281 49.008 1.00 26.37 214 HIS A O 1
ATOM 1670 N N . ASN A 1 215 ? -4.825 -4.057 49.043 1.00 27.99 215 ASN A N 1
ATOM 1671 C CA . ASN A 1 215 ? -4.947 -4.002 50.520 1.00 28.28 215 ASN A CA 1
ATOM 1672 C C . ASN A 1 215 ? -6.121 -4.751 51.136 1.00 24.45 215 ASN A C 1
ATOM 1673 O O . ASN A 1 215 ? -5.955 -5.302 52.226 1.00 27.79 215 ASN A O 1
ATOM 1678 N N . THR A 1 216 ? -7.244 -4.852 50.400 1.00 25.58 216 THR A N 1
ATOM 1679 C CA . THR A 1 216 ? -8.430 -5.558 50.918 1.00 27.54 216 THR A CA 1
ATOM 1680 C C . THR A 1 216 ? -8.170 -7.062 50.752 1.00 27.11 216 THR A C 1
ATOM 1681 O O . THR A 1 216 ? -8.364 -7.835 51.655 1.00 28.43 216 THR A O 1
ATOM 1685 N N . SER A 1 217 ? -7.552 -7.434 49.639 1.00 27.98 217 SER A N 1
ATOM 1686 C CA . SER A 1 217 ? -7.101 -8.828 49.508 1.00 29.69 217 SER A CA 1
ATOM 1687 C C . SER A 1 217 ? -6.080 -9.294 50.545 1.00 29.18 217 SER A C 1
ATOM 1688 O O . SER A 1 217 ? -6.241 -10.361 51.161 1.00 28.63 217 SER A O 1
ATOM 1691 N N . ARG A 1 218 ? -5.042 -8.476 50.827 1.00 26.80 218 ARG A N 1
ATOM 1692 C CA . ARG A 1 218 ? -4.083 -8.687 51.899 1.00 26.14 218 ARG A CA 1
ATOM 1693 C C . ARG A 1 218 ? -4.732 -8.742 53.250 1.00 25.67 218 ARG A C 1
ATOM 1694 O O . ARG A 1 218 ? -4.477 -9.663 54.046 1.00 27.09 218 ARG A O 1
ATOM 1702 N N . GLY A 1 219 ? -5.650 -7.815 53.486 1.00 25.39 219 GLY A N 1
ATOM 1703 C CA . GLY A 1 219 ? -6.260 -7.759 54.805 1.00 26.62 219 GLY A CA 1
ATOM 1704 C C . GLY A 1 219 ? -7.051 -9.059 55.057 1.00 29.53 219 GLY A C 1
ATOM 1705 O O . GLY A 1 219 ? -7.053 -9.591 56.180 1.00 25.69 219 GLY A O 1
ATOM 1706 N N . ALA A 1 220 ? -7.769 -9.515 54.028 1.00 27.95 220 ALA A N 1
ATOM 1707 C CA . ALA A 1 220 ? -8.531 -10.745 54.215 1.00 27.28 220 ALA A CA 1
ATOM 1708 C C . ALA A 1 220 ? -7.659 -11.947 54.409 1.00 28.40 220 ALA A C 1
ATOM 1709 O O . ALA A 1 220 ? -7.915 -12.786 55.289 1.00 29.00 220 ALA A O 1
ATOM 1711 N N . SER A 1 221 ? -6.601 -12.048 53.605 1.00 30.86 221 SER A N 1
ATOM 1712 C CA . SER A 1 221 ? -5.671 -13.159 53.841 1.00 31.83 221 SER A CA 1
ATOM 1713 C C . SER A 1 221 ? -5.053 -13.130 55.237 1.00 32.99 221 SER A C 1
ATOM 1714 O O . SER A 1 221 ? -4.878 -14.163 55.911 1.00 30.11 221 SER A O 1
ATOM 1717 N N . ALA A 1 222 ? -4.649 -11.953 55.705 1.00 30.39 222 ALA A N 1
ATOM 1718 C CA . ALA A 1 222 ? -4.011 -11.919 57.042 1.00 32.05 222 ALA A CA 1
ATOM 1719 C C . ALA A 1 222 ? -4.977 -12.241 58.189 1.00 33.98 222 ALA A C 1
ATOM 1720 O O . ALA A 1 222 ? -4.583 -12.728 59.265 1.00 34.56 222 ALA A O 1
ATOM 1722 N N . ALA A 1 223 ? -6.254 -11.886 58.024 1.00 32.21 223 ALA A N 1
ATOM 1723 C CA . ALA A 1 223 ? -7.196 -12.003 59.147 1.00 32.63 223 ALA A CA 1
ATOM 1724 C C . ALA A 1 223 ? -8.145 -13.227 59.042 1.00 34.44 223 ALA A C 1
ATOM 1725 O O . ALA A 1 223 ? -9.075 -13.356 59.864 1.00 34.81 223 ALA A O 1
ATOM 1727 N N . GLY A 1 224 ? -7.992 -14.066 58.012 1.00 32.60 224 GLY A N 1
ATOM 1728 C CA . GLY A 1 224 ? -8.990 -15.138 57.794 1.00 34.12 224 GLY A CA 1
ATOM 1729 C C . GLY A 1 224 ? -10.374 -14.714 57.280 1.00 34.10 224 GLY A C 1
ATOM 1730 O O . GLY A 1 224 ? -11.364 -15.361 57.613 1.00 35.34 224 GLY A O 1
ATOM 1731 N N . CYS A 1 225 ? -10.478 -13.685 56.442 1.00 30.78 225 CYS A N 1
ATOM 1732 C CA . CYS A 1 225 ? -11.748 -13.160 55.893 1.00 32.48 225 CYS A CA 1
ATOM 1733 C C . CYS A 1 225 ? -11.707 -13.460 54.396 1.00 30.46 225 CYS A C 1
ATOM 1734 O O . CYS A 1 225 ? -10.715 -14.041 53.939 1.00 31.34 225 CYS A O 1
ATOM 1737 N N . VAL A 1 226 ? -12.719 -13.071 53.636 1.00 29.70 226 VAL A N 1
ATOM 1738 C CA . VAL A 1 226 ? -12.704 -13.288 52.185 1.00 29.16 226 VAL A CA 1
ATOM 1739 C C . VAL A 1 226 ? -12.877 -11.935 51.527 1.00 29.46 226 VAL A C 1
ATOM 1740 O O . VAL A 1 226 ? -13.822 -11.250 51.934 1.00 30.91 226 VAL A O 1
ATOM 1744 N N . ALA A 1 227 ? -12.071 -11.609 50.507 1.00 27.86 227 ALA A N 1
ATOM 1745 C CA . ALA A 1 227 ? -12.040 -10.283 49.878 1.00 27.46 227 ALA A CA 1
ATOM 1746 C C . ALA A 1 227 ? -12.967 -10.332 48.658 1.00 30.53 227 ALA A C 1
ATOM 1747 O O . ALA A 1 227 ? -12.895 -11.314 47.923 1.00 32.60 227 ALA A O 1
ATOM 1749 N N . VAL A 1 228 ? -13.807 -9.318 48.441 1.00 29.92 228 VAL A N 1
ATOM 1750 C CA . VAL A 1 228 ? -14.746 -9.180 47.319 1.00 30.54 228 VAL A CA 1
ATOM 1751 C C . VAL A 1 228 ? -14.570 -7.763 46.791 1.00 28.64 228 VAL A C 1
ATOM 1752 O O . VAL A 1 228 ? -14.544 -6.797 47.533 1.00 29.24 228 VAL A O 1
ATOM 1756 N N . ASP A 1 229 ? -14.532 -7.584 45.478 1.00 27.69 229 ASP A N 1
ATOM 1757 C CA . ASP A 1 229 ? -14.552 -6.285 44.833 1.00 27.99 229 ASP A CA 1
ATOM 1758 C C . ASP A 1 229 ? -15.939 -5.623 44.798 1.00 31.51 229 ASP A C 1
ATOM 1759 O O . ASP A 1 229 ? -16.993 -6.306 44.928 1.00 33.95 229 ASP A O 1
ATOM 1764 N N . GLY A 1 230 ? -15.914 -4.313 44.528 1.00 31.01 230 GLY A N 1
ATOM 1765 C CA . GLY A 1 230 ? -17.079 -3.464 44.626 1.00 33.76 230 GLY A CA 1
ATOM 1766 C C . GLY A 1 230 ? -17.769 -3.462 43.271 1.00 36.61 230 GLY A C 1
ATOM 1767 O O . GLY A 1 230 ? -17.388 -4.223 42.381 1.00 36.01 230 GLY A O 1
ATOM 1768 N N . PRO A 1 231 ? -18.749 -2.563 43.115 1.00 38.20 231 PRO A N 1
ATOM 1769 C CA . PRO A 1 231 ? -19.637 -2.687 41.952 1.00 40.94 231 PRO A CA 1
ATOM 1770 C C . PRO A 1 231 ? -19.021 -2.189 40.645 1.00 40.79 231 PRO A C 1
ATOM 1771 O O . PRO A 1 231 ? -18.201 -1.262 40.599 1.00 41.03 231 PRO A O 1
ATOM 1775 N N . TYR A 1 232 ? -19.338 -2.906 39.577 1.00 40.14 232 TYR A N 1
ATOM 1776 C CA . TYR A 1 232 ? -18.860 -2.513 38.261 1.00 41.00 232 TYR A CA 1
ATOM 1777 C C . TYR A 1 232 ? -20.086 -1.873 37.589 1.00 41.30 232 TYR A C 1
ATOM 1778 O O . TYR A 1 232 ? -20.993 -2.604 37.128 1.00 40.08 232 TYR A O 1
ATOM 1787 N N . ASP A 1 233 ? -20.186 -0.552 37.677 1.00 40.86 233 ASP A N 1
ATOM 1788 C CA . ASP A 1 233 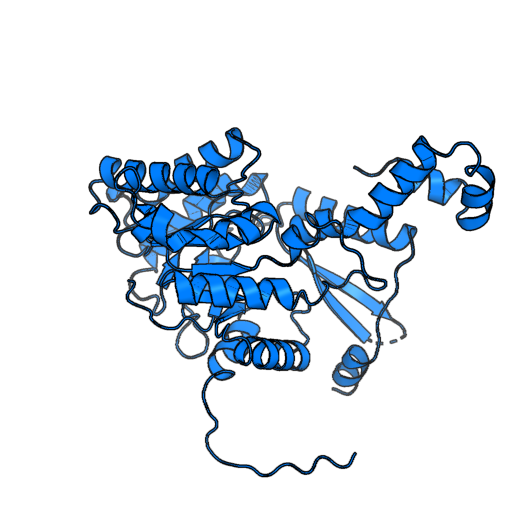? -21.501 0.082 37.458 1.00 44.42 233 ASP A CA 1
ATOM 1789 C C . ASP A 1 233 ? -21.830 0.306 35.974 1.00 44.19 233 ASP A C 1
ATOM 1790 O O . ASP A 1 233 ? -22.956 0.667 35.674 1.00 46.87 233 ASP A O 1
ATOM 1795 N N . ASP A 1 234 ? -20.887 0.138 35.047 1.00 45.13 234 ASP A N 1
ATOM 1796 C CA . ASP A 1 234 ? -21.245 0.018 33.612 1.00 46.98 234 ASP A CA 1
ATOM 1797 C C . ASP A 1 234 ? -21.884 -1.330 33.316 1.00 44.65 234 ASP A C 1
ATOM 1798 O O . ASP A 1 234 ? -21.215 -2.207 32.751 1.00 42.79 234 ASP A O 1
ATOM 1803 N N . ILE A 1 235 ? -23.116 -1.525 33.795 1.00 45.03 235 ILE A N 1
ATOM 1804 C CA . ILE A 1 235 ? -23.734 -2.848 33.914 1.00 45.37 235 ILE A CA 1
ATOM 1805 C C . ILE A 1 235 ? -23.872 -3.575 32.575 1.00 47.25 235 ILE A C 1
ATOM 1806 O O . ILE A 1 235 ? -23.959 -4.804 32.543 1.00 48.67 235 ILE A O 1
ATOM 1811 N N . ARG A 1 236 ? -23.868 -2.857 31.457 1.00 47.71 236 ARG A N 1
ATOM 1812 C CA . ARG A 1 236 ? -24.025 -3.557 30.156 1.00 50.15 236 ARG A CA 1
ATOM 1813 C C . ARG A 1 236 ? -22.698 -3.998 29.532 1.00 51.97 236 ARG A C 1
ATOM 1814 O O . ARG A 1 236 ? -22.719 -4.768 28.571 1.00 50.09 236 ARG A O 1
ATOM 1822 N N . ASP A 1 237 ? -21.578 -3.484 30.058 1.00 50.70 237 ASP A N 1
ATOM 1823 C CA . ASP A 1 237 ? -20.240 -3.743 29.515 1.00 50.72 237 ASP A CA 1
ATOM 1824 C C . ASP A 1 237 ? -19.795 -5.130 29.977 1.00 50.57 237 ASP A C 1
ATOM 1825 O O . ASP A 1 237 ? -19.101 -5.305 30.997 1.00 47.20 237 ASP A O 1
ATOM 1830 N N . VAL A 1 238 ? -20.190 -6.144 29.209 1.00 48.12 238 VAL A N 1
ATOM 1831 C CA . VAL A 1 238 ? -19.798 -7.509 29.534 1.00 48.63 238 VAL A CA 1
ATOM 1832 C C . VAL A 1 238 ? -18.282 -7.712 29.498 1.00 48.83 238 VAL A C 1
ATOM 1833 O O . VAL A 1 238 ? -17.700 -8.406 30.345 1.00 48.15 238 VAL A O 1
ATOM 1837 N N . GLU A 1 239 ? -17.635 -7.141 28.491 1.00 47.21 239 GLU A N 1
ATOM 1838 C CA . GLU A 1 239 ? -16.218 -7.389 28.316 1.00 49.31 239 GLU A CA 1
ATOM 1839 C C . GLU A 1 239 ? -15.385 -6.699 29.429 1.00 46.56 239 GLU A C 1
ATOM 1840 O O . GLU A 1 239 ? -14.451 -7.309 29.942 1.00 46.20 239 GLU A O 1
ATOM 1846 N N . GLY A 1 240 ? -15.728 -5.458 29.768 1.00 43.22 240 GLY A N 1
ATOM 1847 C CA . GLY A 1 240 ? -15.138 -4.707 30.894 1.00 42.93 240 GLY A CA 1
ATOM 1848 C C . GLY A 1 240 ? -15.250 -5.452 32.218 1.00 41.35 240 GLY A C 1
ATOM 1849 O O . GLY A 1 240 ? -14.288 -5.543 32.940 1.00 41.59 240 GLY A O 1
ATOM 1850 N N . TYR A 1 241 ? -16.412 -6.017 32.531 1.00 40.70 241 TYR A N 1
ATOM 1851 C CA . TYR A 1 241 ? -16.631 -6.759 33.760 1.00 41.02 241 TYR A CA 1
ATOM 1852 C C . TYR A 1 241 ? -15.701 -7.955 33.752 1.00 42.11 241 TYR A C 1
ATOM 1853 O O . TYR A 1 241 ? -15.029 -8.211 34.770 1.00 40.40 241 TYR A O 1
ATOM 1862 N N . ARG A 1 242 ? -15.562 -8.622 32.605 1.00 39.06 242 ARG A N 1
ATOM 1863 C CA . ARG A 1 242 ? -14.659 -9.767 32.575 1.00 39.75 242 ARG A CA 1
ATOM 1864 C C . ARG A 1 242 ? -13.207 -9.393 32.808 1.00 38.58 242 ARG A C 1
ATOM 1865 O O . ARG A 1 242 ? -12.512 -10.103 33.531 1.00 37.16 242 ARG A O 1
ATOM 1873 N N . GLU A 1 243 ? -12.737 -8.343 32.151 1.00 39.32 243 GLU A N 1
ATOM 1874 C CA . GLU A 1 243 ? -11.348 -7.884 32.316 1.00 40.92 243 GLU A CA 1
ATOM 1875 C C . GLU A 1 243 ? -11.068 -7.434 33.787 1.00 39.90 243 GLU A C 1
ATOM 1876 O O . GLU A 1 243 ? -9.964 -7.661 34.304 1.00 40.29 243 GLU A O 1
ATOM 1882 N N . ARG A 1 244 ? -12.045 -6.774 34.419 1.00 36.20 244 ARG A N 1
ATOM 1883 C CA . ARG A 1 244 ? -11.904 -6.358 35.831 1.00 36.13 244 ARG A CA 1
ATOM 1884 C C . ARG A 1 244 ? -11.794 -7.604 36.716 1.00 34.88 244 ARG A C 1
ATOM 1885 O O . ARG A 1 244 ? -10.938 -7.692 37.610 1.00 35.14 244 ARG A O 1
ATOM 1893 N N . MET A 1 245 ? -12.631 -8.608 36.479 1.00 32.60 245 MET A N 1
ATOM 1894 C CA . MET A 1 245 ? -12.559 -9.834 37.302 1.00 32.35 245 MET A CA 1
ATOM 1895 C C . MET A 1 245 ? -11.230 -10.536 37.169 1.00 35.01 245 MET A C 1
ATOM 1896 O O . MET A 1 245 ? -10.671 -10.991 38.164 1.00 35.00 245 MET A O 1
ATOM 1901 N N . THR A 1 246 ? -10.704 -10.598 35.945 1.00 35.52 246 THR A N 1
ATOM 1902 C CA . THR A 1 246 ? -9.388 -11.176 35.725 1.00 36.64 246 THR A CA 1
ATOM 1903 C C . THR A 1 246 ? -8.321 -10.364 36.444 1.00 37.50 246 THR A C 1
ATOM 1904 O O . THR A 1 246 ? -7.457 -10.974 37.057 1.00 38.66 246 THR A O 1
ATOM 1908 N N . ASP A 1 247 ? -8.367 -9.038 36.336 1.00 37.53 247 ASP A N 1
ATOM 1909 C CA . ASP A 1 247 ? -7.434 -8.192 37.096 1.00 39.58 247 ASP A CA 1
ATOM 1910 C C . ASP A 1 247 ? -7.535 -8.417 38.629 1.00 36.71 247 ASP A C 1
ATOM 1911 O O . ASP A 1 247 ? -6.520 -8.616 39.278 1.00 37.03 247 ASP A O 1
ATOM 1916 N N . ASN A 1 248 ? -8.745 -8.480 39.187 1.00 35.60 248 ASN A N 1
ATOM 1917 C CA . ASN A 1 248 ? -8.989 -8.855 40.587 1.00 33.93 248 ASN A CA 1
ATOM 1918 C C . ASN A 1 248 ? -8.414 -10.183 41.002 1.00 33.03 248 ASN A C 1
ATOM 1919 O O . ASN A 1 248 ? -7.727 -10.234 42.016 1.00 32.30 248 ASN A O 1
ATOM 1924 N N . GLN A 1 249 ? -8.608 -11.225 40.199 1.00 31.18 249 GLN A N 1
ATOM 1925 C CA . GLN A 1 249 ? -8.199 -12.585 40.529 1.00 32.34 249 GLN A CA 1
ATOM 1926 C C . GLN A 1 249 ? -6.666 -12.578 40.620 1.00 31.66 249 GLN A C 1
ATOM 1927 O O . GLN A 1 249 ? -6.083 -13.361 41.383 1.00 34.45 249 GLN A O 1
ATOM 1933 N N . ALA A 1 250 ? -6.002 -11.739 39.852 1.00 31.87 250 ALA A N 1
ATOM 1934 C CA . ALA A 1 250 ? -4.522 -11.721 39.949 1.00 34.45 250 ALA A CA 1
ATOM 1935 C C . ALA A 1 250 ? -4.012 -11.023 41.223 1.00 35.06 250 ALA A C 1
ATOM 1936 O O . ALA A 1 250 ? -2.820 -11.128 41.528 1.00 35.20 250 ALA A O 1
ATOM 1938 N N . LYS A 1 251 ? -4.916 -10.360 41.952 1.00 33.98 251 LYS A N 1
ATOM 1939 C CA A LYS A 1 251 ? -4.631 -9.741 43.260 0.50 34.42 251 LYS A CA 1
ATOM 1940 C CA B LYS A 1 251 ? -4.591 -9.772 43.262 0.50 34.66 251 LYS A CA 1
ATOM 1941 C C . LYS A 1 251 ? -5.115 -10.665 44.376 1.00 34.18 251 LYS A C 1
ATOM 1942 O O . LYS A 1 251 ? -4.941 -10.366 45.547 1.00 35.13 251 LYS A O 1
ATOM 1953 N N . GLY A 1 252 ? -5.749 -11.790 44.036 1.00 33.28 252 GLY A N 1
ATOM 1954 C CA . GLY A 1 252 ? -6.284 -12.685 45.068 1.00 33.03 252 GLY A CA 1
ATOM 1955 C C . GLY A 1 252 ? -7.671 -12.255 45.550 1.00 31.31 252 GLY A C 1
ATOM 1956 O O . GLY A 1 252 ? -8.166 -12.686 46.591 1.00 31.95 252 GLY A O 1
ATOM 1957 N N . MET A 1 253 ? -8.307 -11.354 44.823 1.00 32.02 253 MET A N 1
ATOM 1958 C CA . MET A 1 253 ? -9.674 -10.951 45.151 1.00 32.99 253 MET A CA 1
ATOM 1959 C C . MET A 1 253 ? -10.632 -11.702 44.211 1.00 32.06 253 MET A C 1
ATOM 1960 O O . MET A 1 253 ? -10.805 -11.343 43.053 1.00 34.49 253 MET A O 1
ATOM 1965 N N . LEU A 1 254 ? -11.181 -12.812 44.678 1.00 33.82 254 LEU A N 1
ATOM 1966 C CA . LEU A 1 254 ? -11.779 -13.774 43.722 1.00 34.81 254 LEU A CA 1
ATOM 1967 C C . LEU A 1 254 ? -13.274 -13.571 43.634 1.00 36.27 254 LEU A C 1
ATOM 1968 O O . LEU A 1 254 ? -13.938 -14.261 42.856 1.00 41.21 254 LEU A O 1
ATOM 1973 N N . GLY A 1 255 ? -13.850 -12.704 44.461 1.00 36.00 255 GLY A N 1
ATOM 1974 C CA . GLY A 1 255 ? -15.277 -12.414 44.397 1.00 36.25 255 GLY A CA 1
ATOM 1975 C C . GLY A 1 255 ? -15.551 -11.018 43.899 1.00 35.43 255 GLY A C 1
ATOM 1976 O O . GLY A 1 255 ? -14.675 -10.143 44.010 1.00 35.29 255 GLY A O 1
ATOM 1977 N N . ILE A 1 256 ? -16.752 -10.761 43.390 1.00 33.35 256 ILE A N 1
ATOM 1978 C CA . ILE A 1 256 ? -17.036 -9.426 42.885 1.00 32.00 256 ILE A CA 1
ATOM 1979 C C . ILE A 1 256 ? -18.480 -9.101 43.153 1.00 32.11 256 ILE A C 1
ATOM 1980 O O . ILE A 1 256 ? -19.280 -10.008 43.237 1.00 34.09 256 ILE A O 1
ATOM 1985 N N . TRP A 1 257 ? -18.813 -7.824 43.307 1.00 33.01 257 TRP A N 1
ATOM 1986 C CA . TRP A 1 257 ? -20.202 -7.418 43.501 1.00 34.62 257 TRP A CA 1
ATOM 1987 C C . TRP A 1 257 ? -20.918 -7.615 42.127 1.00 36.09 257 TRP A C 1
ATOM 1988 O O . TRP A 1 257 ? -20.297 -7.431 41.084 1.00 36.10 257 TRP A O 1
ATOM 1999 N N . SER A 1 258 ? -22.185 -8.018 42.164 1.00 36.95 258 SER A N 1
ATOM 2000 C CA . SER A 1 258 ? -23.028 -8.145 40.959 1.00 37.93 258 SER A CA 1
ATOM 2001 C C . SER A 1 258 ? -24.223 -7.241 41.082 1.00 36.95 258 SER A C 1
ATOM 2002 O O . SER A 1 258 ? -24.788 -7.169 42.164 1.00 36.22 258 SER A O 1
ATOM 2005 N N . LEU A 1 259 ? -24.566 -6.467 40.050 1.00 37.92 259 LEU A N 1
ATOM 2006 C CA . LEU A 1 259 ? -25.656 -5.492 40.211 1.00 37.94 259 LEU A CA 1
ATOM 2007 C C . LEU A 1 259 ? -26.921 -6.036 39.505 1.00 39.38 259 LEU A C 1
ATOM 2008 O O . LEU A 1 259 ? -28.033 -5.528 39.690 1.00 40.20 259 LEU A O 1
ATOM 2013 N N . THR A 1 260 ? -26.718 -7.000 38.613 1.00 41.56 260 THR A N 1
ATOM 2014 C CA . THR A 1 260 ? -27.840 -7.489 37.790 1.00 40.65 260 THR A CA 1
ATOM 2015 C C . THR A 1 260 ? -27.816 -9.002 37.686 1.00 40.59 260 THR A C 1
ATOM 2016 O O . THR A 1 260 ? -26.766 -9.641 37.848 1.00 40.64 260 THR A O 1
ATOM 2020 N N . PRO A 1 261 ? -28.953 -9.609 37.242 1.00 42.19 261 PRO A N 1
ATOM 2021 C CA . PRO A 1 261 ? -28.853 -11.073 37.152 1.00 42.24 261 PRO A CA 1
ATOM 2022 C C . PRO A 1 261 ? -27.831 -11.497 36.102 1.00 41.36 261 PRO A C 1
ATOM 2023 O O . PRO A 1 261 ? -27.188 -12.540 36.224 1.00 42.17 261 PRO A O 1
ATOM 2027 N N . GLY A 1 262 ? -27.645 -10.676 35.077 1.00 41.58 262 GLY A N 1
ATOM 2028 C CA . GLY A 1 262 ? -26.628 -10.986 34.046 1.00 41.63 262 GLY A CA 1
ATOM 2029 C C . GLY A 1 262 ? -25.189 -10.928 34.595 1.00 39.89 262 GLY A C 1
ATOM 2030 O O . GLY A 1 262 ? -24.357 -11.829 34.317 1.00 41.20 262 GLY A O 1
ATOM 2031 N N . GLN A 1 263 ? -24.923 -9.946 35.464 1.00 39.23 263 GLN A N 1
ATOM 2032 C CA . GLN A 1 263 ? -23.605 -9.943 36.152 1.00 39.26 263 GLN A CA 1
ATOM 2033 C C . GLN A 1 263 ? -23.397 -11.171 37.037 1.00 38.77 263 GLN A C 1
ATOM 2034 O O . GLN A 1 263 ? -22.320 -11.788 37.025 1.00 40.51 263 GLN A O 1
ATOM 2040 N N . VAL A 1 264 ? -24.453 -11.627 37.700 1.00 37.50 264 VAL A N 1
ATOM 2041 C CA . VAL A 1 264 ? -24.337 -12.842 38.487 1.00 39.65 264 VAL A CA 1
ATOM 2042 C C . VAL A 1 264 ? -23.783 -14.023 37.672 1.00 40.65 264 VAL A C 1
ATOM 2043 O O . VAL A 1 264 ? -22.831 -14.753 38.043 1.00 40.36 264 VAL A O 1
ATOM 2047 N N . VAL A 1 265 ? -24.386 -14.214 36.493 1.00 42.66 265 VAL A N 1
ATOM 2048 C CA . VAL A 1 265 ? -23.986 -15.364 35.680 1.00 41.32 265 VAL A CA 1
ATOM 2049 C C . VAL A 1 265 ? -22.542 -15.168 35.271 1.00 39.46 265 VAL A C 1
ATOM 2050 O O . VAL A 1 265 ? -21.754 -16.086 35.371 1.00 41.85 265 VAL A O 1
ATOM 2054 N N . GLU A 1 266 ? -22.184 -14.018 34.713 1.00 40.42 266 GLU A N 1
ATOM 2055 C CA . GLU A 1 266 ? -20.778 -13.807 34.298 1.00 40.99 266 GLU A CA 1
ATOM 2056 C C . GLU A 1 266 ? -19.765 -14.014 35.444 1.00 39.83 266 GLU A C 1
ATOM 2057 O O . GLU A 1 266 ? -18.763 -14.730 35.341 1.00 39.03 266 GLU A O 1
ATOM 2063 N N . ALA A 1 267 ? -20.096 -13.454 36.604 1.00 37.94 267 ALA A N 1
ATOM 2064 C CA . ALA A 1 267 ? -19.147 -13.489 37.710 1.00 38.72 267 ALA A CA 1
ATOM 2065 C C . ALA A 1 267 ? -19.114 -14.887 38.308 1.00 37.50 267 ALA A C 1
ATOM 2066 O O . ALA A 1 267 ? -18.107 -15.280 38.876 1.00 40.16 267 ALA A O 1
ATOM 2068 N N . ASN A 1 268 ? -20.166 -15.688 38.183 1.00 39.30 268 ASN A N 1
ATOM 2069 C CA . ASN A 1 268 ? -20.108 -17.108 38.629 1.00 38.07 268 ASN A CA 1
ATOM 2070 C C . ASN A 1 268 ? -19.215 -18.003 37.786 1.00 38.43 268 ASN A C 1
ATOM 2071 O O . ASN A 1 268 ? -18.625 -18.993 38.268 1.00 39.23 268 ASN A O 1
ATOM 2076 N N . THR A 1 269 ? -19.059 -17.627 36.529 1.00 39.11 269 THR A N 1
ATOM 2077 C CA . THR A 1 269 ? -18.299 -18.443 35.575 1.00 43.35 269 THR A CA 1
ATOM 2078 C C . THR A 1 269 ? -16.859 -18.005 35.451 1.00 42.34 269 THR A C 1
ATOM 2079 O O . THR A 1 269 ? -15.956 -18.817 35.269 1.00 44.56 269 THR A O 1
ATOM 2083 N N . SER A 1 270 ? -16.636 -16.702 35.526 1.00 44.03 270 SER A N 1
ATOM 2084 C CA . SER A 1 270 ? -15.299 -16.174 35.309 1.00 45.21 270 SER A CA 1
ATOM 2085 C C . SER A 1 270 ? -14.151 -16.830 36.089 1.00 44.05 270 SER A C 1
ATOM 2086 O O . SER A 1 270 ? -13.134 -17.082 35.464 1.00 44.36 270 SER A O 1
ATOM 2089 N N . PRO A 1 271 ? -14.272 -17.118 37.403 1.00 43.70 271 PRO A N 1
ATOM 2090 C CA . PRO A 1 271 ? -13.042 -17.647 37.995 1.00 44.25 271 PRO A CA 1
ATOM 2091 C C . PRO A 1 271 ? -12.873 -19.164 37.919 1.00 46.01 271 PRO A C 1
ATOM 2092 O O . PRO A 1 271 ? -11.860 -19.687 38.382 1.00 45.41 271 PRO A O 1
ATOM 2096 N N . LEU A 1 272 ? -13.878 -19.851 37.379 1.00 46.77 272 LEU A N 1
ATOM 2097 C CA . LEU A 1 272 ? -13.826 -21.269 37.049 1.00 48.55 272 LEU A CA 1
ATOM 2098 C C . LEU A 1 272 ? -12.784 -21.522 35.961 1.00 48.11 272 LEU A C 1
ATOM 2099 O O . LEU A 1 272 ? -12.698 -20.808 34.971 1.00 48.47 272 LEU A O 1
ATOM 2104 N N . PRO A 1 273 ? -11.917 -22.515 36.155 1.00 50.13 273 PRO A N 1
ATOM 2105 C CA . PRO A 1 273 ? -10.951 -22.725 35.081 1.00 51.25 273 PRO A CA 1
ATOM 2106 C C . PRO A 1 273 ? -11.595 -23.210 33.760 1.00 53.40 273 PRO A C 1
ATOM 2107 O O . PRO A 1 273 ? -12.718 -23.699 33.760 1.00 51.80 273 PRO A O 1
ATOM 2111 N N . PRO A 1 274 ? -10.938 -23.027 32.609 1.00 55.64 274 PRO A N 1
ATOM 2112 C CA . PRO A 1 274 ? -11.617 -23.410 31.373 1.00 57.66 274 PRO A CA 1
ATOM 2113 C C . PRO A 1 274 ? -11.795 -24.932 31.112 1.00 59.57 274 PRO A C 1
ATOM 2114 O O . PRO A 1 274 ? -11.118 -25.793 31.711 1.00 57.34 274 PRO A O 1
ATOM 2118 N N . LYS A 1 275 ? -12.762 -25.213 30.231 1.00 62.27 275 LYS A N 1
ATOM 2119 C CA . LYS A 1 275 ? -13.037 -26.570 29.717 1.00 65.14 275 LYS A CA 1
ATOM 2120 C C . LYS A 1 275 ? -11.790 -27.146 29.044 1.00 65.41 275 LYS A C 1
ATOM 2121 O O . LYS A 1 275 ? -11.281 -28.201 29.436 1.00 66.48 275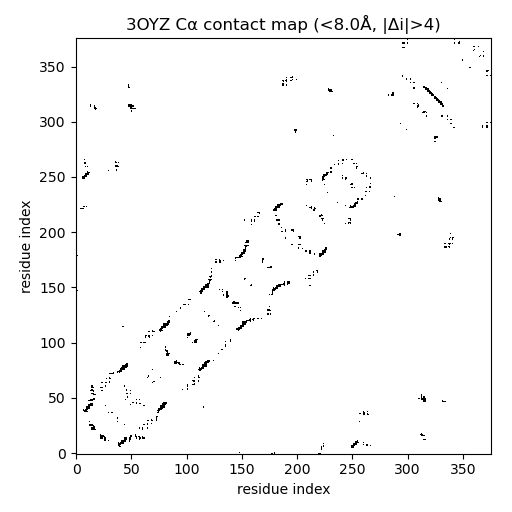 LYS A O 1
ATOM 2127 N N . THR A 1 276 ? -11.247 -26.417 28.073 1.00 66.12 276 THR A N 1
ATOM 2128 C CA . THR A 1 276 ? -9.989 -26.827 27.456 1.00 66.86 276 THR A CA 1
ATOM 2129 C C . THR A 1 276 ? -9.185 -25.576 27.108 1.00 66.54 276 THR A C 1
ATOM 2130 O O . THR A 1 276 ? -9.529 -24.444 27.467 1.00 66.96 276 THR A O 1
ATOM 2134 N N . GLY A 1 277 ? -8.087 -25.804 26.409 1.00 66.66 277 GLY A N 1
ATOM 2135 C CA . GLY A 1 277 ? -7.614 -24.867 25.383 1.00 66.33 277 GLY A CA 1
ATOM 2136 C C . GLY A 1 277 ? -6.199 -24.875 25.874 1.00 66.55 277 GLY A C 1
ATOM 2137 O O . GLY A 1 277 ? -5.880 -25.754 26.690 1.00 67.46 277 GLY A O 1
ATOM 2138 N N . SER A 1 278 ? -5.369 -23.924 25.452 1.00 65.64 278 SER A N 1
ATOM 2139 C CA . SER A 1 278 ? -5.698 -22.869 24.513 1.00 64.82 278 SER A CA 1
ATOM 2140 C C . SER A 1 278 ? -4.403 -22.052 24.425 1.00 64.50 278 SER A C 1
ATOM 2141 O O . SER A 1 278 ? -3.866 -21.639 25.458 1.00 63.27 278 SER A O 1
ATOM 2144 N N . TRP A 1 279 ? -3.823 -21.939 23.230 1.00 62.67 279 TRP A N 1
ATOM 2145 C CA . TRP A 1 279 ? -2.590 -21.184 23.012 1.00 63.13 279 TRP A CA 1
ATOM 2146 C C . TRP A 1 279 ? -2.916 -19.782 22.511 1.00 64.81 279 TRP A C 1
ATOM 2147 O O . TRP A 1 279 ? -3.844 -19.623 21.733 1.00 65.57 279 TRP A O 1
ATOM 2158 N N . LEU A 1 280 ? -2.211 -18.748 22.957 1.00 67.61 280 LEU A N 1
ATOM 2159 C CA . LEU A 1 280 ? -2.488 -17.397 22.476 1.00 70.69 280 LEU A CA 1
ATOM 2160 C C . LEU A 1 280 ? -1.241 -16.857 21.801 1.00 72.49 280 LEU A C 1
ATOM 2161 O O . LEU A 1 280 ? -0.122 -17.174 22.220 1.00 71.65 280 LEU A O 1
ATOM 2166 N N . LEU A 1 281 ? -1.451 -16.061 20.753 1.00 75.74 281 LEU A N 1
ATOM 2167 C CA . LEU A 1 281 ? -0.357 -15.396 20.047 1.00 79.49 281 LEU A CA 1
ATOM 2168 C C . LEU A 1 281 ? -0.532 -13.897 20.179 1.00 81.83 281 LEU A C 1
ATOM 2169 O O . LEU A 1 281 ? -1.586 -13.362 19.823 1.00 81.78 281 LEU A O 1
ATOM 2174 N N . ASP A 1 282 ? 0.511 -13.252 20.699 1.00 85.21 282 ASP A N 1
ATOM 2175 C CA . ASP A 1 282 ? 0.377 -11.910 21.265 1.00 89.02 282 ASP A CA 1
ATOM 2176 C C . ASP A 1 282 ? 0.925 -10.807 20.362 1.00 90.99 282 ASP A C 1
ATOM 2177 O O . ASP A 1 282 ? 0.824 -9.627 20.725 1.00 91.12 282 ASP A O 1
ATOM 2182 N N . ALA A 1 283 ? 1.481 -11.174 19.205 1.00 92.59 283 ALA A N 1
ATOM 2183 C CA . ALA A 1 283 ? 1.871 -10.145 18.235 1.00 94.52 283 ALA A CA 1
ATOM 2184 C C . ALA A 1 283 ? 0.631 -9.567 17.537 1.00 95.32 283 ALA A C 1
ATOM 2185 O O . ALA A 1 283 ? -0.197 -10.310 17.001 1.00 95.14 283 ALA A O 1
ATOM 2187 N N . ASP A 1 284 ? 0.519 -8.239 17.586 1.00 96.56 284 ASP A N 1
ATOM 2188 C CA . ASP A 1 284 ? -0.746 -7.504 17.460 1.00 97.28 284 ASP A CA 1
ATOM 2189 C C . ASP A 1 284 ? -2.013 -8.267 17.852 1.00 96.89 284 ASP A C 1
ATOM 2190 O O . ASP A 1 284 ? -2.502 -8.111 18.970 1.00 96.54 284 ASP A O 1
ATOM 2195 N N . GLU A 1 328 ? -24.524 -4.865 17.537 1.00 97.58 328 GLU A N 1
ATOM 2196 C CA . GLU A 1 328 ? -23.337 -5.607 17.937 1.00 98.36 328 GLU A CA 1
ATOM 2197 C C . GLU A 1 328 ? -22.055 -4.899 17.507 1.00 98.73 328 GLU A C 1
ATOM 2198 O O . GLU A 1 328 ? -20.984 -5.169 18.048 1.00 98.63 328 GLU A O 1
ATOM 2204 N N . LEU A 1 329 ? -22.141 -4.039 16.494 1.00 99.40 329 LEU A N 1
ATOM 2205 C CA . LEU A 1 329 ? -21.081 -3.051 16.254 1.00 99.58 329 LEU A CA 1
ATOM 2206 C C . LEU A 1 329 ? -21.181 -1.970 17.337 1.00 99.67 329 LEU A C 1
ATOM 2207 O O . LEU A 1 329 ? -20.170 -1.447 17.821 1.00 98.91 329 LEU A O 1
ATOM 2212 N N . ARG A 1 330 ? -22.426 -1.647 17.685 1.00 100.04 330 ARG A N 1
ATOM 2213 C CA . ARG A 1 330 ? -22.754 -0.800 18.824 1.00 100.17 330 ARG A CA 1
ATOM 2214 C C . ARG A 1 330 ? -21.910 -1.171 20.046 1.00 99.77 330 ARG A C 1
ATOM 2215 O O . ARG A 1 330 ? -21.274 -0.294 20.621 1.00 99.52 330 ARG A O 1
ATOM 2223 N N . GLU A 1 331 ? -21.869 -2.450 20.422 1.00 99.61 331 GLU A N 1
ATOM 2224 C CA . GLU A 1 331 ? -21.055 -2.885 21.566 1.00 99.68 331 GLU A CA 1
ATOM 2225 C C . GLU A 1 331 ? -19.542 -2.636 21.470 1.00 98.47 331 GLU A C 1
ATOM 2226 O O . GLU A 1 331 ? -18.974 -2.108 22.427 1.00 98.24 331 GLU A O 1
ATOM 2232 N N . GLU A 1 332 ? -18.870 -2.914 20.355 1.00 97.05 332 GLU A N 1
ATOM 2233 C CA . GLU A 1 332 ? -17.469 -2.476 20.314 1.00 95.76 332 GLU A CA 1
ATOM 2234 C C . GLU A 1 332 ? -17.312 -0.957 20.117 1.00 94.12 332 GLU A C 1
ATOM 2235 O O . GLU A 1 332 ? -16.257 -0.392 20.425 1.00 93.76 332 GLU A O 1
ATOM 2241 N N . LEU A 1 333 ? -18.376 -0.285 19.677 1.00 92.13 333 LEU A N 1
ATOM 2242 C CA . LEU A 1 333 ? -18.401 1.186 19.629 1.00 89.96 333 LEU A CA 1
ATOM 2243 C C . LEU A 1 333 ? -18.459 1.894 20.993 1.00 88.27 333 LEU A C 1
ATOM 2244 O O . LEU A 1 333 ? -17.730 2.862 21.218 1.00 87.91 333 LEU A O 1
ATOM 2249 N N . LEU A 1 334 ? -19.341 1.427 21.876 1.00 85.97 334 LEU A N 1
ATOM 2250 C CA . LEU A 1 334 ? -19.394 1.860 23.272 1.00 83.90 334 LEU A CA 1
ATOM 2251 C C . LEU A 1 334 ? -18.095 1.510 23.986 1.00 82.79 334 LEU A C 1
ATOM 2252 O O . LEU A 1 334 ? -17.577 2.307 24.761 1.00 84.22 334 LEU A O 1
ATOM 2257 N N . GLY A 1 335 ? -17.570 0.318 23.733 1.00 81.03 335 GLY A N 1
ATOM 2258 C CA . GLY A 1 335 ? -16.216 -0.026 24.138 1.00 78.82 335 GLY A CA 1
ATOM 2259 C C . GLY A 1 335 ? -15.192 1.010 23.699 1.00 77.36 335 GLY A C 1
ATOM 2260 O O . GLY A 1 335 ? -14.156 1.141 24.345 1.00 76.30 335 GLY A O 1
ATOM 2261 N N . LEU A 1 336 ? -15.462 1.768 22.633 1.00 76.03 336 LEU A N 1
ATOM 2262 C CA . LEU A 1 336 ? -14.467 2.725 22.124 1.00 74.71 336 LEU A CA 1
ATOM 2263 C C . LEU A 1 336 ? -14.728 4.217 22.391 1.00 72.95 336 LEU A C 1
ATOM 2264 O O . LEU A 1 336 ? -13.804 5.036 22.362 1.00 72.06 336 LEU A O 1
ATOM 2269 N N . THR A 1 337 ? -15.983 4.574 22.643 1.00 70.69 337 THR A N 1
ATOM 2270 C CA . THR A 1 337 ? -16.313 5.951 22.964 1.00 69.44 337 THR A CA 1
ATOM 2271 C C . THR A 1 337 ? -16.286 6.236 24.471 1.00 68.16 337 THR A C 1
ATOM 2272 O O . THR A 1 337 ? -16.482 5.336 25.284 1.00 69.18 337 THR A O 1
ATOM 2276 N N . SER A 1 338 ? -16.036 7.487 24.842 1.00 65.29 338 SER A N 1
ATOM 2277 C CA . SER A 1 338 ? -16.384 7.984 26.171 1.00 62.86 338 SER A CA 1
ATOM 2278 C C . SER A 1 338 ? -16.841 9.428 26.070 1.00 61.18 338 SER A C 1
ATOM 2279 O O . SER A 1 338 ? -16.494 10.125 25.119 1.00 62.63 338 SER A O 1
ATOM 2282 N N . TYR A 1 339 ? -17.637 9.868 27.035 1.00 56.75 339 TYR A N 1
ATOM 2283 C CA . TYR A 1 339 ? -18.020 11.246 27.132 1.00 53.57 339 TYR A CA 1
ATOM 2284 C C . TYR A 1 339 ? -17.251 11.933 28.265 1.00 54.31 339 TYR A C 1
ATOM 2285 O O . TYR A 1 339 ? -16.970 11.316 29.306 1.00 53.69 339 TYR A O 1
ATOM 2294 N N . VAL A 1 340 ? -16.975 13.220 28.096 1.00 52.43 340 VAL A N 1
ATOM 2295 C CA . VAL A 1 340 ? -16.214 14.019 29.045 1.00 52.45 340 VAL A CA 1
ATOM 2296 C C . VAL A 1 340 ? -17.115 15.189 29.369 1.00 53.07 340 VAL A C 1
ATOM 2297 O O . VAL A 1 340 ? -17.119 16.190 28.644 1.00 52.69 340 VAL A O 1
ATOM 2301 N N . PRO A 1 341 ? -17.865 15.083 30.474 1.00 53.02 341 PRO A N 1
ATOM 2302 C CA . PRO A 1 341 ? -18.900 16.062 30.742 1.00 53.46 341 PRO A CA 1
ATOM 2303 C C . PRO A 1 341 ? -18.367 17.417 31.183 1.00 54.86 341 PRO A C 1
ATOM 2304 O O . PRO A 1 341 ? -17.235 17.560 31.640 1.00 54.08 341 PRO A O 1
ATOM 2308 N N . SER A 1 342 ? -19.206 18.428 30.994 1.00 54.70 342 SER A N 1
ATOM 2309 C CA . SER A 1 342 ? -18.853 19.817 31.214 1.00 54.87 342 SER A CA 1
ATOM 2310 C C . SER A 1 342 ? -19.322 20.042 32.645 1.00 54.63 342 SER A C 1
ATOM 2311 O O . SER A 1 342 ? -20.062 19.213 33.183 1.00 52.89 342 SER A O 1
ATOM 2314 N N . MET A 1 343 ? -18.995 21.189 33.230 1.00 56.18 343 MET A N 1
ATOM 2315 C CA . MET A 1 343 ? -19.584 21.499 34.528 1.00 58.57 343 MET A CA 1
ATOM 2316 C C . MET A 1 343 ? -21.117 21.438 34.546 1.00 59.96 343 MET A C 1
ATOM 2317 O O . MET A 1 343 ? -21.718 20.874 35.474 1.00 59.63 343 MET A O 1
ATOM 2322 N N . ASP A 1 344 ? -21.747 21.983 33.503 1.00 61.52 344 ASP A N 1
ATOM 2323 C CA . ASP A 1 344 ? -23.195 21.851 33.293 1.00 62.35 344 ASP A CA 1
ATOM 2324 C C . ASP A 1 344 ? -23.742 20.435 33.221 1.00 62.00 344 ASP A C 1
ATOM 2325 O O . ASP A 1 344 ? -24.767 20.124 33.823 1.00 61.75 344 ASP A O 1
ATOM 2330 N N . ASP A 1 345 ? -23.072 19.577 32.460 1.00 62.28 345 ASP A N 1
ATOM 2331 C CA . ASP A 1 345 ? -23.445 18.167 32.401 1.00 62.34 345 ASP A CA 1
ATOM 2332 C C . ASP A 1 345 ? -23.500 17.487 33.783 1.00 61.72 345 ASP A C 1
ATOM 2333 O O . ASP A 1 345 ? -24.472 16.790 34.112 1.00 62.12 345 ASP A O 1
ATOM 2338 N N . ILE A 1 346 ? -22.459 17.721 34.587 1.00 60.06 346 ILE A N 1
ATOM 2339 C CA . ILE A 1 346 ? -22.371 17.172 35.948 1.00 57.21 346 ILE A CA 1
ATOM 2340 C C . ILE A 1 346 ? -23.572 17.522 36.845 1.00 55.95 346 ILE A C 1
ATOM 2341 O O . ILE A 1 346 ? -24.239 16.623 37.391 1.00 53.96 346 ILE A O 1
ATOM 2346 N N . VAL A 1 347 ? -23.863 18.811 36.960 1.00 54.41 347 VAL A N 1
ATOM 2347 C CA . VAL A 1 347 ? -25.088 19.220 37.639 1.00 57.24 347 VAL A CA 1
ATOM 2348 C C . VAL A 1 347 ? -26.369 18.543 37.100 1.00 59.05 347 VAL A C 1
ATOM 2349 O O . VAL A 1 347 ? -27.245 18.150 37.879 1.00 60.62 347 VAL A O 1
ATOM 2353 N N . ASP A 1 348 ? -26.472 18.390 35.783 1.00 59.04 348 ASP A N 1
ATOM 2354 C CA . ASP A 1 348 ? -27.629 17.738 35.173 1.00 61.01 348 ASP A CA 1
ATOM 2355 C C . ASP A 1 348 ? -27.772 16.291 35.672 1.00 62.05 348 ASP A C 1
ATOM 2356 O O . ASP A 1 348 ? -28.876 15.875 36.082 1.00 60.49 348 ASP A O 1
ATOM 2361 N N . SER A 1 349 ? -26.681 15.512 35.613 1.00 61.20 349 SER A N 1
ATOM 2362 C CA . SER A 1 349 ? -26.755 14.118 36.079 1.00 61.86 349 SER A CA 1
ATOM 2363 C C . SER A 1 349 ? -27.207 14.032 37.528 1.00 61.94 349 SER A C 1
ATOM 2364 O O . SER A 1 349 ? -27.960 13.132 37.893 1.00 61.76 349 SER A O 1
ATOM 2367 N N . MET A 1 350 ? -26.806 15.020 38.322 1.00 63.13 350 MET A N 1
ATOM 2368 C CA . MET A 1 350 ? -27.098 15.038 39.751 1.00 64.72 350 MET A CA 1
ATOM 2369 C C . MET A 1 350 ? -28.570 15.342 40.080 1.00 65.90 350 MET A C 1
ATOM 2370 O O . MET A 1 350 ? -29.190 14.633 40.891 1.00 65.28 350 MET A O 1
ATOM 2375 N N . GLU A 1 351 ? -29.108 16.384 39.443 1.00 67.34 351 GLU A N 1
ATOM 2376 C CA . GLU A 1 351 ? -30.539 16.757 39.525 1.00 68.45 351 GLU A CA 1
ATOM 2377 C C . GLU A 1 351 ? -31.470 15.661 39.022 1.00 67.68 351 GLU A C 1
ATOM 2378 O O . GLU A 1 351 ? -32.386 15.261 39.745 1.00 66.52 351 GLU A O 1
ATOM 2384 N N . GLU A 1 352 ? -31.160 15.116 37.844 1.00 68.35 352 GLU A N 1
ATOM 2385 C CA . GLU A 1 352 ? -31.803 13.886 37.364 1.00 68.87 352 GLU A CA 1
ATOM 2386 C C . GLU A 1 352 ? -31.795 12.747 38.394 1.00 68.90 352 GLU A C 1
ATOM 2387 O O . GLU A 1 352 ? -32.822 12.095 38.610 1.00 69.47 352 GLU A O 1
ATOM 2393 N N . PHE A 1 353 ? -30.654 12.475 39.032 1.00 69.16 353 PHE A N 1
ATOM 2394 C CA . PHE A 1 353 ? -30.630 11.407 40.040 1.00 67.93 353 PHE A CA 1
ATOM 2395 C C . PHE A 1 353 ? -31.463 11.743 41.286 1.00 68.63 353 PHE A C 1
ATOM 2396 O O . PHE A 1 353 ? -32.191 10.876 41.794 1.00 67.57 353 PHE A O 1
ATOM 2404 N N . GLU A 1 354 ? -31.269 12.964 41.788 1.00 70.31 354 GLU A N 1
ATOM 2405 C CA . GLU A 1 354 ? -31.966 13.616 42.913 1.00 72.80 354 GLU A CA 1
ATOM 2406 C C . GLU A 1 354 ? -33.499 13.407 42.828 1.00 73.90 354 GLU A C 1
ATOM 2407 O O . GLU A 1 354 ? -34.116 12.898 43.782 1.00 73.84 354 GLU A O 1
ATOM 2413 N N . ALA A 1 355 ? -34.083 13.785 41.684 1.00 74.12 355 ALA A N 1
ATOM 2414 C CA . ALA A 1 355 ? -35.486 13.554 41.317 1.00 74.79 355 ALA A CA 1
ATOM 2415 C C . ALA A 1 355 ? -35.912 12.071 41.357 1.00 75.10 355 ALA A C 1
ATOM 2416 O O . ALA A 1 355 ? -36.955 11.740 41.936 1.00 75.58 355 ALA A O 1
ATOM 2418 N N . ALA A 1 356 ? -35.125 11.170 40.766 1.00 75.17 356 ALA A N 1
ATOM 2419 C CA . ALA A 1 356 ? -35.413 9.730 40.830 1.00 75.61 356 ALA A CA 1
ATOM 2420 C C . ALA A 1 356 ? -35.511 9.186 42.264 1.00 76.33 356 ALA A C 1
ATOM 2421 O O . ALA A 1 356 ? -36.463 8.467 42.605 1.00 76.11 356 ALA A O 1
ATOM 2423 N N . LYS A 1 357 ? -34.534 9.547 43.101 1.00 76.83 357 LYS A N 1
ATOM 2424 C CA . LYS A 1 357 ? -34.488 9.138 44.517 1.00 77.33 357 LYS A CA 1
ATOM 2425 C C . LYS A 1 357 ? -35.697 9.686 45.287 1.00 77.42 357 LYS A C 1
ATOM 2426 O O . LYS A 1 357 ? -36.344 8.951 46.035 1.00 77.18 357 LYS A O 1
ATOM 2432 N N . GLU A 1 358 ? -35.991 10.971 45.093 1.00 77.91 358 GLU A N 1
ATOM 2433 C CA . GLU A 1 358 ? -37.131 11.622 45.731 1.00 78.62 358 GLU A CA 1
ATOM 2434 C C . GLU A 1 358 ? -38.466 10.960 45.363 1.00 78.61 358 GLU A C 1
ATOM 2435 O O . GLU A 1 358 ? -39.343 10.816 46.221 1.00 78.86 358 GLU A O 1
ATOM 2441 N N . ALA A 1 359 ? -38.578 10.487 44.122 1.00 77.81 359 ALA A N 1
ATOM 2442 C CA . ALA A 1 359 ? -39.683 9.623 43.696 1.00 76.50 359 ALA A CA 1
ATOM 2443 C C . ALA A 1 359 ? -39.705 8.162 44.189 1.00 75.99 359 ALA A C 1
ATOM 2444 O O . ALA A 1 359 ? -40.509 7.382 43.680 1.00 76.55 359 ALA A O 1
ATOM 2446 N N . GLY A 1 360 ? -38.856 7.752 45.138 1.00 73.85 360 GLY A N 1
ATOM 2447 C CA . GLY A 1 360 ? -38.849 6.378 45.665 1.00 70.08 360 GLY A CA 1
ATOM 2448 C C . GLY A 1 360 ? -37.976 5.356 44.952 1.00 68.77 360 GLY A C 1
ATOM 2449 O O . GLY A 1 360 ? -38.104 4.149 45.172 1.00 66.85 360 GLY A O 1
ATOM 2450 N N . ARG A 1 361 ? -37.108 5.813 44.056 1.00 68.87 361 ARG A N 1
ATOM 2451 C CA . ARG A 1 361 ? -36.143 4.879 43.463 1.00 70.47 361 ARG A CA 1
ATOM 2452 C C . ARG A 1 361 ? -34.697 5.123 43.931 1.00 68.94 361 ARG A C 1
ATOM 2453 O O . ARG A 1 361 ? -34.117 6.194 43.742 1.00 69.41 361 ARG A O 1
ATOM 2461 N N . GLY A 1 362 ? -34.116 4.101 44.549 1.00 68.05 362 GLY A N 1
ATOM 2462 C CA . GLY A 1 362 ? -32.742 4.182 45.027 1.00 66.92 362 GLY A CA 1
ATOM 2463 C C . GLY A 1 362 ? -31.661 4.038 43.969 1.00 66.42 362 GLY A C 1
ATOM 2464 O O . GLY A 1 362 ? -30.670 4.774 44.003 1.00 65.85 362 GLY A O 1
ATOM 2465 N N . ALA A 1 363 ? -31.822 3.059 43.081 1.00 64.90 363 ALA A N 1
ATOM 2466 C CA . ALA A 1 363 ? -30.901 2.818 41.969 1.00 65.39 363 ALA A CA 1
ATOM 2467 C C . ALA A 1 363 ? -31.573 2.876 40.583 1.00 64.71 363 ALA A C 1
ATOM 2468 O O . ALA A 1 363 ? -32.658 2.305 40.380 1.00 65.14 363 ALA A O 1
ATOM 2470 N N . ILE A 1 364 ? -30.898 3.533 39.637 1.00 63.62 364 ILE A N 1
ATOM 2471 C CA . ILE A 1 364 ? -31.417 3.770 38.276 1.00 61.77 364 ILE A CA 1
ATOM 2472 C C . ILE A 1 364 ? -30.279 3.599 37.281 1.00 62.95 364 ILE A C 1
ATOM 2473 O O . ILE A 1 364 ? -29.111 3.832 37.619 1.00 61.10 364 ILE A O 1
ATOM 2478 N N . ALA A 1 365 ? -30.602 3.164 36.068 1.00 62.64 365 ALA A N 1
ATOM 2479 C CA . ALA A 1 365 ? -29.604 3.163 35.001 1.00 64.87 365 ALA A CA 1
ATOM 2480 C C . ALA A 1 365 ? -29.717 4.550 34.359 1.00 65.95 365 ALA A C 1
ATOM 2481 O O . ALA A 1 365 ? -30.810 4.938 33.945 1.00 67.42 365 ALA A O 1
ATOM 2483 N N . MET A 1 366 ? -28.648 5.342 34.368 1.00 67.10 366 MET A N 1
ATOM 2484 C CA . MET A 1 366 ? -28.656 6.642 33.708 1.00 68.02 366 MET A CA 1
ATOM 2485 C C . MET A 1 366 ? -27.934 6.521 32.373 1.00 69.14 366 MET A C 1
ATOM 2486 O O . MET A 1 366 ? -27.038 5.679 32.230 1.00 69.36 366 MET A O 1
ATOM 2491 N N . THR A 1 367 ? -28.340 7.357 31.415 1.00 70.03 367 THR A N 1
ATOM 2492 C CA . THR A 1 367 ? -28.032 7.151 29.997 1.00 70.43 367 THR A CA 1
ATOM 2493 C C . THR A 1 367 ? -27.395 8.372 29.345 1.00 70.92 367 THR A C 1
ATOM 2494 O O . THR A 1 367 ? -27.858 9.497 29.531 1.00 70.49 367 THR A O 1
ATOM 2498 N N . GLN A 1 368 ? -26.295 8.139 28.635 1.00 71.93 368 GLN A N 1
ATOM 2499 C CA . GLN A 1 368 ? -25.744 9.113 27.692 1.00 73.68 368 GLN A CA 1
ATOM 2500 C C . GLN A 1 368 ? -25.935 8.527 26.283 1.00 74.42 368 GLN A C 1
ATOM 2501 O O . GLN A 1 368 ? -25.535 7.381 26.024 1.00 74.90 368 GLN A O 1
ATOM 2507 N N . SER A 1 369 ? -26.583 9.319 25.423 1.00 75.16 369 SER A N 1
ATOM 2508 C CA . SER A 1 369 ? -26.991 9.029 24.032 1.00 75.16 369 SER A CA 1
ATOM 2509 C C . SER A 1 369 ? -26.305 9.953 23.005 1.00 75.83 369 SER A C 1
ATOM 2510 O O . SER A 1 369 ? -26.152 11.163 23.247 1.00 75.21 369 SER A O 1
ATOM 2513 N N . ALA A 1 370 ? -25.899 9.384 21.867 1.00 76.45 370 ALA A N 1
ATOM 2514 C CA . ALA A 1 370 ? -25.180 10.122 20.813 1.00 77.43 370 ALA A CA 1
ATOM 2515 C C . ALA A 1 370 ? -25.423 9.673 19.360 1.00 77.83 370 ALA A C 1
ATOM 2516 O O . ALA A 1 370 ? -25.977 8.589 19.149 1.00 77.78 370 ALA A O 1
ATOM 2518 N N . THR A 1 371 ? -24.997 10.525 18.413 1.00 78.04 371 THR A N 1
ATOM 2519 C CA . THR A 1 371 ? -24.738 10.247 16.980 1.00 77.66 371 THR A CA 1
ATOM 2520 C C . THR A 1 371 ? -25.992 10.423 16.122 1.00 77.98 371 THR A C 1
ATOM 2521 O O . THR A 1 371 ? -27.034 9.828 16.413 1.00 78.23 371 THR A O 1
ATOM 2525 N N . ILE A 1 381 ? -25.550 5.369 19.551 1.00 83.23 381 ILE A N 1
ATOM 2526 C CA . ILE A 1 381 ? -25.209 4.561 20.731 1.00 83.02 381 ILE A CA 1
ATOM 2527 C C . ILE A 1 381 ? -25.837 5.066 22.041 1.00 82.74 381 ILE A C 1
ATOM 2528 O O . ILE A 1 381 ? -26.274 6.223 22.133 1.00 82.14 381 ILE A O 1
ATOM 2533 N N . GLU A 1 382 ? -25.839 4.186 23.046 1.00 82.69 382 GLU A N 1
ATOM 2534 C CA . GLU A 1 382 ? -26.502 4.389 24.344 1.00 82.33 382 GLU A CA 1
ATOM 2535 C C . GLU A 1 382 ? -25.646 3.783 25.475 1.00 80.97 382 GLU A C 1
ATOM 2536 O O . GLU A 1 382 ? -25.560 2.559 25.600 1.00 81.13 382 GLU A O 1
ATOM 2542 N N . LYS A 1 383 ? -24.988 4.627 26.274 1.00 78.99 383 LYS A N 1
ATOM 2543 C CA . LYS A 1 383 ? -24.071 4.187 27.340 1.00 76.25 383 LYS A CA 1
ATOM 2544 C C . LYS A 1 383 ? -24.846 4.188 28.655 1.00 73.11 383 LYS A C 1
ATOM 2545 O O . LYS A 1 383 ? -25.411 5.224 28.998 1.00 73.77 383 LYS A O 1
ATOM 2551 N N . ASP A 1 384 ? -24.912 3.056 29.356 1.00 69.53 384 ASP A N 1
ATOM 2552 C CA . ASP A 1 384 ? -25.678 2.927 30.617 1.00 67.04 384 ASP A CA 1
ATOM 2553 C C . ASP A 1 384 ? -24.750 2.843 31.837 1.00 64.59 384 ASP A C 1
ATOM 2554 O O . ASP A 1 384 ? -23.765 2.117 31.824 1.00 64.69 384 ASP A O 1
ATOM 2559 N N . ARG A 1 385 ? -25.087 3.536 32.917 1.00 62.12 385 ARG A N 1
ATOM 2560 C CA . ARG A 1 385 ? -24.342 3.400 34.177 1.00 58.57 385 ARG A CA 1
ATOM 2561 C C . ARG A 1 385 ? -25.346 3.388 35.325 1.00 56.87 385 ARG A C 1
ATOM 2562 O O . ARG A 1 385 ? -26.257 4.235 35.337 1.00 55.59 385 ARG A O 1
ATOM 2570 N N . MET A 1 386 ? -25.216 2.416 36.236 1.00 55.07 386 MET A N 1
ATOM 2571 C CA . MET A 1 386 ? -25.985 2.387 37.498 1.00 53.60 386 MET A CA 1
ATOM 2572 C C . MET A 1 386 ? -25.613 3.600 38.358 1.00 53.52 386 MET A C 1
ATOM 2573 O O . MET A 1 386 ? -24.419 3.852 38.601 1.00 51.96 386 MET A O 1
ATOM 2578 N N . TRP A 1 387 ? -26.624 4.392 38.724 1.00 52.53 387 TRP A N 1
ATOM 2579 C CA . TRP A 1 387 ? -26.547 5.512 39.658 1.00 52.57 387 TRP A CA 1
ATOM 2580 C C . TRP A 1 387 ? -27.331 5.234 40.943 1.00 53.23 387 TRP A C 1
ATOM 2581 O O . TRP A 1 387 ? -28.468 4.706 40.921 1.00 52.33 387 TRP A O 1
ATOM 2592 N N . ASP A 1 388 ? -26.671 5.583 42.051 1.00 50.92 388 ASP A N 1
ATOM 2593 C CA . ASP A 1 388 ? -27.300 5.719 43.346 1.00 49.82 388 ASP A CA 1
ATOM 2594 C C . ASP A 1 388 ? -26.659 6.865 44.129 1.00 48.68 388 ASP A C 1
ATOM 2595 O O . ASP A 1 388 ? -25.878 7.633 43.554 1.00 49.85 388 ASP A O 1
ATOM 2600 N N . GLU A 1 389 ? -27.048 6.997 45.399 1.00 47.39 389 GLU A N 1
ATOM 2601 C CA . GLU A 1 389 ? -26.702 8.128 46.263 1.00 46.46 389 GLU A CA 1
ATOM 2602 C C . GLU A 1 389 ? -25.171 8.273 46.331 1.00 42.73 389 GLU A C 1
ATOM 2603 O O . GLU A 1 389 ? -24.665 9.383 46.267 1.00 42.17 389 GLU A O 1
ATOM 2609 N N . ALA A 1 390 ? -24.476 7.142 46.363 1.00 42.59 390 ALA A N 1
ATOM 2610 C CA . ALA A 1 390 ? -22.996 7.145 46.344 1.00 42.22 390 ALA A CA 1
ATOM 2611 C C . ALA A 1 390 ? -22.487 7.799 45.052 1.00 41.14 390 ALA A C 1
ATOM 2612 O O . ALA A 1 390 ? -21.547 8.584 45.046 1.00 37.62 390 ALA A O 1
ATOM 2614 N N . THR A 1 391 ? -23.089 7.429 43.928 1.00 40.30 391 THR A N 1
ATOM 2615 C CA . THR A 1 391 ? -22.663 7.952 42.651 1.00 41.16 391 THR A CA 1
ATOM 2616 C C . THR A 1 391 ? -22.859 9.468 42.634 1.00 40.88 391 THR A C 1
ATOM 2617 O O . THR A 1 391 ? -22.038 10.242 42.104 1.00 38.62 391 THR A O 1
ATOM 2621 N N . TYR A 1 392 ? -24.027 9.870 43.121 1.00 40.42 392 TYR A N 1
ATOM 2622 C CA . TYR A 1 392 ? -24.300 11.263 43.284 1.00 41.45 392 TYR A CA 1
ATOM 2623 C C . TYR A 1 392 ? -23.220 11.941 44.140 1.00 42.13 392 TYR A C 1
ATOM 2624 O O . TYR A 1 392 ? -22.674 12.989 43.771 1.00 40.48 392 TYR A O 1
ATOM 2633 N N . GLN A 1 393 ? -22.946 11.409 45.342 1.00 41.03 393 GLN A N 1
ATOM 2634 C CA . GLN A 1 393 ? -21.943 12.039 46.218 1.00 41.49 393 GLN A CA 1
ATOM 2635 C C . GLN A 1 393 ? -20.584 12.117 45.502 1.00 40.54 393 GLN A C 1
ATOM 2636 O O . GLN A 1 393 ? -19.904 13.176 45.463 1.00 41.05 393 GLN A O 1
ATOM 2642 N N . ALA A 1 394 ? -20.184 11.011 44.870 1.00 38.28 394 ALA A N 1
ATOM 2643 C CA . ALA A 1 394 ? -18.898 11.019 44.141 1.00 39.15 394 ALA A CA 1
ATOM 2644 C C . ALA A 1 394 ? -18.790 12.001 42.997 1.00 41.06 394 ALA A C 1
ATOM 2645 O O . ALA A 1 394 ? -17.713 12.568 42.755 1.00 39.92 394 ALA A O 1
ATOM 2647 N N . ALA A 1 395 ? -19.889 12.163 42.250 1.00 43.07 395 ALA A N 1
ATOM 2648 C CA . ALA A 1 395 ? -19.909 13.110 41.111 1.00 45.05 395 ALA A CA 1
ATOM 2649 C C . ALA A 1 395 ? -19.715 14.562 41.553 1.00 45.02 395 ALA A C 1
ATOM 2650 O O . ALA A 1 395 ? -19.356 15.391 40.749 1.00 46.78 395 ALA A O 1
ATOM 2652 N N . MET A 1 396 ? -20.031 14.901 42.798 1.00 47.82 396 MET A N 1
ATOM 2653 C CA . MET A 1 396 ? -20.052 16.288 43.265 1.00 49.48 396 MET A CA 1
ATOM 2654 C C . MET A 1 396 ? -18.640 16.860 43.434 1.00 48.03 396 MET A C 1
ATOM 2655 O O . MET A 1 396 ? -18.467 18.071 43.522 1.00 47.53 396 MET A O 1
ATOM 2660 N N . THR A 1 397 ? -17.609 16.014 43.511 1.00 46.79 397 THR A N 1
ATOM 2661 C CA . THR A 1 397 ? -16.255 16.556 43.777 1.00 43.81 397 THR A CA 1
ATOM 2662 C C . THR A 1 397 ? -15.763 17.686 42.892 1.00 42.99 397 THR A C 1
ATOM 2663 O O . THR A 1 397 ? -15.298 18.687 43.417 1.00 43.29 397 THR A O 1
ATOM 2667 N N . PRO A 1 398 ? -15.865 17.558 41.557 1.00 43.53 398 PRO A N 1
ATOM 2668 C CA . PRO A 1 398 ? -15.417 18.679 40.720 1.00 43.40 398 PRO A CA 1
ATOM 2669 C C . PRO A 1 398 ? -16.188 19.977 40.992 1.00 43.61 398 PRO A C 1
ATOM 2670 O O . PRO A 1 398 ? -15.581 21.041 40.937 1.00 44.96 398 PRO A O 1
ATOM 2674 N N . ILE A 1 399 ? -17.451 19.878 41.415 1.00 44.66 399 ILE A N 1
ATOM 2675 C CA . ILE A 1 399 ? -18.237 21.025 41.859 1.00 46.44 399 ILE A CA 1
ATOM 2676 C C . ILE A 1 399 ? -17.795 21.587 43.222 1.00 46.62 399 ILE A C 1
ATOM 2677 O O . ILE A 1 399 ? -17.673 22.808 43.342 1.00 45.20 399 ILE A O 1
ATOM 2682 N N . SER A 1 400 ? -17.609 20.724 44.235 1.00 45.81 400 SER A N 1
ATOM 2683 C CA . SER A 1 400 ? -17.108 21.162 45.535 1.00 44.32 400 SER A CA 1
ATOM 2684 C C . SER A 1 400 ? -15.763 21.852 45.422 1.00 41.60 400 SER A C 1
ATOM 2685 O O . SER A 1 400 ? -15.520 22.817 46.111 1.00 42.50 400 SER A O 1
ATOM 2688 N N . LEU A 1 401 ? -14.907 21.391 44.518 1.00 38.23 401 LEU A N 1
ATOM 2689 C CA . LEU A 1 401 ? -13.658 22.051 44.301 1.00 40.69 401 LEU A CA 1
ATOM 2690 C C . LEU A 1 401 ? -13.909 23.422 43.661 1.00 41.10 401 LEU A C 1
ATOM 2691 O O . LEU A 1 401 ? -13.286 24.391 44.064 1.00 40.65 401 LEU A O 1
ATOM 2696 N N . PHE A 1 402 ? -14.743 23.481 42.634 1.00 43.34 402 PHE A N 1
ATOM 2697 C CA . PHE A 1 402 ? -15.024 24.776 42.005 1.00 45.23 402 PHE A CA 1
ATOM 2698 C C . PHE A 1 402 ? -15.528 25.753 43.074 1.00 44.97 402 PHE A C 1
ATOM 2699 O O . PHE A 1 402 ? -15.007 26.849 43.236 1.00 47.75 402 PHE A O 1
ATOM 2707 N N . GLN A 1 403 ? -16.520 25.350 43.847 1.00 46.07 403 GLN A N 1
ATOM 2708 C CA . GLN A 1 403 ? -17.046 26.190 44.921 1.00 48.06 403 GLN A CA 1
ATOM 2709 C C . GLN A 1 403 ? -16.033 26.681 45.955 1.00 50.14 403 GLN A C 1
ATOM 2710 O O . GLN A 1 403 ? -16.055 27.878 46.314 1.00 51.01 403 GLN A O 1
ATOM 2716 N N . ASP A 1 404 ? -15.163 25.774 46.426 1.00 47.52 404 ASP A N 1
ATOM 2717 C CA . ASP A 1 404 ? -14.055 26.123 47.298 1.00 46.29 404 ASP A CA 1
ATOM 2718 C C . ASP A 1 404 ? -13.212 27.233 46.710 1.00 45.22 404 ASP A C 1
ATOM 2719 O O . ASP A 1 404 ? -12.829 28.136 47.444 1.00 47.21 404 ASP A O 1
ATOM 2724 N N . VAL A 1 405 ? -12.861 27.097 45.438 1.00 45.79 405 VAL A N 1
ATOM 2725 C CA . VAL A 1 405 ? -12.021 28.005 44.692 1.00 47.45 405 VAL A CA 1
ATOM 2726 C C . VAL A 1 405 ? -12.707 29.369 44.499 1.00 50.40 405 VAL A C 1
ATOM 2727 O O . VAL A 1 405 ? -12.123 30.408 44.751 1.00 51.73 405 VAL A O 1
ATOM 2731 N N . TYR A 1 406 ? -13.963 29.360 44.082 1.00 53.07 406 TYR A N 1
ATOM 2732 C CA . TYR A 1 406 ? -14.725 30.603 43.964 1.00 55.50 406 TYR A CA 1
ATOM 2733 C C . TYR A 1 406 ? -14.805 31.343 45.310 1.00 56.21 406 TYR A C 1
ATOM 2734 O O . TYR A 1 406 ? -14.392 32.502 45.390 1.00 55.85 406 TYR A O 1
ATOM 2743 N N . GLU A 1 407 ? -15.279 30.680 46.365 1.00 56.18 407 GLU A N 1
ATOM 2744 C CA . GLU A 1 407 ? -15.290 31.224 47.726 1.00 55.63 407 GLU A CA 1
ATOM 2745 C C . GLU A 1 407 ? -13.980 31.841 48.242 1.00 54.89 407 GLU A C 1
ATOM 2746 O O . GLU A 1 407 ? -13.986 32.826 48.990 1.00 54.56 407 GLU A O 1
ATOM 2752 N N . ASN A 1 408 ? -12.833 31.281 47.864 1.00 52.13 408 ASN A N 1
ATOM 2753 C CA . ASN A 1 408 ? -11.598 31.645 48.533 1.00 50.68 408 ASN A CA 1
ATOM 2754 C C . ASN A 1 408 ? -10.665 32.391 47.609 1.00 49.33 408 ASN A C 1
ATOM 2755 O O . ASN A 1 408 ? -9.613 32.849 48.060 1.00 50.19 408 ASN A O 1
ATOM 2760 N N . ARG A 1 409 ? -11.006 32.451 46.321 1.00 48.49 409 ARG A N 1
ATOM 2761 C CA . ARG A 1 409 ? -10.144 33.105 45.360 1.00 47.96 409 ARG A CA 1
ATOM 2762 C C . ARG A 1 409 ? -10.879 34.275 44.650 1.00 48.92 409 ARG A C 1
ATOM 2763 O O . ARG A 1 409 ? -11.083 34.232 43.441 1.00 45.86 409 ARG A O 1
ATOM 2771 N N . PRO A 1 410 ? -11.309 35.311 45.403 1.00 50.85 410 PRO A N 1
ATOM 2772 C CA . PRO A 1 410 ? -12.005 36.464 44.730 1.00 52.53 410 PRO A CA 1
ATOM 2773 C C . PRO A 1 410 ? -11.242 37.045 43.532 1.00 52.26 410 PRO A C 1
ATOM 2774 O O . PRO A 1 410 ? -11.862 37.422 42.525 1.00 56.39 410 PRO A O 1
ATOM 2778 N N . ASP A 1 411 ? -9.918 37.013 43.600 1.00 50.42 411 ASP A N 1
ATOM 2779 C CA . ASP A 1 411 ? -9.033 37.401 42.512 1.00 51.00 411 ASP A CA 1
ATOM 2780 C C . ASP A 1 411 ? -9.094 36.585 41.230 1.00 51.47 411 ASP A C 1
ATOM 2781 O O . ASP A 1 411 ? -8.387 36.891 40.272 1.00 53.24 411 ASP A O 1
ATOM 2786 N N . GLN A 1 412 ? -9.843 35.489 41.242 1.00 51.30 412 GLN A N 1
ATOM 2787 C CA . GLN A 1 412 ? -9.967 34.587 40.114 1.00 49.77 412 GLN A CA 1
ATOM 2788 C C . GLN A 1 412 ? -11.391 34.672 39.594 1.00 49.94 412 GLN A C 1
ATOM 2789 O O . GLN A 1 412 ? -11.675 34.033 38.596 1.00 47.64 412 GLN A O 1
ATOM 2795 N N . HIS A 1 413 ? -12.280 35.450 40.223 1.00 54.10 413 HIS A N 1
ATOM 2796 C CA . HIS A 1 413 ? -13.705 35.479 39.832 1.00 57.16 413 HIS A CA 1
ATOM 2797 C C . HIS A 1 413 ? -13.966 35.818 38.360 1.00 59.12 413 HIS A C 1
ATOM 2798 O O . HIS A 1 413 ? -14.895 35.289 37.729 1.00 59.56 413 HIS A O 1
ATOM 2805 N N . GLU A 1 414 ? -13.059 36.611 37.809 1.00 60.37 414 GLU A N 1
ATOM 2806 C CA . GLU A 1 414 ? -13.162 37.208 36.499 1.00 63.05 414 GLU A CA 1
ATOM 2807 C C . GLU A 1 414 ? -12.756 36.166 35.465 1.00 62.90 414 GLU A C 1
ATOM 2808 O O . GLU A 1 414 ? -13.520 35.927 34.528 1.00 62.33 414 GLU A O 1
ATOM 2814 N N . GLU A 1 415 ? -11.577 35.557 35.616 1.00 61.40 415 GLU A N 1
ATOM 2815 C CA . GLU A 1 415 ? -11.199 34.469 34.710 1.00 61.41 415 GLU A CA 1
ATOM 2816 C C . GLU A 1 415 ? -12.159 33.282 34.773 1.00 60.73 415 GLU A C 1
ATOM 2817 O O . GLU A 1 415 ? -12.335 32.598 33.775 1.00 59.72 415 GLU A O 1
ATOM 2823 N N . LEU A 1 416 ? -12.851 33.080 35.889 1.00 61.02 416 LEU A N 1
ATOM 2824 C CA . LEU A 1 416 ? -13.730 31.912 35.986 1.00 62.45 416 LEU A CA 1
ATOM 2825 C C . LEU A 1 416 ? -15.046 32.201 35.256 1.00 64.52 416 LEU A C 1
ATOM 2826 O O . LEU A 1 416 ? -15.639 31.322 34.608 1.00 63.83 416 LEU A O 1
ATOM 2831 N N . GLU A 1 417 ? -15.484 33.451 35.404 1.00 66.08 417 GLU A N 1
ATOM 2832 C CA . GLU A 1 417 ? -16.515 34.036 34.533 1.00 67.33 417 GLU A CA 1
ATOM 2833 C C . GLU A 1 417 ? -16.205 34.063 33.039 1.00 65.72 417 GLU A C 1
ATOM 2834 O O . GLU A 1 417 ? -17.027 33.583 32.273 1.00 66.15 417 GLU A O 1
ATOM 2840 N N . GLU A 1 418 ? -15.028 34.511 32.615 1.00 65.21 418 GLU A N 1
ATOM 2841 C CA . GLU A 1 418 ? -14.618 34.237 31.237 1.00 66.20 418 GLU A CA 1
ATOM 2842 C C . GLU A 1 418 ? -14.684 32.751 30.844 1.00 65.82 418 GLU A C 1
ATOM 2843 O O . GLU A 1 418 ? -15.251 32.393 29.804 1.00 65.08 418 GLU A O 1
ATOM 2849 N N . ARG A 1 419 ? -14.109 31.870 31.666 1.00 64.04 419 ARG A N 1
ATOM 2850 C CA . ARG A 1 419 ? -14.017 30.447 31.324 1.00 62.42 419 ARG A CA 1
ATOM 2851 C C . ARG A 1 419 ? -15.382 29.746 31.272 1.00 60.81 419 ARG A C 1
ATOM 2852 O O . ARG A 1 419 ? -15.599 28.961 30.351 1.00 59.08 419 ARG A O 1
ATOM 2860 N N . TYR A 1 420 ? -16.307 30.044 32.187 1.00 60.77 420 TYR A N 1
ATOM 2861 C CA . TYR A 1 420 ? -17.614 29.390 32.201 1.00 62.40 420 TYR A CA 1
ATOM 2862 C C . TYR A 1 420 ? -18.849 30.156 31.704 1.00 63.89 420 TYR A C 1
ATOM 2863 O O . TYR A 1 420 ? -19.837 29.528 31.301 1.00 63.89 420 TYR A O 1
ATOM 2872 N N . GLY A 1 421 ? -18.827 31.479 31.830 1.00 64.63 421 GLY A N 1
ATOM 2873 C CA . GLY A 1 421 ? -20.034 32.297 31.707 1.00 66.67 421 GLY A CA 1
ATOM 2874 C C . GLY A 1 421 ? -20.674 32.464 33.073 1.00 67.40 421 GLY A C 1
ATOM 2875 O O . GLY A 1 421 ? -20.755 31.500 33.835 1.00 67.28 421 GLY A O 1
ATOM 2876 N N . ALA A 1 422 ? -21.127 33.679 33.380 1.00 67.12 422 ALA A N 1
ATOM 2877 C CA . ALA A 1 422 ? -21.656 34.058 34.698 1.00 66.30 422 ALA A CA 1
ATOM 2878 C C . ALA A 1 422 ? -22.893 33.268 35.120 1.00 65.93 422 ALA A C 1
ATOM 2879 O O . ALA A 1 422 ? -23.306 33.250 36.290 1.00 66.14 422 ALA A O 1
ATOM 2881 N N . GLY A 1 423 ? -23.514 32.646 34.129 1.00 65.92 423 GLY A N 1
ATOM 2882 C CA . GLY A 1 423 ? -24.723 31.869 34.365 1.00 65.67 423 GLY A CA 1
ATOM 2883 C C . GLY A 1 423 ? -24.374 30.473 34.846 1.00 65.99 423 GLY A C 1
ATOM 2884 O O . GLY A 1 423 ? -24.952 30.002 35.827 1.00 66.25 423 GLY A O 1
ATOM 2885 N N . VAL A 1 424 ? -23.460 29.811 34.140 1.00 66.02 424 VAL A N 1
ATOM 2886 C CA . VAL A 1 424 ? -22.924 28.509 34.570 1.00 67.32 424 VAL A CA 1
ATOM 2887 C C . VAL A 1 424 ? -22.333 28.607 35.984 1.00 67.08 424 VAL A C 1
ATOM 2888 O O . VAL A 1 424 ? -22.618 27.750 36.834 1.00 67.42 424 VAL A O 1
ATOM 2892 N N . VAL A 1 425 ? -21.602 29.692 36.238 1.00 65.92 425 VAL A N 1
ATOM 2893 C CA . VAL A 1 425 ? -21.034 29.959 37.545 1.00 65.93 425 VAL A CA 1
ATOM 2894 C C . VAL A 1 425 ? -22.062 29.986 38.658 1.00 67.49 425 VAL A C 1
ATOM 2895 O O . VAL A 1 425 ? -21.820 29.393 39.716 1.00 67.27 425 VAL A O 1
ATOM 2899 N N . GLU A 1 426 ? -23.188 30.673 38.449 1.00 69.30 426 GLU A N 1
ATOM 2900 C CA . GLU A 1 426 ? -24.095 30.959 39.564 1.00 69.53 426 GLU A CA 1
ATOM 2901 C C . GLU A 1 426 ? -24.902 29.702 39.793 1.00 68.48 426 GLU A C 1
ATOM 2902 O O . GLU A 1 426 ? -25.286 29.412 40.926 1.00 69.03 426 GLU A O 1
ATOM 2908 N N . ARG A 1 427 ? -25.068 28.910 38.740 1.00 67.37 427 ARG A N 1
ATOM 2909 C CA . ARG A 1 427 ? -25.672 27.584 38.905 1.00 67.16 427 ARG A CA 1
ATOM 2910 C C . ARG A 1 427 ? -24.849 26.612 39.775 1.00 66.47 427 ARG A C 1
ATOM 2911 O O . ARG A 1 427 ? -25.430 25.940 40.633 1.00 66.50 427 ARG A O 1
ATOM 2919 N N . ALA A 1 428 ? -23.533 26.548 39.534 1.00 64.95 428 ALA A N 1
ATOM 2920 C CA . ALA A 1 428 ? -22.552 25.712 40.259 1.00 63.55 428 ALA A CA 1
ATOM 2921 C C . ALA A 1 428 ? -22.548 26.105 41.718 1.00 63.73 428 ALA A C 1
ATOM 2922 O O . ALA A 1 428 ? -22.692 25.257 42.599 1.00 62.93 428 ALA A O 1
ATOM 2924 N N . MET A 1 429 ? -22.433 27.411 41.949 1.00 64.23 429 MET A N 1
ATOM 2925 C CA . MET A 1 429 ? -22.510 27.926 43.300 1.00 65.08 429 MET A CA 1
ATOM 2926 C C . MET A 1 429 ? -23.781 27.576 44.043 1.00 65.85 429 MET A C 1
ATOM 2927 O O . MET A 1 429 ? -23.760 27.728 45.251 1.00 66.27 429 MET A O 1
ATOM 2932 N N . GLU A 1 430 ? -24.812 27.033 43.393 1.00 67.68 430 GLU A N 1
ATOM 2933 C CA . GLU A 1 430 ? -26.045 26.653 44.088 1.00 69.41 430 GLU A CA 1
ATOM 2934 C C . GLU A 1 430 ? -26.107 25.229 44.625 1.00 69.70 430 GLU A C 1
ATOM 2935 O O . GLU A 1 430 ? -26.788 24.995 45.623 1.00 70.02 430 GLU A O 1
ATOM 2941 N N . VAL A 1 431 ? -25.461 24.285 43.946 1.00 69.25 431 VAL A N 1
ATOM 2942 C CA . VAL A 1 431 ? -25.562 22.853 44.241 1.00 68.98 431 VAL A CA 1
ATOM 2943 C C . VAL A 1 431 ? -25.323 22.518 45.718 1.00 70.18 431 VAL A C 1
ATOM 2944 O O . VAL A 1 431 ? -24.502 23.179 46.348 1.00 69.90 431 VAL A O 1
ATOM 2948 N N . GLY A 1 432 ? -26.022 21.503 46.242 1.00 71.05 432 GLY A N 1
ATOM 2949 C CA . GLY A 1 432 ? -25.830 20.902 47.570 1.00 72.78 432 GLY A CA 1
ATOM 2950 C C . GLY A 1 432 ? -25.705 21.831 48.776 1.00 74.76 432 GLY A C 1
ATOM 2951 O O . GLY A 1 432 ? -26.641 22.550 49.152 1.00 75.54 432 GLY A O 1
#

Secondary structure (DSSP, 8-state):
--S-S---EEEEEES--SS-S-TTHHHHHHHH--GGGS-SEEEEESSTTS-GGGHHHHHHHHHHHHHHHGGG-SSEE-PBPP--TT-HHHHHHHHHHHHHHT-GGGS-GGG--EEEE-S--SHHHHHHHHHHHHHHHHHTTPPTT-SEEEEEE-SHHHHHHGGGHHHHHH-TT--GGGEEEEEE-HHHHHHHHT---TT-PPP--HHHHHHHHHHHHHHT-EEEE-----TT-HHHHHHHHHHHHTTT--EEEE-SHHHHHHHHHTTSPPSS---------HHHHHHTT------HHHHHHHHHHHHHHHHTT-S-EEEEEE---EEEEEE-HHHHHHHTHHHHHHHHHHHH-GGGHHHHHHHH-HHHHHHHTT--

Organism: Haloferax volcanii (strain ATCC 29605 / DSM 3757 / JCM 8879 / NBRC 14742 / NCIMB 2012 / VKM B-1768 / DS2) (NCBI:txid309800)